Protein 5ZVV (pdb70)

B-factor: mean 33.7, std 10.12, range [13.63, 80.8]

Sequence (746 aa):
KLKQIKNECEKDNQLAARLAKLAGYEKVNGFYKFVNTPEKEENLGGLLKIVKNLFPDSEEQLLSEYFLELDPNKKCARQSVEYSDINQWDTLTDKIIINLCNSKNSTSQEWGKVYSLHRKLNKNEISLNDAIRESGKCKIKSAELFFSNALYAYLNIGEFGLKSTSKLLEFDDLPEGFIKESFKSRVSLEANISLNENSLLEARQHSNRAIENSNVNRICFFAYLTIGNTLIFEDYDEAKKAYIKGQKYAKNPVHQELDGALCFLSNIWKKENQWVNYNSDNIKYLQLRAFYYINQGNIEEATEILDELSSRDQDENELGFYYYYKGLISQDKTDYYKSIRYFKKSDDKYFIQLPLLQLERGADLELLNLISIKLKQIKNECEKDNQLAARLAKLAGYEKVNGFYKFVNTPEKEENLGGLLKIVKNLFPDSEEQLLSEYFLELDPNKKCARQSVEYSDINQWDTLTDKIIINLCNSKNSTSQEWGKVYSLHRKLNKNEISLNDAIRESGKCKIKSAELFFSNALYAYLNIGEFGLKSTSKLLEFDDLPEGFIKESFKSRVSLEANISLNENSLLEARQHSNRAIENSNVNRICFFAYLTIGNTLIFEDYDEAKKAYIKGQKYAKNPVHQELDGALCFLSNIWKKENQWVNYNSDNIKYLQLRAFYYINQGNIEEATEILDELSSRDQDENELGFYYYYKGLISQDKTDYYKSIRYFKKSDDKYFIQLPLLQLERGADLELLNLISI

Solvent-accessible surface area: 36292 Å² total

Organism: Bacillus phage phi3T (NCBI:txid10736)

Radius of gyration: 32.65 Å; Cα contacts (8 Å, |Δi|>4): 953; chains: 2; bounding box: 63×108×72 Å

Secondary structure (DSSP, 8-state):
-----HHHHHT-HHHHHHHHHHHT-SSHHHHHHHHTS-TT---SHHHHHHHHHH-TTSHHHHHHHHHTTS-TTSHHHHHHHHHHHHTT-HHHHHHHHHHHHT-SSHHHHHHHHHHHHHHHHHTT-S-HHHHHHHHHHTT--S----TTT---HHHHTT-----HHHHT--GGGSPSSHHHHHHHHHH--HHHHHHHTT-HHHHHHHHHHHHHH---HHHHHHHHHHHHHHTTTT-HHHHHHHHHHTGGG--SHHHH--HHHHHHHHHHHT--------S---HHHHHHHHHHHHHHT-HHHHHHHHHHHHTS---HHHHHHHHHHHHHHH--HHHHHHHHHHHHHTT-SSTTHHHHHHHH----HHHHHHHT-/-----HHHHHS-HHHHHHHHHHTT-SSHHHHHHHHT--TT----TTHHHHHHHH-TTTHHHHHHHHHTTS-TTSHHHHHHHHHHHHTT-HHHHHHHHHHHHT-SSHHHHHHHHHHHHHHHHHTT-S-HHHHHHHHHHS---S---HHHH---HHHHTT-----HHHHT--GGGSPSSHHHHHHHHHH--HHHHHHHTT-HHHHHHHHHHHHHT---HHHHHHHHHHHHHHTTTT-HHHHHHHHHHHHTT--SHHHH--HHHHHHHHHHTT--------S---HHHHHHHHHHHHHTT-HHHHHHHHHHHHTS---HHHHHHHHHHHHHHH--HHHHHHHHHHHHHTT-SSTTHHHHHHHH----HHHHHHHT-

Nearest PDB structures (foldseek):
  5zvv-assembly1_B  TM=1.002E+00  e=1.464E-44  Bacillus phage phi3T
  5zvw-assembly1_A  TM=7.385E-01  e=6.146E-32  Bacillus phage phi3T
  7q0n-assembly1_A  TM=9.292E-01  e=2.871E-23  Bacillaceae
  6hp3-assembly1_A  TM=8.526E-01  e=8.030E-21  Bacillus subtilis subsp. subtilis str. 168
  6jg9-assembly1_A  TM=7.803E-01  e=6.547E-21  Spbetavirus SPbeta

Structure (mmCIF, N/CA/C/O backbone):
data_5ZVV
#
_entry.id   5ZVV
#
_cell.length_a   61.469
_cell.length_b   116.917
_cell.length_c   68.244
_cell.angle_alpha   90.00
_cell.angle_beta   113.55
_cell.angle_gamma   90.00
#
_symmetry.space_group_name_H-M   'P 1 21 1'
#
loop_
_entity.id
_entity.type
_entity.pdbx_description
1 polymer 'AimR transcriptional regulator'
2 non-polymer GLYCEROL
3 water water
#
loop_
_atom_site.group_PDB
_atom_site.id
_atom_site.type_symbol
_atom_site.label_atom_id
_atom_site.label_alt_id
_atom_site.label_comp_id
_atom_site.label_asym_id
_atom_site.label_entity_id
_atom_site.label_seq_id
_atom_site.pdbx_PDB_ins_code
_atom_site.Cartn_x
_atom_site.Cartn_y
_atom_site.Cartn_z
_atom_site.occupancy
_atom_site.B_iso_or_equiv
_atom_site.auth_seq_id
_atom_site.auth_comp_id
_atom_site.auth_asym_id
_atom_site.auth_atom_id
_atom_site.pdbx_PDB_model_num
ATOM 1 N N . LYS A 1 1 ? 67.760 74.739 20.466 1.00 45.72 -3 LYS A N 1
ATOM 2 C CA . LYS A 1 1 ? 66.365 74.316 20.457 1.00 42.57 -3 LYS A CA 1
ATOM 3 C C . LYS A 1 1 ? 65.617 74.888 19.257 1.00 38.78 -3 LYS A C 1
ATOM 4 O O . LYS A 1 1 ? 65.733 76.077 18.951 1.00 30.87 -3 LYS A O 1
ATOM 10 N N . LEU A 1 2 ? 64.837 74.024 18.597 1.00 36.55 -2 LEU A N 1
ATOM 11 C CA . LEU A 1 2 ? 64.038 74.444 17.449 1.00 34.15 -2 LEU A CA 1
ATOM 12 C C . LEU A 1 2 ? 63.130 75.610 17.802 1.00 27.53 -2 LEU A C 1
ATOM 13 O O . LEU A 1 2 ? 62.833 76.456 16.950 1.00 22.23 -2 LEU A O 1
ATOM 18 N N . LYS A 1 3 ? 62.692 75.665 19.057 1.00 32.82 -1 LYS A N 1
ATOM 19 C CA . LYS A 1 3 ? 61.798 76.719 19.515 1.00 32.47 -1 LYS A CA 1
ATOM 20 C C . LYS A 1 3 ? 62.420 78.096 19.315 1.00 33.87 -1 LYS A C 1
ATOM 21 O O . LYS A 1 3 ? 61.816 78.985 18.700 1.00 23.70 -1 LYS A O 1
ATOM 27 N N . GLN A 1 4 ? 63.638 78.285 19.827 1.00 32.00 0 GLN A N 1
ATOM 28 C CA . GLN A 1 4 ? 64.299 79.581 19.737 1.00 30.45 0 GLN A CA 1
ATOM 29 C C . GLN A 1 4 ? 64.679 79.921 18.303 1.00 30.18 0 GLN A C 1
ATOM 30 O O . GLN A 1 4 ? 64.700 81.099 17.935 1.00 28.79 0 GLN A O 1
ATOM 44 N N . ILE A 1 6 ? 63.047 79.234 15.538 1.00 27.39 2 ILE A N 1
ATOM 45 C CA . ILE A 1 6 ? 61.881 79.768 14.842 1.00 24.56 2 ILE A CA 1
ATOM 46 C C . ILE A 1 6 ? 61.692 81.241 15.184 1.00 24.37 2 ILE A C 1
ATOM 47 O O . ILE A 1 6 ? 61.539 82.087 14.297 1.00 26.07 2 ILE A O 1
ATOM 52 N N . LYS A 1 7 ? 61.720 81.568 16.478 1.00 22.68 3 LYS A N 1
ATOM 53 C CA . LYS A 1 7 ? 61.544 82.954 16.897 1.00 28.01 3 LYS A CA 1
ATOM 54 C C . LYS A 1 7 ? 62.625 83.856 16.312 1.00 30.93 3 LYS A C 1
ATOM 55 O O . LYS A 1 7 ? 62.332 84.966 15.854 1.00 33.51 3 LYS A O 1
ATOM 61 N N . ASN A 1 8 ? 63.879 83.391 16.306 1.00 29.62 4 ASN A N 1
ATOM 62 C CA . ASN A 1 8 ? 64.977 84.216 15.804 1.00 34.84 4 ASN A CA 1
ATOM 63 C C . ASN A 1 8 ? 64.803 84.539 14.325 1.00 35.95 4 ASN A C 1
ATOM 64 O O . ASN A 1 8 ? 65.104 85.656 13.888 1.00 37.99 4 ASN A O 1
ATOM 69 N N . GLU A 1 9 ? 64.331 83.572 13.535 1.00 29.95 5 GLU A N 1
ATOM 70 C CA . GLU A 1 9 ? 64.067 83.846 12.126 1.00 32.33 5 GLU A CA 1
ATOM 71 C C . GLU A 1 9 ? 62.930 84.846 11.966 1.00 39.80 5 GLU A C 1
ATOM 72 O O . GLU A 1 9 ? 62.995 85.743 11.116 1.00 39.68 5 GLU A O 1
ATOM 78 N N . CYS A 1 10 ? 61.887 84.716 12.787 1.00 33.84 6 CYS A N 1
ATOM 79 C CA . CYS A 1 10 ? 60.728 85.593 12.681 1.00 38.03 6 CYS A CA 1
ATOM 80 C C . CYS A 1 10 ? 61.006 86.990 13.223 1.00 39.70 6 CYS A C 1
ATOM 81 O O . CYS A 1 10 ? 60.375 87.955 12.776 1.00 47.38 6 CYS A O 1
ATOM 84 N N . GLU A 1 11 ? 61.928 87.127 14.180 1.00 34.44 7 GLU A N 1
ATOM 85 C CA . GLU A 1 11 ? 62.236 88.452 14.708 1.00 40.98 7 GLU A CA 1
ATOM 86 C C . GLU A 1 11 ? 62.974 89.320 13.698 1.00 44.33 7 GLU A C 1
ATOM 87 O O . GLU A 1 11 ? 62.942 90.549 13.816 1.00 47.48 7 GLU A O 1
ATOM 93 N N . LYS A 1 12 ? 63.635 88.714 12.715 1.00 42.71 8 LYS A N 1
ATOM 94 C CA . LYS A 1 12 ? 64.346 89.468 11.692 1.00 44.60 8 LYS A CA 1
ATOM 95 C C . LYS A 1 12 ? 63.451 89.910 10.545 1.00 43.11 8 LYS A C 1
ATOM 96 O O . LYS A 1 12 ? 63.897 90.694 9.701 1.00 49.63 8 LYS A O 1
ATOM 102 N N . ASP A 1 13 ? 62.208 89.432 10.489 1.00 42.41 9 ASP A N 1
ATOM 103 C CA . ASP A 1 13 ? 61.319 89.732 9.368 1.00 45.96 9 ASP A CA 1
ATOM 104 C C . ASP A 1 13 ? 59.900 89.825 9.925 1.00 49.54 9 ASP A C 1
ATOM 105 O O . ASP A 1 13 ? 59.275 88.798 10.212 1.00 46.08 9 ASP A O 1
ATOM 110 N N . ASN A 1 14 ? 59.401 91.057 10.071 1.00 46.69 10 ASN A N 1
ATOM 111 C CA . ASN A 1 14 ? 58.078 91.257 10.658 1.00 47.18 10 ASN A CA 1
ATOM 112 C C . ASN A 1 14 ? 56.987 90.613 9.813 1.00 46.37 10 ASN A C 1
ATOM 113 O O . ASN A 1 14 ? 56.044 90.024 10.353 1.00 46.72 10 ASN A O 1
ATOM 118 N N . GLN A 1 15 ? 57.088 90.722 8.487 1.00 50.39 11 GLN A N 1
ATOM 119 C CA . GLN A 1 15 ? 56.084 90.105 7.626 1.00 48.58 11 GLN A CA 1
ATOM 120 C C . GLN A 1 15 ? 56.145 88.586 7.712 1.00 49.47 11 GLN A C 1
ATOM 121 O O . GLN A 1 15 ? 55.107 87.913 7.670 1.00 52.84 11 GLN A O 1
ATOM 127 N N . LEU A 1 16 ? 57.351 88.027 7.834 1.00 45.59 12 LEU A N 1
ATOM 128 C CA . LEU A 1 16 ? 57.481 86.586 8.018 1.00 46.03 12 LEU A CA 1
ATOM 129 C C . LEU A 1 16 ? 56.900 86.150 9.356 1.00 41.79 12 LEU A C 1
ATOM 130 O O . LEU A 1 16 ? 56.219 85.120 9.438 1.00 44.81 12 LEU A O 1
ATOM 135 N N . ALA A 1 17 ? 57.159 86.921 10.416 1.00 41.70 13 ALA A N 1
ATOM 136 C CA . ALA A 1 17 ? 56.583 86.606 11.718 1.00 41.03 13 ALA A CA 1
ATOM 137 C C . ALA A 1 17 ? 55.062 86.666 11.674 1.00 43.97 13 ALA A C 1
ATOM 138 O O . ALA A 1 17 ? 54.381 85.824 12.271 1.00 45.20 13 ALA A O 1
ATOM 140 N N . ALA A 1 18 ? 54.512 87.649 10.956 1.00 47.45 14 ALA A N 1
ATOM 141 C CA . ALA A 1 18 ? 53.063 87.783 10.865 1.00 43.98 14 ALA A CA 1
ATOM 142 C C . ALA A 1 18 ? 52.448 86.647 10.059 1.00 43.57 14 ALA A C 1
ATOM 143 O O . ALA A 1 18 ? 51.410 86.098 10.445 1.00 44.72 14 ALA A O 1
ATOM 145 N N . ARG A 1 19 ? 53.075 86.272 8.939 1.00 46.49 15 ARG A N 1
ATOM 146 C CA . ARG A 1 19 ? 52.492 85.234 8.095 1.00 44.44 15 ARG A CA 1
ATOM 147 C C . ARG A 1 19 ? 52.648 83.849 8.714 1.00 47.77 15 ARG A C 1
ATOM 148 O O . ARG A 1 19 ? 51.773 82.994 8.536 1.00 51.56 15 ARG A O 1
ATOM 156 N N . LEU A 1 20 ? 53.740 83.609 9.445 1.00 46.11 16 LEU A N 1
ATOM 157 C CA . LEU A 1 20 ? 53.911 82.328 10.125 1.00 45.64 16 LEU A CA 1
ATOM 158 C C . LEU A 1 20 ? 53.024 82.233 11.359 1.00 42.92 16 LEU A C 1
ATOM 159 O O . LEU A 1 20 ? 52.464 81.167 11.643 1.00 44.83 16 LEU A O 1
ATOM 164 N N . ALA A 1 21 ? 52.894 83.332 12.106 1.00 40.06 17 ALA A N 1
ATOM 165 C CA . ALA A 1 21 ? 51.947 83.360 13.215 1.00 45.42 17 ALA A CA 1
ATOM 166 C C . ALA A 1 21 ? 50.524 83.126 12.722 1.00 44.83 17 ALA A C 1
ATOM 167 O O . ALA A 1 21 ? 49.761 82.369 13.333 1.00 41.62 17 ALA A O 1
ATOM 169 N N . LYS A 1 22 ? 50.156 83.765 11.607 1.00 43.26 18 LYS A N 1
ATOM 170 C CA . LYS A 1 22 ? 48.840 83.555 11.012 1.00 50.86 18 LYS A CA 1
ATOM 171 C C . LYS A 1 22 ? 48.670 82.116 10.540 1.00 50.85 18 LYS A C 1
ATOM 172 O O . LYS A 1 22 ? 47.588 81.533 10.676 1.00 45.18 18 LYS A O 1
ATOM 178 N N . LEU A 1 23 ? 49.731 81.528 9.979 1.00 47.80 19 LEU A N 1
ATOM 179 C CA . LEU A 1 23 ? 49.667 80.132 9.563 1.00 45.98 19 LEU A CA 1
ATOM 180 C C . LEU A 1 23 ? 49.462 79.208 10.755 1.00 43.64 19 LEU A C 1
ATOM 181 O O . LEU A 1 23 ? 48.771 78.189 10.641 1.00 50.76 19 LEU A O 1
ATOM 186 N N . ALA A 1 24 ? 50.046 79.543 11.903 1.00 42.76 20 ALA A N 1
ATOM 187 C CA . ALA A 1 24 ? 49.844 78.758 13.114 1.00 44.41 20 ALA A CA 1
ATOM 188 C C . ALA A 1 24 ? 48.550 79.106 13.839 1.00 45.18 20 ALA A C 1
ATOM 189 O O . ALA A 1 24 ? 48.215 78.440 14.826 1.00 41.31 20 ALA A O 1
ATOM 191 N N . GLY A 1 25 ? 47.823 80.120 13.385 1.00 45.92 21 GLY A N 1
ATOM 192 C CA . GLY A 1 25 ? 46.563 80.492 13.989 1.00 46.68 21 GLY A CA 1
ATOM 193 C C . GLY A 1 25 ? 46.620 81.622 14.993 1.00 45.36 21 GLY A C 1
ATOM 194 O O . GLY A 1 25 ? 45.690 81.753 15.797 1.00 43.77 21 GLY A O 1
ATOM 195 N N . TYR A 1 26 ? 47.662 82.447 14.965 1.00 48.72 22 TYR A N 1
ATOM 196 C CA . TYR A 1 26 ? 47.854 83.503 15.948 1.00 43.91 22 TYR A CA 1
ATOM 197 C C . TYR A 1 26 ? 47.828 84.866 15.270 1.00 44.47 22 TYR A C 1
ATOM 198 O O . TYR A 1 26 ? 48.411 85.048 14.196 1.00 44.32 22 TYR A O 1
ATOM 207 N N . GLU A 1 27 ? 47.251 85.822 15.951 1.00 48.28 2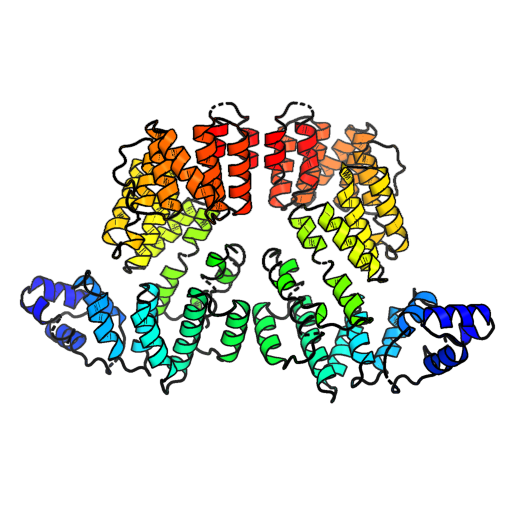3 GLU A N 1
ATOM 208 C CA . GLU A 1 27 ? 47.185 87.181 15.480 1.00 52.97 23 GLU A CA 1
ATOM 209 C C . GLU A 1 27 ? 48.319 87.992 16.003 1.00 49.48 23 GLU A C 1
ATOM 210 O O . GLU A 1 27 ? 48.736 88.909 15.377 1.00 49.25 23 GLU A O 1
ATOM 216 N N . LYS A 1 28 ? 48.790 87.646 17.173 1.00 42.48 24 LYS A N 1
ATOM 217 C CA . LYS A 1 28 ? 49.926 88.308 17.797 1.00 47.28 24 LYS A CA 1
ATOM 218 C C . LYS A 1 28 ? 51.131 87.378 17.784 1.00 45.24 24 LYS A C 1
ATOM 219 O O . LYS A 1 28 ? 51.016 86.191 18.110 1.00 41.99 24 LYS A O 1
ATOM 225 N N . VAL A 1 29 ? 52.289 87.925 17.408 1.00 45.28 25 VAL A N 1
ATOM 226 C CA . VAL A 1 29 ? 53.497 87.118 17.291 1.00 41.68 25 VAL A CA 1
ATOM 227 C C . VAL A 1 29 ? 53.942 86.569 18.639 1.00 41.39 25 VAL A C 1
ATOM 228 O O . VAL A 1 29 ? 54.663 85.567 18.690 1.00 36.65 25 VAL A O 1
ATOM 232 N N . ASN A 1 30 ? 53.526 87.195 19.742 1.00 39.08 26 ASN A N 1
ATOM 233 C CA . ASN A 1 30 ? 53.958 86.721 21.053 1.00 41.56 26 ASN A CA 1
ATOM 234 C C . ASN A 1 30 ? 53.331 85.374 21.390 1.00 40.29 26 ASN A C 1
ATOM 235 O O . ASN A 1 30 ? 54.015 84.476 21.896 1.00 42.38 26 ASN A O 1
ATOM 240 N N . GLY A 1 31 ? 52.035 85.210 21.122 1.00 40.03 27 GLY A N 1
ATOM 241 C CA . GLY A 1 31 ? 51.413 83.915 21.333 1.00 44.53 27 GLY A CA 1
ATOM 242 C C . GLY A 1 31 ? 51.983 82.847 20.423 1.00 40.11 27 GLY A C 1
ATOM 243 O O . GLY A 1 31 ? 52.066 81.675 20.803 1.00 37.23 27 GLY A O 1
ATOM 244 N N . PHE A 1 32 ? 52.385 83.236 19.212 1.00 37.55 28 PHE A N 1
ATOM 245 C CA . PHE A 1 32 ? 53.022 82.299 18.297 1.00 37.30 28 PHE A CA 1
ATOM 246 C C . PHE A 1 32 ? 54.374 81.848 18.833 1.00 35.29 28 PHE A C 1
ATOM 247 O O . PHE A 1 32 ? 54.679 80.648 18.840 1.00 34.78 28 PHE A O 1
ATOM 255 N N . TYR A 1 33 ? 55.188 82.797 19.307 1.00 37.13 29 TYR A N 1
ATOM 256 C CA . TYR A 1 33 ? 56.478 82.449 19.896 1.00 34.53 29 TYR A CA 1
ATOM 257 C C . TYR A 1 33 ? 56.300 81.574 21.130 1.00 36.65 29 TYR A C 1
ATOM 258 O O . TYR A 1 33 ? 57.072 80.633 21.345 1.00 32.83 29 TYR A O 1
ATOM 267 N N . LYS A 1 34 ? 55.292 81.870 21.955 1.00 37.69 30 LYS A N 1
ATOM 268 C CA . LYS A 1 34 ? 55.002 81.000 23.091 1.00 41.51 30 LYS A CA 1
ATOM 269 C C . LYS A 1 34 ? 54.653 79.596 22.618 1.00 39.04 30 LYS A C 1
ATOM 270 O O . LYS A 1 34 ? 55.109 78.606 23.201 1.00 37.32 30 LYS A O 1
ATOM 276 N N . PHE A 1 35 ? 53.850 79.492 21.555 1.00 35.49 31 PHE A N 1
ATOM 277 C CA . PHE A 1 35 ? 53.463 78.179 21.051 1.00 37.45 31 PHE A CA 1
ATOM 278 C C . PHE A 1 35 ? 54.676 77.387 20.582 1.00 35.62 31 PHE A C 1
ATOM 279 O O . PHE A 1 35 ? 54.875 76.238 20.992 1.00 32.77 31 PHE A O 1
ATOM 287 N N . VAL A 1 36 ? 55.500 77.982 19.714 1.00 29.32 32 VAL A N 1
ATOM 288 C CA . VAL A 1 36 ? 56.652 77.252 19.201 1.00 30.76 32 VAL A CA 1
ATOM 289 C C . VAL A 1 36 ? 57.688 77.002 20.289 1.00 34.33 32 VAL A C 1
ATOM 290 O O . VAL A 1 36 ? 58.481 76.059 20.175 1.00 29.74 32 VAL A O 1
ATOM 294 N N . ASN A 1 37 ? 57.698 77.803 21.353 1.00 32.97 33 ASN A N 1
ATOM 295 C CA . ASN A 1 37 ? 58.633 77.596 22.452 1.00 35.58 33 ASN A CA 1
ATOM 296 C C . ASN A 1 37 ? 58.076 76.699 23.548 1.00 35.98 33 ASN A C 1
ATOM 297 O O . ASN A 1 37 ? 58.659 76.637 24.636 1.00 36.81 33 ASN A O 1
ATOM 302 N N . THR A 1 38 ? 56.972 76.009 23.289 1.00 33.70 34 THR A N 1
ATOM 303 C CA . THR A 1 38 ? 56.459 75.041 24.245 1.00 30.54 34 THR A CA 1
ATOM 304 C C . THR A 1 38 ? 57.501 73.949 24.464 1.00 33.16 34 THR A C 1
ATOM 305 O O . THR A 1 38 ? 58.065 73.436 23.487 1.00 34.49 34 THR A O 1
ATOM 309 N N . PRO A 1 39 ? 57.810 73.594 25.711 1.00 37.18 35 PRO A N 1
ATOM 310 C CA . PRO A 1 39 ? 58.724 72.469 25.952 1.00 35.22 35 PRO A CA 1
ATOM 311 C C . PRO A 1 39 ? 58.250 71.216 25.228 1.00 33.54 35 PRO A C 1
ATOM 312 O O . PRO A 1 39 ? 57.048 70.981 25.078 1.00 34.85 35 PRO A O 1
ATOM 316 N N . GLU A 1 40 ? 59.214 70.417 24.761 1.00 29.64 36 GLU A N 1
ATOM 317 C CA . GLU A 1 40 ? 58.882 69.273 23.917 1.00 31.05 36 GLU A CA 1
ATOM 318 C C . GLU A 1 40 ? 57.950 68.303 24.631 1.00 32.65 36 GLU A C 1
ATOM 319 O O . GLU A 1 40 ? 57.002 67.784 24.028 1.00 35.44 36 GLU A O 1
ATOM 325 N N . LYS A 1 41 ? 58.191 68.059 25.920 1.00 33.93 37 LYS A N 1
ATOM 326 C CA . LYS A 1 41 ? 57.356 67.133 26.677 1.00 38.68 37 LYS A CA 1
ATOM 327 C C . LYS A 1 41 ? 55.929 67.637 26.855 1.00 38.28 37 LYS A C 1
ATOM 328 O O . LYS A 1 41 ? 55.039 66.836 27.159 1.00 39.06 37 LYS A O 1
ATOM 334 N N . GLU A 1 42 ? 55.688 68.934 26.674 1.00 35.50 38 GLU A N 1
ATOM 335 C CA . GLU A 1 42 ? 54.372 69.521 26.890 1.00 42.84 38 GLU A CA 1
ATOM 336 C C . GLU A 1 42 ? 53.623 69.805 25.598 1.00 38.28 38 GLU A C 1
ATOM 337 O O . GLU A 1 42 ? 52.509 70.337 25.648 1.00 42.12 38 GLU A O 1
ATOM 351 N N . GLU A 1 44 ? 51.205 69.256 22.601 1.00 37.85 40 GLU A N 1
ATOM 352 C CA . GLU A 1 44 ? 49.992 68.456 22.513 1.00 46.43 40 GLU A CA 1
ATOM 353 C C . GLU A 1 44 ? 49.763 67.902 21.112 1.00 45.73 40 GLU A C 1
ATOM 354 O O . GLU A 1 44 ? 49.323 66.756 20.967 1.00 44.67 40 GLU A O 1
ATOM 360 N N . ASN A 1 45 ? 50.078 68.683 20.081 1.00 42.70 41 ASN A N 1
ATOM 361 C CA . ASN A 1 45 ? 49.868 68.272 18.700 1.00 44.96 41 ASN A CA 1
ATOM 362 C C . ASN A 1 45 ? 51.002 68.828 17.851 1.00 38.73 41 ASN A C 1
ATOM 363 O O . ASN A 1 45 ? 51.420 69.972 18.041 1.00 37.95 41 ASN A O 1
ATOM 368 N N . LEU A 1 46 ? 51.482 68.019 16.904 1.00 38.91 42 LEU A N 1
ATOM 369 C CA . LEU A 1 46 ? 52.606 68.409 16.064 1.00 32.13 42 LEU A CA 1
ATOM 370 C C . LEU A 1 46 ? 52.195 69.138 14.791 1.00 31.44 42 LEU A C 1
ATOM 371 O O . LEU A 1 46 ? 53.033 69.827 14.200 1.00 31.60 42 LEU A O 1
ATOM 376 N N . GLY A 1 47 ? 50.941 69.003 14.360 1.00 32.13 43 GLY A N 1
ATOM 377 C CA . GLY A 1 47 ? 50.500 69.492 13.064 1.00 30.30 43 GLY A CA 1
ATOM 378 C C . GLY A 1 47 ? 50.915 70.907 12.710 1.00 31.80 43 GLY A C 1
ATOM 379 O O . GLY A 1 47 ? 51.604 71.129 11.704 1.00 35.93 43 GLY A O 1
ATOM 380 N N . GLY A 1 48 ? 50.501 71.874 13.531 1.00 31.02 44 GLY A N 1
ATOM 381 C CA . GLY A 1 48 ? 50.871 73.254 13.271 1.00 32.58 44 GLY A CA 1
ATOM 382 C C . GLY A 1 48 ? 52.370 73.470 13.305 1.00 32.55 44 GLY A C 1
ATOM 383 O O . GLY A 1 48 ? 52.932 74.129 12.424 1.00 30.64 44 GLY A O 1
ATOM 384 N N . LEU A 1 49 ? 53.040 72.907 14.315 1.00 30.43 45 LEU A N 1
ATOM 385 C CA . LEU A 1 49 ? 54.491 73.033 14.395 1.00 28.86 45 LEU A CA 1
ATOM 386 C C . LEU A 1 49 ? 55.162 72.442 13.164 1.00 28.97 45 LEU A C 1
ATOM 387 O O . LEU A 1 49 ? 56.107 73.029 12.627 1.00 28.36 45 LEU A O 1
ATOM 392 N N . LEU A 1 50 ? 54.688 71.282 12.700 1.00 28.34 46 LEU A N 1
ATOM 393 C CA . LEU A 1 50 ? 55.263 70.688 11.498 1.00 29.85 46 LEU A CA 1
ATOM 394 C C . LEU A 1 50 ? 55.056 71.591 10.291 1.00 29.16 46 LEU A C 1
ATOM 395 O O . LEU A 1 50 ? 55.939 71.699 9.430 1.00 27.88 46 LEU A O 1
ATOM 400 N N . LYS A 1 51 ? 53.898 72.259 10.213 1.00 30.70 47 LYS A N 1
ATOM 401 C CA . LYS A 1 51 ? 53.687 73.234 9.145 1.00 31.64 47 LYS A CA 1
ATOM 402 C C . LYS A 1 51 ? 54.699 74.374 9.229 1.00 32.29 47 LYS A C 1
ATOM 403 O O . LYS A 1 51 ? 55.258 74.797 8.208 1.00 32.37 47 LYS A O 1
ATOM 409 N N . ILE A 1 52 ? 54.951 74.878 10.441 1.00 28.26 48 ILE A N 1
ATOM 410 C CA . ILE A 1 52 ? 55.898 75.979 10.610 1.00 30.66 48 ILE A CA 1
ATOM 411 C C . ILE A 1 52 ? 57.304 75.542 10.212 1.00 31.82 48 ILE A C 1
ATOM 412 O O . ILE A 1 52 ? 58.021 76.261 9.507 1.00 30.49 48 ILE A O 1
ATOM 417 N N . VAL A 1 53 ? 57.717 74.354 10.660 1.00 27.55 49 VAL A N 1
ATOM 418 C CA . VAL A 1 53 ? 59.063 73.867 10.376 1.00 24.96 49 VAL A CA 1
ATOM 419 C C . VAL A 1 53 ? 59.241 73.623 8.885 1.00 28.22 49 VAL A C 1
ATOM 420 O O . VAL A 1 53 ? 60.283 73.958 8.309 1.00 31.34 49 VAL A O 1
ATOM 424 N N . LYS A 1 54 ? 58.233 73.039 8.235 1.00 32.04 50 LYS A N 1
ATOM 425 C CA . LYS A 1 54 ? 58.330 72.804 6.800 1.00 35.73 50 LYS A CA 1
ATOM 426 C C . LYS A 1 54 ? 58.367 74.119 6.032 1.00 37.69 50 LYS A C 1
ATOM 427 O O . LYS A 1 54 ? 59.058 74.229 5.013 1.00 36.13 50 LYS A O 1
ATOM 433 N N . ASN A 1 55 ? 57.640 75.134 6.510 1.00 36.32 51 ASN A N 1
ATOM 434 C CA . ASN A 1 55 ? 57.666 76.425 5.830 1.00 40.81 51 ASN A CA 1
ATOM 435 C C . ASN A 1 55 ? 59.004 77.131 6.020 1.00 42.89 51 ASN A C 1
ATOM 436 O O . ASN A 1 55 ? 59.492 77.805 5.105 1.00 46.24 51 ASN A O 1
ATOM 441 N N . LEU A 1 56 ? 59.616 76.985 7.194 1.00 39.39 52 LEU A N 1
ATOM 442 C CA . LEU A 1 56 ? 60.774 77.792 7.561 1.00 37.96 52 LEU A CA 1
ATOM 443 C C . LEU A 1 56 ? 62.096 77.128 7.184 1.00 38.51 52 LEU A C 1
ATOM 444 O O . LEU A 1 56 ? 62.986 77.782 6.631 1.00 37.36 52 LEU A O 1
ATOM 449 N N . PHE A 1 57 ? 62.242 75.834 7.472 1.00 35.18 53 PHE A N 1
ATOM 450 C CA . PHE A 1 57 ? 63.476 75.095 7.217 1.00 32.16 53 PHE A CA 1
ATOM 451 C C . PHE A 1 57 ? 63.170 73.888 6.332 1.00 36.75 53 PHE A C 1
ATOM 452 O O . PHE A 1 57 ? 63.207 72.741 6.794 1.00 36.35 53 PHE A O 1
ATOM 460 N N . PRO A 1 58 ? 62.877 74.115 5.047 1.00 40.16 54 PRO A N 1
ATOM 461 C CA . PRO A 1 58 ? 62.491 72.984 4.185 1.00 35.62 54 PRO A CA 1
ATOM 462 C C . PRO A 1 58 ? 63.622 72.012 3.902 1.00 32.50 54 PRO A C 1
ATOM 463 O O . PRO A 1 58 ? 63.361 70.812 3.749 1.00 33.56 54 PRO A O 1
ATOM 467 N N . ASP A 1 59 ? 64.868 72.483 3.824 1.00 40.59 55 ASP A N 1
ATOM 468 C CA . ASP A 1 59 ? 65.998 71.623 3.493 1.00 33.59 55 ASP A CA 1
ATOM 469 C C . ASP A 1 59 ? 66.637 70.965 4.707 1.00 32.95 55 ASP A C 1
ATOM 470 O O . ASP A 1 59 ? 67.475 70.073 4.535 1.00 34.66 55 ASP A O 1
ATOM 475 N N . SER A 1 60 ? 66.269 71.374 5.920 1.00 31.49 56 SER A N 1
ATOM 476 C CA . SER A 1 60 ? 66.869 70.833 7.134 1.00 27.81 56 SER A CA 1
ATOM 477 C C . SER A 1 60 ? 65.831 70.252 8.088 1.00 29.26 56 SER A C 1
ATOM 478 O O . SER A 1 60 ? 66.133 70.042 9.268 1.00 28.33 56 SER A O 1
ATOM 481 N N . GLU A 1 61 ? 64.614 69.979 7.606 1.00 27.63 57 GLU A N 1
ATOM 482 C CA . GLU A 1 61 ? 63.568 69.508 8.509 1.00 30.02 57 GLU A CA 1
ATOM 483 C C . GLU A 1 61 ? 63.882 68.125 9.068 1.00 26.75 57 GLU A C 1
ATOM 484 O O . GLU A 1 61 ? 63.503 67.822 10.206 1.00 24.99 57 GLU A O 1
ATOM 490 N N . GLU A 1 62 ? 64.578 67.279 8.302 1.00 23.92 58 GLU A N 1
ATOM 491 C CA . GLU A 1 62 ? 64.889 65.942 8.802 1.00 26.46 58 GLU A CA 1
ATOM 492 C C . GLU A 1 62 ? 65.839 66.001 9.992 1.00 26.48 58 GLU A C 1
ATOM 493 O O . GLU A 1 62 ? 65.695 65.229 10.948 1.00 26.74 58 GLU A O 1
ATOM 499 N N . GLN A 1 63 ? 66.813 66.910 9.958 1.00 24.60 59 GLN A N 1
ATOM 500 C CA . GLN A 1 63 ? 67.773 67.000 11.054 1.00 28.77 59 GLN A CA 1
ATOM 501 C C . GLN A 1 63 ? 67.147 67.660 12.278 1.00 24.41 59 GLN A C 1
ATOM 502 O O . GLN A 1 63 ? 67.186 67.108 13.389 1.00 29.75 59 GLN A O 1
ATOM 508 N N . LEU A 1 64 ? 66.549 68.840 12.086 1.00 23.42 60 LEU A N 1
ATOM 509 C CA . LEU A 1 64 ? 65.904 69.544 13.190 1.00 25.24 60 LEU A CA 1
ATOM 510 C C . LEU A 1 64 ? 64.844 68.674 13.850 1.00 23.69 60 LEU A C 1
ATOM 511 O O . LEU A 1 64 ? 64.824 68.524 15.077 1.00 27.95 60 LEU A O 1
ATOM 516 N N . LEU A 1 65 ? 63.957 68.083 13.048 1.00 22.20 61 LEU A N 1
ATOM 517 C CA . LEU A 1 65 ? 62.906 67.238 13.599 1.00 28.50 61 LEU A CA 1
ATOM 518 C C . LEU A 1 65 ? 63.451 65.918 14.117 1.00 31.70 61 LEU A C 1
ATOM 519 O O . LEU A 1 65 ? 62.817 65.292 14.974 1.00 27.51 61 LEU A O 1
ATOM 524 N N . SER A 1 66 ? 64.604 65.478 13.611 1.00 29.21 62 SER A N 1
ATOM 525 C CA . SER A 1 66 ? 65.258 64.312 14.189 1.00 28.58 62 SER A CA 1
ATOM 526 C C . SER A 1 66 ? 65.683 64.593 15.621 1.00 31.04 62 SER A C 1
ATOM 527 O O . SER A 1 66 ? 65.578 63.722 16.492 1.00 36.94 62 SER A O 1
ATOM 530 N N . GLU A 1 67 ? 66.153 65.812 15.887 1.00 31.43 63 GLU A N 1
ATOM 531 C CA . GLU A 1 67 ? 66.484 66.177 17.260 1.00 31.17 63 GLU A CA 1
ATOM 532 C C . GLU A 1 67 ? 65.229 66.436 18.089 1.00 31.97 63 GLU A C 1
ATOM 533 O O . GLU A 1 67 ? 65.179 66.084 19.273 1.00 33.79 63 GLU A O 1
ATOM 539 N N . TYR A 1 68 ? 64.204 67.032 17.478 1.00 27.13 64 TYR A N 1
ATOM 540 C CA . TYR A 1 68 ? 63.026 67.464 18.223 1.00 26.26 64 TYR A CA 1
ATOM 541 C C . TYR A 1 68 ? 62.154 66.281 18.629 1.00 29.56 64 TYR A C 1
ATOM 542 O O . TYR A 1 68 ? 61.685 66.207 19.771 1.00 24.98 64 TYR A O 1
ATOM 551 N N . PHE A 1 69 ? 61.929 65.343 17.705 1.00 25.39 65 PHE A N 1
ATOM 552 C CA . PHE A 1 69 ? 61.016 64.234 17.969 1.00 27.87 65 PHE A CA 1
ATOM 553 C C . PHE A 1 69 ? 61.502 63.369 19.124 1.00 29.75 65 PHE A C 1
ATOM 554 O O . PHE A 1 69 ? 60.694 62.849 19.903 1.00 22.04 65 PHE A O 1
ATOM 562 N N . LEU A 1 70 ? 62.820 63.196 19.249 1.00 28.59 66 LEU A N 1
ATOM 563 C CA . LEU A 1 70 ? 63.368 62.357 20.306 1.00 29.22 66 LEU A CA 1
ATOM 564 C C . LEU A 1 70 ? 63.202 62.967 21.691 1.00 27.94 66 LEU A C 1
ATOM 565 O O . LEU A 1 70 ? 63.468 62.282 22.683 1.00 26.31 66 LEU A O 1
ATOM 570 N N . GLU A 1 71 ? 62.764 64.223 21.783 1.00 29.14 67 GLU A N 1
ATOM 571 C CA . GLU A 1 71 ? 62.503 64.862 23.064 1.00 31.10 67 GLU A CA 1
ATOM 572 C C . GLU A 1 71 ? 61.037 64.812 23.473 1.00 31.80 67 GLU A C 1
ATOM 573 O O . GLU A 1 71 ? 60.719 65.185 24.606 1.00 37.16 67 GLU A O 1
ATOM 579 N N . LEU A 1 72 ? 60.146 64.363 22.592 1.00 28.63 68 LEU A N 1
ATOM 580 C CA . LEU A 1 72 ? 58.734 64.266 22.927 1.00 32.85 68 LEU A CA 1
ATOM 581 C C . LEU A 1 72 ? 58.504 63.207 24.003 1.00 29.86 68 LEU A C 1
ATOM 582 O O . LEU A 1 72 ? 59.299 62.280 24.186 1.00 31.04 68 LEU A O 1
ATOM 587 N N . ASP A 1 73 ? 57.400 63.360 24.722 1.00 31.16 69 ASP A N 1
ATOM 588 C CA . ASP A 1 73 ? 57.010 62.382 25.731 1.00 29.35 69 ASP A CA 1
ATOM 589 C C . ASP A 1 73 ? 56.538 61.110 25.040 1.00 29.21 69 ASP A C 1
ATOM 590 O O . ASP A 1 73 ? 55.510 61.139 24.350 1.00 27.75 69 ASP A O 1
ATOM 595 N N . PRO A 1 74 ? 57.232 59.981 25.200 1.00 26.23 70 PRO A N 1
ATOM 596 C CA . PRO A 1 74 ? 56.834 58.769 24.468 1.00 26.81 70 PRO A CA 1
ATOM 597 C C . PRO A 1 74 ? 55.443 58.276 24.818 1.00 28.40 70 PRO A C 1
ATOM 598 O O . PRO A 1 74 ? 54.876 57.488 24.053 1.00 28.68 70 PRO A O 1
ATOM 602 N N . ASN A 1 75 ? 54.876 58.717 25.938 1.00 27.67 71 ASN A N 1
ATOM 603 C CA . ASN A 1 75 ? 53.595 58.219 26.417 1.00 31.13 71 ASN A CA 1
ATOM 604 C C . ASN A 1 75 ? 52.397 58.958 25.833 1.00 26.87 71 ASN A C 1
ATOM 605 O O . ASN A 1 75 ? 51.261 58.593 26.148 1.00 32.75 71 ASN A O 1
ATOM 610 N N . LYS A 1 76 ? 52.607 59.970 24.998 1.00 25.97 72 LYS A N 1
ATOM 611 C CA . LYS A 1 76 ? 51.538 60.879 24.601 1.00 28.05 72 LYS A CA 1
ATOM 612 C C . LYS A 1 76 ? 51.380 60.914 23.081 1.00 27.79 72 LYS A C 1
ATOM 613 O O . LYS A 1 76 ? 52.127 60.278 22.333 1.00 26.70 72 LYS A O 1
ATOM 619 N N . LYS A 1 77 ? 50.383 61.687 22.636 1.00 26.29 73 LYS A N 1
ATOM 620 C CA . LYS A 1 77 ? 49.970 61.676 21.234 1.00 29.19 73 LYS A CA 1
ATOM 621 C C . LYS A 1 77 ? 51.056 62.226 20.313 1.00 27.50 73 LYS A C 1
ATOM 622 O O . LYS A 1 77 ? 51.225 61.743 19.184 1.00 26.81 73 LYS A O 1
ATOM 628 N N . CYS A 1 78 ? 51.803 63.232 20.776 1.00 27.96 74 CYS A N 1
ATOM 629 C CA . CYS A 1 78 ? 52.819 63.853 19.931 1.00 30.68 74 CYS A CA 1
ATOM 630 C C . CYS A 1 78 ? 53.850 62.843 19.443 1.00 21.22 74 CYS A C 1
ATOM 631 O O . CYS A 1 78 ? 54.327 62.938 18.308 1.00 22.77 74 CYS A O 1
ATOM 634 N N . ALA A 1 79 ? 54.205 61.869 20.282 1.00 25.48 75 ALA A N 1
ATOM 635 C CA . ALA A 1 79 ? 55.187 60.870 19.869 1.00 23.65 75 ALA A CA 1
ATOM 636 C C . ALA A 1 79 ? 54.626 59.955 18.786 1.00 22.57 75 ALA A C 1
ATOM 637 O O . ALA A 1 79 ? 55.344 59.576 17.852 1.00 21.34 75 ALA A O 1
ATOM 639 N N . ARG A 1 80 ? 53.346 59.591 18.892 1.00 25.66 76 ARG A N 1
ATOM 640 C CA . ARG A 1 80 ? 52.713 58.763 17.867 1.00 23.21 76 ARG A CA 1
ATOM 641 C C . ARG A 1 80 ? 52.636 59.505 16.537 1.00 21.09 76 ARG A C 1
ATOM 642 O O . ARG A 1 80 ? 53.012 58.968 15.479 1.00 26.52 76 ARG A O 1
ATOM 650 N N . GLN A 1 81 ? 52.153 60.751 16.573 1.00 19.71 77 GLN A N 1
ATOM 651 C CA . GLN A 1 81 ? 52.216 61.597 15.387 1.00 21.55 77 GLN A CA 1
ATOM 652 C C . GLN A 1 81 ? 53.630 61.639 14.827 1.00 22.67 77 GLN A C 1
ATOM 653 O O . GLN A 1 81 ? 53.828 61.568 13.607 1.00 25.70 77 GLN A O 1
ATOM 659 N N . SER A 1 82 ? 54.629 61.725 15.708 1.00 21.63 78 SER A N 1
ATOM 660 C CA . SER A 1 82 ? 56.011 61.812 15.251 1.00 22.55 78 SER A CA 1
ATOM 661 C C . SER A 1 82 ? 56.439 60.539 14.534 1.00 22.80 78 SER A C 1
ATOM 662 O O . SER A 1 82 ? 57.179 60.601 13.547 1.00 16.93 78 SER A O 1
ATOM 665 N N . VAL A 1 83 ? 55.983 59.372 15.003 1.00 19.09 79 VAL A N 1
ATOM 666 C CA . VAL A 1 83 ? 56.378 58.144 14.318 1.00 19.56 79 VAL A CA 1
ATOM 667 C C . VAL A 1 83 ? 55.730 58.075 12.941 1.00 23.74 79 VAL A C 1
ATOM 668 O O . VAL A 1 83 ? 56.356 57.618 11.972 1.00 21.43 79 VAL A O 1
ATOM 672 N N . GLU A 1 84 ? 54.489 58.564 12.814 1.00 19.20 80 GLU A N 1
ATOM 673 C CA . GLU A 1 84 ? 53.854 58.545 11.498 1.00 17.11 80 GLU A CA 1
ATOM 674 C C . GLU A 1 84 ? 54.532 59.517 10.537 1.00 20.61 80 GLU A C 1
ATOM 675 O O . GLU A 1 84 ? 54.799 59.175 9.376 1.00 20.13 80 GLU A O 1
ATOM 681 N N . TYR A 1 85 ? 54.814 60.738 10.997 1.00 19.10 81 TYR A N 1
ATOM 682 C CA . TYR A 1 85 ? 55.496 61.703 10.140 1.00 23.31 81 TYR A CA 1
ATOM 683 C C . TYR A 1 85 ? 56.887 61.211 9.755 1.00 21.91 81 TYR A C 1
ATOM 684 O O . TYR A 1 85 ? 57.316 61.369 8.606 1.00 20.23 81 TYR A O 1
ATOM 693 N N . SER A 1 86 ? 57.602 60.601 10.701 1.00 18.46 82 SER A N 1
ATOM 694 C CA . SER A 1 86 ? 58.933 60.088 10.397 1.00 20.96 82 SER A CA 1
ATOM 695 C C . SER A 1 86 ? 58.867 58.980 9.357 1.00 21.75 82 SER A C 1
ATOM 696 O O . SER A 1 86 ? 59.661 58.959 8.410 1.00 17.19 82 SER A O 1
ATOM 699 N N . ASP A 1 87 ? 57.908 58.060 9.499 1.00 23.99 83 ASP A N 1
ATOM 700 C CA . ASP A 1 87 ? 57.867 56.923 8.587 1.00 17.98 83 ASP A CA 1
ATOM 701 C C . ASP A 1 87 ? 57.374 57.325 7.201 1.00 22.41 83 ASP A C 1
ATOM 702 O O . ASP A 1 87 ? 57.844 56.781 6.195 1.00 19.52 83 ASP A O 1
ATOM 707 N N . ILE A 1 88 ? 56.426 58.264 7.120 1.00 22.32 84 ILE A N 1
ATOM 708 C CA . ILE A 1 88 ? 55.940 58.658 5.800 1.00 24.10 84 ILE A CA 1
ATOM 709 C C . ILE A 1 88 ? 57.025 59.404 5.029 1.00 23.32 84 ILE A C 1
ATOM 710 O O . ILE A 1 88 ? 57.055 59.365 3.793 1.00 24.58 84 ILE A O 1
ATOM 715 N N . ASN A 1 89 ? 57.933 60.081 5.732 1.00 19.00 85 ASN A N 1
ATOM 716 C CA . ASN A 1 89 ? 59.080 60.717 5.097 1.00 23.04 85 ASN A CA 1
ATOM 717 C C . ASN A 1 89 ? 60.215 59.742 4.810 1.00 23.83 85 ASN A C 1
ATOM 718 O O . ASN A 1 89 ? 61.196 60.140 4.174 1.00 23.30 85 ASN A O 1
ATOM 723 N N . GLN A 1 90 ? 60.099 58.490 5.264 1.00 19.21 86 GLN A N 1
ATOM 724 C CA . GLN A 1 90 ? 61.139 57.469 5.107 1.00 28.22 86 GLN A CA 1
ATOM 725 C C . GLN A 1 90 ? 62.422 57.863 5.838 1.00 26.57 86 GLN A C 1
ATOM 726 O O . GLN A 1 90 ? 63.532 57.613 5.363 1.00 27.42 86 GLN A O 1
ATOM 732 N N . TRP A 1 91 ? 62.265 58.482 7.009 1.00 23.80 87 TRP A N 1
ATOM 733 C CA . TRP A 1 91 ? 63.391 58.759 7.899 1.00 25.77 87 TRP A CA 1
ATOM 734 C C . TRP A 1 91 ? 63.604 57.532 8.789 1.00 23.55 87 TRP A C 1
ATOM 735 O O . TRP A 1 91 ? 63.304 57.519 9.985 1.00 19.93 87 TRP A O 1
ATOM 746 N N . ASP A 1 92 ? 64.161 56.486 8.168 1.00 22.73 88 ASP A N 1
ATOM 747 C CA . ASP A 1 92 ? 64.144 55.148 8.759 1.00 24.97 88 ASP A CA 1
ATOM 748 C C . ASP A 1 92 ? 64.879 55.094 10.094 1.00 28.84 88 ASP A C 1
ATOM 749 O O . ASP A 1 92 ? 64.413 54.441 11.035 1.00 26.17 88 ASP A O 1
ATOM 754 N N . THR A 1 93 ? 66.039 55.748 10.188 1.00 23.51 89 THR A N 1
ATOM 755 C CA . THR A 1 93 ? 66.802 55.739 11.435 1.00 30.16 89 THR A CA 1
ATOM 756 C C . THR A 1 93 ? 65.993 56.364 12.566 1.00 23.64 89 THR A C 1
ATOM 757 O O . THR A 1 93 ? 65.784 55.754 13.628 1.00 28.00 89 THR A O 1
ATOM 761 N N . LEU A 1 94 ? 65.523 57.593 12.340 1.00 25.33 90 LEU A N 1
ATOM 762 C CA . LEU A 1 94 ? 64.649 58.258 13.297 1.00 26.03 90 LEU A CA 1
ATOM 763 C C . LEU A 1 94 ? 63.410 57.421 13.583 1.00 21.12 90 LEU A C 1
ATOM 764 O O . LEU A 1 94 ? 63.009 57.274 14.743 1.00 23.98 90 LEU A O 1
ATOM 769 N N . THR A 1 95 ? 62.799 56.858 12.536 1.00 22.86 91 THR A N 1
ATOM 770 C CA . THR A 1 95 ? 61.585 56.067 12.716 1.00 24.03 91 THR A CA 1
ATOM 771 C C . THR A 1 95 ? 61.819 54.908 13.676 1.00 25.59 91 THR A C 1
ATOM 772 O O . THR A 1 95 ? 60.994 54.648 14.557 1.00 23.47 91 THR A O 1
ATOM 776 N N . ASP A 1 96 ? 62.949 54.210 13.532 1.00 21.98 92 ASP A N 1
ATOM 777 C CA . ASP A 1 96 ? 63.210 53.058 14.389 1.00 23.77 92 ASP A CA 1
ATOM 778 C C . ASP A 1 96 ? 63.523 53.488 15.816 1.00 21.22 92 ASP A C 1
ATOM 779 O O . ASP A 1 96 ? 63.105 52.823 16.776 1.00 25.40 92 ASP A O 1
ATOM 784 N N . LYS A 1 97 ? 64.245 54.601 15.982 1.00 24.07 93 LYS A N 1
ATOM 785 C CA . LYS A 1 97 ? 64.461 55.125 17.330 1.00 23.80 93 LYS A CA 1
ATOM 786 C C . LYS A 1 97 ? 63.135 55.454 18.013 1.00 23.68 93 LYS A C 1
ATOM 787 O O . LYS A 1 97 ? 62.902 55.076 19.171 1.00 26.82 93 LYS A O 1
ATOM 793 N N . ILE A 1 98 ? 62.242 56.145 17.298 1.00 23.41 94 ILE A N 1
ATOM 794 C CA . ILE A 1 98 ? 60.940 56.494 17.862 1.00 24.16 94 ILE A CA 1
ATOM 795 C C . ILE A 1 98 ? 60.129 55.239 18.161 1.00 25.88 94 ILE A C 1
ATOM 796 O O . ILE A 1 98 ? 59.406 55.179 19.162 1.00 22.44 94 ILE A O 1
ATOM 801 N N . ILE A 1 99 ? 60.232 54.220 17.305 1.00 24.14 95 ILE A N 1
ATOM 802 C CA . ILE A 1 99 ? 59.518 52.970 17.558 1.00 25.19 95 ILE A CA 1
ATOM 803 C C . ILE A 1 99 ? 60.000 52.336 18.856 1.00 28.07 95 ILE A C 1
ATOM 804 O O . ILE A 1 99 ? 59.200 51.816 19.646 1.00 29.66 95 ILE A O 1
ATOM 809 N N . ILE A 1 100 ? 61.312 52.378 19.102 1.00 25.56 96 ILE A N 1
ATOM 810 C CA . ILE A 1 100 ? 61.842 51.868 20.366 1.00 25.66 96 ILE A CA 1
ATOM 811 C C . ILE A 1 100 ? 61.275 52.660 21.541 1.00 26.44 96 ILE A C 1
ATOM 812 O O . ILE A 1 100 ? 60.835 52.084 22.545 1.00 28.02 96 ILE A O 1
ATOM 817 N N . ASN A 1 101 ? 61.268 53.994 21.432 1.00 24.89 97 ASN A N 1
ATOM 818 C CA . ASN A 1 101 ? 60.731 54.807 22.523 1.00 26.94 97 ASN A CA 1
ATOM 819 C C . ASN A 1 101 ? 59.254 54.509 22.772 1.00 29.36 97 ASN A C 1
ATOM 820 O O . ASN A 1 101 ? 58.806 54.474 23.925 1.00 28.81 97 ASN A O 1
ATOM 825 N N . LEU A 1 102 ? 58.482 54.291 21.705 1.00 27.60 98 LEU A N 1
ATOM 826 C CA . LEU A 1 102 ? 57.057 54.011 21.860 1.00 30.65 98 LEU A CA 1
ATOM 827 C C . LEU A 1 102 ? 56.826 52.635 22.466 1.00 29.35 98 LEU A C 1
ATOM 828 O O . LEU A 1 102 ? 55.888 52.447 23.249 1.00 27.92 98 LEU A O 1
ATOM 833 N N . CYS A 1 103 ? 57.664 51.658 22.112 1.00 32.64 99 CYS A N 1
ATOM 834 C CA . CYS A 1 103 ? 57.522 50.325 22.688 1.00 35.30 99 CYS A CA 1
ATOM 835 C C . CYS A 1 103 ? 57.894 50.318 24.166 1.00 33.16 99 CYS A C 1
ATOM 836 O O . CYS A 1 103 ? 57.222 49.670 24.976 1.00 34.82 99 CYS A O 1
ATOM 839 N N . ASN A 1 104 ? 58.955 51.037 24.539 1.00 35.40 100 ASN A N 1
ATOM 840 C CA . ASN A 1 104 ? 59.369 51.107 25.937 1.00 30.59 100 ASN A CA 1
ATOM 841 C C . ASN A 1 104 ? 58.476 52.007 26.781 1.00 31.87 100 ASN A C 1
ATOM 842 O O . ASN A 1 104 ? 58.708 52.123 27.990 1.00 36.05 100 ASN A O 1
ATOM 847 N N . SER A 1 105 ? 57.471 52.637 26.184 1.00 35.60 101 SER A N 1
ATOM 848 C CA . SER A 1 105 ? 56.580 53.526 26.911 1.00 32.39 101 SER A CA 1
ATOM 849 C C . SER A 1 105 ? 55.712 52.746 27.897 1.00 34.90 101 SER A C 1
ATOM 850 O O . SER A 1 105 ? 55.503 51.537 27.767 1.00 33.67 101 SER A O 1
ATOM 853 N N . LYS A 1 106 ? 55.206 53.463 28.903 1.00 33.82 102 LYS A N 1
ATOM 854 C CA . LYS A 1 106 ? 54.279 52.894 29.872 1.00 35.18 102 LYS A CA 1
ATOM 855 C C . LYS A 1 106 ? 52.836 52.907 29.391 1.00 32.87 102 LYS A C 1
ATOM 856 O O . LYS A 1 106 ? 52.005 52.181 29.949 1.00 31.72 102 LYS A O 1
ATOM 862 N N . ASN A 1 107 ? 52.524 53.710 28.377 1.00 28.86 103 ASN A N 1
ATOM 863 C CA . ASN A 1 107 ? 51.157 53.891 27.910 1.00 28.52 103 ASN A CA 1
ATOM 864 C C . ASN A 1 107 ? 50.809 52.826 26.876 1.00 28.06 103 ASN A C 1
ATOM 865 O O . ASN A 1 107 ? 51.597 52.555 25.964 1.00 27.79 103 ASN A O 1
ATOM 870 N N . SER A 1 108 ? 49.620 52.237 27.016 1.00 28.50 104 SER A N 1
ATOM 871 C CA . SER A 1 108 ? 49.242 51.115 26.162 1.00 30.46 104 SER A CA 1
ATOM 872 C C . SER A 1 108 ? 49.050 51.548 24.713 1.00 27.89 104 SER A C 1
ATOM 873 O O . SER A 1 108 ? 49.372 50.792 23.791 1.00 27.76 104 SER A O 1
ATOM 876 N N . THR A 1 109 ? 48.514 52.751 24.490 1.00 26.75 105 THR A N 1
ATOM 877 C CA . THR A 1 109 ? 48.358 53.239 23.122 1.00 26.60 105 THR A CA 1
ATOM 878 C C . THR A 1 109 ? 49.714 53.449 22.460 1.00 23.67 105 THR A C 1
ATOM 879 O O . THR A 1 109 ? 49.911 53.066 21.301 1.00 23.36 105 THR A O 1
ATOM 883 N N . SER A 1 110 ? 50.663 54.054 23.181 1.00 25.03 106 SER A N 1
ATOM 884 C CA . SER A 1 110 ? 52.000 54.236 22.627 1.00 24.20 106 SER A CA 1
ATOM 885 C C . SER A 1 110 ? 52.665 52.897 22.339 1.00 23.20 106 SER A C 1
ATOM 886 O O . SER A 1 110 ? 53.287 52.722 21.286 1.00 22.72 106 SER A O 1
ATOM 889 N N . GLN A 1 111 ? 52.544 51.937 23.261 1.00 20.40 107 GLN A N 1
ATOM 890 C CA . GLN A 1 111 ? 53.085 50.603 23.013 1.00 27.14 107 GLN A CA 1
ATOM 891 C C . GLN A 1 111 ? 52.452 49.975 21.780 1.00 28.13 107 GLN A C 1
ATOM 892 O O . GLN A 1 111 ? 53.135 49.319 20.985 1.00 24.61 107 GLN A O 1
ATOM 898 N N . GLU A 1 112 ? 51.144 50.166 21.608 1.00 26.13 108 GLU A N 1
ATOM 899 C CA . GLU A 1 112 ? 50.440 49.603 20.464 1.00 21.65 108 GLU A CA 1
ATOM 900 C C . GLU A 1 112 ? 50.946 50.205 19.159 1.00 23.79 108 GLU A C 1
ATOM 901 O O . GLU A 1 112 ? 51.233 49.482 18.195 1.00 27.38 108 GLU A O 1
ATOM 907 N N . TRP A 1 113 ? 51.065 51.536 19.112 1.00 18.78 109 TRP A N 1
ATOM 908 C CA . TRP A 1 113 ? 51.642 52.190 17.941 1.00 20.45 109 TRP A CA 1
ATOM 909 C C . TRP A 1 113 ? 53.049 51.679 17.667 1.00 25.29 109 TRP A C 1
ATOM 910 O O . TRP A 1 113 ? 53.411 51.413 16.515 1.00 29.51 109 TRP A O 1
ATOM 921 N N . GLY A 1 114 ? 53.856 51.536 18.719 1.00 18.39 110 GLY A N 1
ATOM 922 C CA . GLY A 1 114 ? 55.218 51.068 18.534 1.00 27.45 110 GLY A CA 1
ATOM 923 C C . GLY A 1 114 ? 55.277 49.661 17.978 1.00 24.90 110 GLY A C 1
ATOM 924 O O . GLY A 1 114 ? 56.129 49.348 17.145 1.00 27.31 110 GLY A O 1
ATOM 925 N N . LYS A 1 115 ? 54.366 48.794 18.424 1.00 26.59 111 LYS A N 1
ATOM 926 C CA . LYS A 1 115 ? 54.367 47.417 17.945 1.00 25.69 111 LYS A CA 1
ATOM 927 C C . LYS A 1 115 ? 53.876 47.333 16.507 1.00 24.59 111 LYS A C 1
ATOM 928 O O . LYS A 1 115 ? 54.428 46.574 15.701 1.00 27.44 111 LYS A O 1
ATOM 934 N N . VAL A 1 116 ? 52.850 48.115 16.160 1.00 26.12 112 VAL A N 1
ATOM 935 C CA . VAL A 1 116 ? 52.329 48.081 14.796 1.00 24.10 112 VAL A CA 1
ATOM 936 C C . VAL A 1 116 ? 53.353 48.647 13.820 1.00 24.87 112 VAL A C 1
ATOM 937 O O . VAL A 1 116 ? 53.612 48.063 12.762 1.00 22.94 112 VAL A O 1
ATOM 941 N N . TYR A 1 117 ? 53.957 49.790 14.159 1.00 18.92 113 TYR A N 1
ATOM 942 C CA . TYR A 1 117 ? 54.980 50.352 13.284 1.00 20.70 113 TYR A CA 1
ATOM 943 C C . TYR A 1 117 ? 56.230 49.484 13.258 1.00 28.03 113 TYR A C 1
ATOM 944 O O . TYR A 1 117 ? 56.938 49.448 12.244 1.00 24.34 113 TYR A O 1
ATOM 953 N N . SER A 1 118 ? 56.516 48.778 14.352 1.00 23.82 114 SER A N 1
ATOM 954 C CA . SER A 1 118 ? 57.610 47.815 14.337 1.00 27.43 114 SER A CA 1
ATOM 955 C C . SER A 1 118 ? 57.335 46.701 13.335 1.00 27.79 114 SER A C 1
ATOM 956 O O . SER A 1 118 ? 58.226 46.312 12.569 1.00 24.93 114 SER A O 1
ATOM 959 N N . LEU A 1 119 ? 56.101 46.180 13.321 1.00 24.63 115 LEU A N 1
ATOM 960 C CA . LEU A 1 119 ? 55.729 45.191 12.312 1.00 22.86 115 LEU A CA 1
ATOM 961 C C . LEU A 1 119 ? 55.842 45.769 10.908 1.00 25.64 115 LEU A C 1
ATOM 962 O O . LEU A 1 119 ? 56.346 45.105 9.994 1.00 23.25 115 LEU A O 1
ATOM 967 N N . HIS A 1 120 ? 55.367 47.003 10.723 1.00 23.77 116 HIS A N 1
ATOM 968 C CA . HIS A 1 120 ? 55.477 47.689 9.438 1.00 24.65 116 HIS A CA 1
ATOM 969 C C . HIS A 1 120 ? 56.924 47.725 8.956 1.00 24.18 116 HIS A C 1
ATOM 970 O O . HIS A 1 120 ? 57.221 47.414 7.794 1.00 21.09 116 HIS A O 1
ATOM 977 N N . ARG A 1 121 ? 57.840 48.085 9.856 1.00 25.34 117 ARG A N 1
ATOM 978 C CA . ARG A 1 121 ? 59.248 48.201 9.495 1.00 26.42 117 ARG A CA 1
ATOM 979 C C . ARG A 1 121 ? 59.870 46.837 9.230 1.00 29.31 117 ARG A C 1
ATOM 980 O O . ARG A 1 121 ? 60.706 46.696 8.328 1.00 30.58 117 ARG A O 1
ATOM 988 N N . LYS A 1 122 ? 59.484 45.822 10.006 1.00 26.12 118 LYS A N 1
ATOM 989 C CA . LYS A 1 122 ? 59.970 44.474 9.733 1.00 30.05 118 LYS A CA 1
ATOM 990 C C . LYS A 1 122 ? 59.486 43.974 8.379 1.00 29.99 118 LYS A C 1
ATOM 991 O O . LYS A 1 122 ? 60.192 43.212 7.708 1.00 30.92 118 LYS A O 1
ATOM 997 N N . LEU A 1 123 ? 58.291 44.396 7.958 1.00 27.87 119 LEU A N 1
ATOM 998 C CA . LEU A 1 123 ? 57.828 44.069 6.614 1.00 28.24 119 LEU A CA 1
ATOM 999 C C . LEU A 1 123 ? 58.627 44.824 5.561 1.00 29.11 119 LEU A C 1
ATOM 1000 O O . LEU A 1 123 ? 58.952 44.267 4.506 1.00 28.95 119 LEU A O 1
ATOM 1005 N N . ASN A 1 124 ? 58.950 46.095 5.828 1.00 28.73 120 ASN A N 1
ATOM 1006 C CA . ASN A 1 124 ? 59.770 46.860 4.892 1.00 29.36 120 ASN A CA 1
ATOM 1007 C C . ASN A 1 124 ? 61.113 46.182 4.647 1.00 29.18 120 ASN A C 1
ATOM 1008 O O . ASN A 1 124 ? 61.585 46.116 3.506 1.00 26.90 120 ASN A O 1
ATOM 1013 N N . LYS A 1 125 ? 61.739 45.672 5.704 1.00 30.70 121 LYS A N 1
ATOM 1014 C CA . LYS A 1 125 ? 63.038 45.019 5.611 1.00 30.97 121 LYS A CA 1
ATOM 1015 C C . LYS A 1 125 ? 62.940 43.535 5.277 1.00 35.22 121 LYS A C 1
ATOM 1016 O O . LYS A 1 125 ? 63.976 42.866 5.194 1.00 35.32 121 LYS A O 1
ATOM 1022 N N . ASN A 1 126 ? 61.726 43.010 5.088 1.00 37.45 122 ASN A N 1
ATOM 1023 C CA . ASN A 1 126 ? 61.503 41.580 4.860 1.00 38.24 122 ASN A CA 1
ATOM 1024 C C . ASN A 1 126 ? 62.112 40.741 5.985 1.00 40.99 122 ASN A C 1
ATOM 1025 O O . ASN A 1 126 ? 62.715 39.691 5.752 1.00 42.51 122 ASN A O 1
ATOM 1030 N N . GLU A 1 127 ? 61.962 41.218 7.220 1.00 37.73 123 GLU A N 1
ATOM 1031 C CA . GLU A 1 127 ? 62.428 40.499 8.397 1.00 37.63 123 GLU A CA 1
ATOM 1032 C C . GLU A 1 127 ? 61.319 39.704 9.067 1.00 38.92 123 GLU A C 1
ATOM 1033 O O . GLU A 1 127 ? 61.578 39.013 10.057 1.00 40.63 123 GLU A O 1
ATOM 1039 N N . ILE A 1 128 ? 60.094 39.789 8.553 1.00 41.56 124 ILE A N 1
ATOM 1040 C CA . ILE A 1 128 ? 58.964 39.028 9.065 1.00 34.78 124 ILE A CA 1
ATOM 1041 C C . ILE A 1 128 ? 58.107 38.610 7.879 1.00 38.30 124 ILE A C 1
ATOM 1042 O O . ILE A 1 128 ? 58.101 39.264 6.832 1.00 36.80 124 ILE A O 1
ATOM 1047 N N . SER A 1 129 ? 57.402 37.495 8.038 1.00 39.99 125 SER A N 1
ATOM 1048 C CA . SER A 1 129 ? 56.469 37.061 7.014 1.00 40.45 125 SER A CA 1
ATOM 1049 C C . SER A 1 129 ? 55.210 37.924 7.046 1.00 38.63 125 SER A C 1
ATOM 1050 O O . SER A 1 129 ? 54.872 38.545 8.057 1.00 40.16 125 SER A O 1
ATOM 1053 N N . LEU A 1 130 ? 54.514 37.961 5.910 1.00 35.72 126 LEU A N 1
ATOM 1054 C CA . LEU A 1 130 ? 53.263 38.708 5.835 1.00 40.18 126 LEU A CA 1
ATOM 1055 C C . LEU A 1 130 ? 52.205 38.087 6.740 1.00 42.32 126 LEU A C 1
ATOM 1056 O O . LEU A 1 130 ? 51.515 38.792 7.488 1.00 39.88 126 LEU A O 1
ATOM 1061 N N . ASN A 1 131 ? 52.068 36.761 6.689 1.00 45.52 127 ASN A N 1
ATOM 1062 C CA . ASN A 1 131 ? 51.152 36.083 7.597 1.00 44.89 127 ASN A CA 1
ATOM 1063 C C . ASN A 1 131 ? 51.629 36.184 9.040 1.00 47.06 127 ASN A C 1
ATOM 1064 O O . ASN A 1 131 ? 50.805 36.286 9.956 1.00 39.66 127 ASN A O 1
ATOM 1069 N N . ASP A 1 132 ? 52.948 36.155 9.259 1.00 43.37 128 ASP A N 1
ATOM 1070 C CA . ASP A 1 132 ? 53.481 36.395 10.597 1.00 38.59 128 ASP A CA 1
ATOM 1071 C C . ASP A 1 132 ? 53.150 37.802 11.072 1.00 38.46 128 ASP A C 1
ATOM 1072 O O . ASP A 1 132 ? 52.926 38.026 12.267 1.00 36.66 128 ASP A O 1
ATOM 1077 N N . ALA A 1 133 ? 53.128 38.768 10.150 1.00 35.61 129 ALA A N 1
ATOM 1078 C CA . ALA A 1 133 ? 52.720 40.121 10.510 1.00 37.34 129 ALA A CA 1
ATOM 1079 C C . ALA A 1 133 ? 51.233 40.186 10.825 1.00 36.47 129 ALA A C 1
ATOM 1080 O O . ALA A 1 133 ? 50.817 40.965 11.689 1.00 30.99 129 ALA A O 1
ATOM 1082 N N . ILE A 1 134 ? 50.421 39.377 10.142 1.00 34.20 130 ILE A N 1
ATOM 1083 C CA . ILE A 1 134 ? 48.995 39.333 10.448 1.00 36.87 130 ILE A CA 1
ATOM 1084 C C . ILE A 1 134 ? 48.762 38.722 11.828 1.00 35.94 130 ILE A C 1
ATOM 1085 O O . ILE A 1 134 ? 47.966 39.237 12.624 1.00 33.40 130 ILE A O 1
ATOM 1090 N N . ARG A 1 135 ? 49.461 37.626 12.139 1.00 39.36 131 ARG A N 1
ATOM 1091 C CA . ARG A 1 135 ? 49.309 36.992 13.447 1.00 39.11 131 ARG A CA 1
ATOM 1092 C C . ARG A 1 135 ? 49.813 37.900 14.561 1.00 38.92 131 ARG A C 1
ATOM 1093 O O . ARG A 1 135 ? 49.116 38.120 15.559 1.00 42.28 131 ARG A O 1
ATOM 1101 N N . GLU A 1 136 ? 51.032 38.427 14.411 1.00 44.20 132 GLU A N 1
ATOM 1102 C CA . GLU A 1 136 ? 51.576 39.344 15.409 1.00 43.32 132 GLU A CA 1
ATOM 1103 C C . GLU A 1 136 ? 50.680 40.561 15.586 1.00 41.95 132 GLU A C 1
ATOM 1104 O O . GLU A 1 136 ? 50.492 41.046 16.708 1.00 44.39 132 GLU A O 1
ATOM 1110 N N . SER A 1 137 ? 50.116 41.067 14.487 1.00 34.41 133 SER A N 1
ATOM 1111 C CA . SER A 1 137 ? 49.126 42.131 14.592 1.00 40.75 133 SER A CA 1
ATOM 1112 C C . SER A 1 137 ? 47.929 41.677 15.416 1.00 39.88 133 SER A C 1
ATOM 1113 O O . SER A 1 137 ? 47.343 42.469 16.165 1.00 41.56 133 SER A O 1
ATOM 1116 N N . GLY A 1 138 ? 47.557 40.400 15.298 1.00 41.69 134 GLY A N 1
ATOM 1117 C CA . GLY A 1 138 ? 46.475 39.879 16.115 1.00 44.31 134 GLY A CA 1
ATOM 1118 C C . GLY A 1 138 ? 46.824 39.783 17.587 1.00 44.06 134 GLY A C 1
ATOM 1119 O O . GLY A 1 138 ? 45.954 39.953 18.446 1.00 46.31 134 GLY A O 1
ATOM 1120 N N . LYS A 1 139 ? 48.092 39.513 17.901 1.00 41.41 135 LYS A N 1
ATOM 1121 C CA . LYS A 1 139 ? 48.498 39.396 19.296 1.00 46.42 135 LYS A CA 1
ATOM 1122 C C . LYS A 1 139 ? 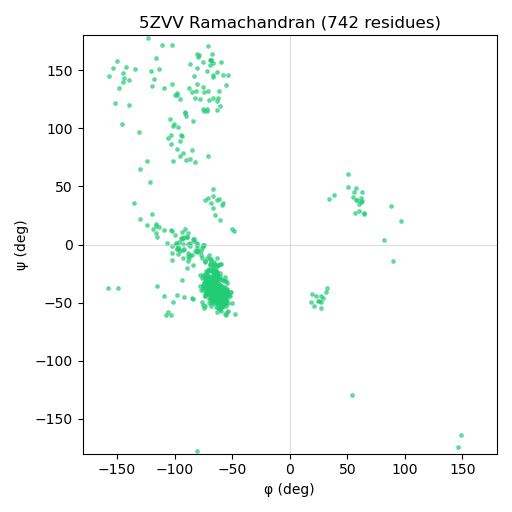48.549 40.742 20.006 1.00 49.14 135 LYS A C 1
ATOM 1123 O O . LYS A 1 139 ? 48.444 40.781 21.236 1.00 50.26 135 LYS A O 1
ATOM 1129 N N . CYS A 1 140 ? 48.695 41.842 19.265 1.00 49.39 136 CYS A N 1
ATOM 1130 C CA . CYS A 1 140 ? 48.831 43.159 19.874 1.00 48.68 136 CYS A CA 1
ATOM 1131 C C . CYS A 1 140 ? 47.560 43.640 20.564 1.00 47.62 136 CYS A C 1
ATOM 1132 O O . CYS A 1 140 ? 47.636 44.593 21.346 1.00 52.74 136 CYS A O 1
ATOM 1135 N N . LYS A 1 141 ? 46.413 43.011 20.303 1.00 44.69 137 LYS A N 1
ATOM 1136 C CA . LYS A 1 141 ? 45.116 43.460 20.814 1.00 48.34 137 LYS A CA 1
ATOM 1137 C C . LYS A 1 141 ? 44.914 44.946 20.518 1.00 43.84 137 LYS A C 1
ATOM 1138 O O . LYS A 1 141 ? 44.765 45.781 21.412 1.00 43.75 137 LYS A O 1
ATOM 1144 N N . ILE A 1 142 ? 44.925 45.258 19.222 1.00 38.70 138 ILE A N 1
ATOM 1145 C CA . ILE A 1 142 ? 44.884 46.642 18.764 1.00 38.15 138 ILE A CA 1
ATOM 1146 C C . ILE A 1 142 ? 43.536 47.257 19.111 1.00 33.63 138 ILE A C 1
ATOM 1147 O O . ILE A 1 142 ? 42.479 46.724 18.750 1.00 33.32 138 ILE A O 1
ATOM 1152 N N . LYS A 1 143 ? 43.570 48.389 19.810 1.00 33.21 139 LYS A N 1
ATOM 1153 C CA . LYS A 1 143 ? 42.368 49.066 20.287 1.00 35.01 139 LYS A CA 1
ATOM 1154 C C . LYS A 1 143 ? 42.078 50.371 19.566 1.00 32.96 139 LYS A C 1
ATOM 1155 O O . LYS A 1 143 ? 40.926 50.631 19.213 1.00 37.22 139 LYS A O 1
ATOM 1161 N N . SER A 1 144 ? 43.092 51.206 19.353 1.00 32.02 140 SER A N 1
ATOM 1162 C CA . SER A 1 144 ? 42.875 52.511 18.745 1.00 27.35 140 SER A CA 1
ATOM 1163 C C . SER A 1 144 ? 42.434 52.362 17.297 1.00 26.12 140 SER A C 1
ATOM 1164 O O . SER A 1 144 ? 42.885 51.463 16.582 1.00 25.35 140 SER A O 1
ATOM 1167 N N . ALA A 1 145 ? 41.544 53.258 16.866 1.00 28.22 141 ALA A N 1
ATOM 1168 C CA . ALA A 1 145 ? 41.098 53.253 15.477 1.00 28.93 141 ALA A CA 1
ATOM 1169 C C . ALA A 1 145 ? 42.278 53.408 14.524 1.00 25.93 141 ALA A C 1
ATOM 1170 O O . ALA A 1 145 ? 42.437 52.622 13.581 1.00 27.26 141 ALA A O 1
ATOM 1172 N N . GLU A 1 146 ? 43.131 54.406 14.778 1.00 25.92 142 GLU A N 1
ATOM 1173 C CA . GLU A 1 146 ? 44.273 54.684 13.910 1.00 23.13 142 GLU A CA 1
ATOM 1174 C C . GLU A 1 146 ? 45.062 53.418 13.601 1.00 22.59 142 GLU A C 1
ATOM 1175 O O . GLU A 1 146 ? 45.267 53.063 12.435 1.00 25.59 142 GLU A O 1
ATOM 1189 N N . LEU A 1 148 ? 44.184 50.304 14.197 1.00 29.45 144 LEU A N 1
ATOM 1190 C CA . LEU A 1 148 ? 43.277 49.392 13.506 1.00 30.37 144 LEU A CA 1
ATOM 1191 C C . LEU A 1 148 ? 43.278 49.678 12.013 1.00 29.53 144 LEU A C 1
ATOM 1192 O O . LEU A 1 148 ? 43.236 48.756 11.190 1.00 27.12 144 LEU A O 1
ATOM 1197 N N . PHE A 1 149 ? 43.358 50.959 11.649 1.00 27.42 145 PHE A N 1
ATOM 1198 C CA . PHE A 1 149 ? 43.515 51.326 10.250 1.00 25.11 145 PHE A CA 1
ATOM 1199 C C . PHE A 1 149 ? 44.888 50.911 9.735 1.00 24.60 145 PHE A C 1
ATOM 1200 O O . PHE A 1 149 ? 44.997 50.191 8.733 1.00 26.57 145 PHE A O 1
ATOM 1208 N N . PHE A 1 150 ? 45.950 51.320 10.438 1.00 26.28 146 PHE A N 1
ATOM 1209 C CA . PHE A 1 150 ? 47.288 51.206 9.866 1.00 22.26 146 PHE A CA 1
ATOM 1210 C C . PHE A 1 150 ? 47.762 49.762 9.817 1.00 22.29 146 PHE A C 1
ATOM 1211 O O . PHE A 1 150 ? 48.490 49.384 8.892 1.00 26.43 146 PHE A O 1
ATOM 1219 N N . SER A 1 151 ? 47.360 48.939 10.787 1.00 20.73 147 SER A N 1
ATOM 1220 C CA . SER A 1 151 ? 47.703 47.524 10.731 1.00 24.77 147 SER A CA 1
ATOM 1221 C C . SER A 1 151 ? 47.134 46.852 9.490 1.00 28.80 147 SER A C 1
ATOM 1222 O O . SER A 1 151 ? 47.588 45.762 9.126 1.00 28.65 147 SER A O 1
ATOM 1225 N N . ASN A 1 152 ? 46.155 47.474 8.830 1.00 23.58 148 ASN A N 1
ATOM 1226 C CA . ASN A 1 152 ? 45.675 46.981 7.547 1.00 25.86 148 ASN A CA 1
ATOM 1227 C C . ASN A 1 152 ? 46.295 47.718 6.368 1.00 28.56 148 ASN A C 1
ATOM 1228 O O . ASN A 1 152 ? 46.713 47.081 5.395 1.00 22.93 148 ASN A O 1
ATOM 1233 N N . ALA A 1 153 ? 46.387 49.049 6.448 1.00 26.00 149 ALA A N 1
ATOM 1234 C CA . ALA A 1 153 ? 46.966 49.824 5.355 1.00 27.55 149 ALA A CA 1
ATOM 1235 C C . ALA A 1 153 ? 48.419 49.443 5.097 1.00 26.92 149 ALA A C 1
ATOM 1236 O O . ALA A 1 153 ? 48.873 49.470 3.947 1.00 26.77 149 ALA A O 1
ATOM 1246 N N . LEU A 1 155 ? 49.677 46.607 5.161 1.00 24.58 151 LEU A N 1
ATOM 1247 C CA . LEU A 1 155 ? 49.733 45.376 4.384 1.00 22.88 151 LEU A CA 1
ATOM 1248 C C . LEU A 1 155 ? 49.808 45.669 2.894 1.00 23.35 151 LEU A C 1
ATOM 1249 O O . LEU A 1 155 ? 50.324 44.851 2.127 1.00 26.84 151 LEU A O 1
ATOM 1262 N N . TYR A 1 157 ? 51.604 47.926 1.355 1.00 24.89 153 TYR A N 1
ATOM 1263 C CA . TYR A 1 157 ? 52.988 48.096 0.927 1.00 24.41 153 TYR A CA 1
ATOM 1264 C C . TYR A 1 157 ? 53.648 46.749 0.665 1.00 25.19 153 TYR A C 1
ATOM 1265 O O . TYR A 1 157 ? 54.349 46.580 -0.340 1.00 28.72 153 TYR A O 1
ATOM 1274 N N . ALA A 1 158 ? 53.437 45.778 1.556 1.00 24.39 154 ALA A N 1
ATOM 1275 C CA . ALA A 1 158 ? 54.006 44.449 1.355 1.00 28.58 154 ALA A CA 1
ATOM 1276 C C . ALA A 1 158 ? 53.415 43.780 0.118 1.00 27.36 154 ALA A C 1
ATOM 1277 O O . ALA A 1 158 ? 54.148 43.212 -0.704 1.00 32.45 154 ALA A O 1
ATOM 1279 N N . TYR A 1 159 ? 52.085 43.841 -0.030 1.00 26.16 155 TYR A N 1
ATOM 1280 C CA . TYR A 1 159 ? 51.440 43.299 -1.223 1.00 25.86 155 TYR A CA 1
ATOM 1281 C C . TYR A 1 159 ? 51.969 43.966 -2.485 1.00 28.51 155 TYR A C 1
ATOM 1282 O O . TYR A 1 159 ? 52.160 43.305 -3.513 1.00 29.30 155 TYR A O 1
ATOM 1291 N N . LEU A 1 160 ? 52.200 45.281 -2.429 1.00 25.01 156 LEU A N 1
ATOM 1292 C CA . LEU A 1 160 ? 52.862 45.962 -3.535 1.00 31.15 156 LEU A CA 1
ATOM 1293 C C . LEU A 1 160 ? 54.270 45.425 -3.742 1.00 31.44 156 LEU A C 1
ATOM 1294 O O . LEU A 1 160 ? 54.715 45.247 -4.882 1.00 37.27 156 LEU A O 1
ATOM 1299 N N . ASN A 1 161 ? 54.985 45.152 -2.648 1.00 28.18 157 ASN A N 1
ATOM 1300 C CA . ASN A 1 161 ? 56.354 44.667 -2.769 1.00 37.35 157 ASN A CA 1
ATOM 1301 C C . ASN A 1 161 ? 56.408 43.301 -3.440 1.00 33.64 157 ASN A C 1
ATOM 1302 O O . ASN A 1 161 ? 57.400 42.977 -4.101 1.00 41.93 157 ASN A O 1
ATOM 1307 N N . ILE A 1 162 ? 55.360 42.490 -3.293 1.00 35.74 158 ILE A N 1
ATOM 1308 C CA . ILE A 1 162 ? 55.298 41.194 -3.963 1.00 34.59 158 ILE A CA 1
ATOM 1309 C C . ILE A 1 162 ? 54.369 41.218 -5.174 1.00 34.21 158 ILE A C 1
ATOM 1310 O O . ILE A 1 162 ? 54.028 40.159 -5.711 1.00 33.33 158 ILE A O 1
ATOM 1315 N N . GLY A 1 163 ? 53.953 42.402 -5.618 1.00 33.57 159 GLY A N 1
ATOM 1316 C CA . GLY A 1 163 ? 53.161 42.520 -6.832 1.00 35.22 159 GLY A CA 1
ATOM 1317 C C . GLY A 1 163 ? 51.794 41.876 -6.766 1.00 34.40 159 GLY A C 1
ATOM 1318 O O . GLY A 1 163 ? 51.255 41.476 -7.803 1.00 29.05 159 GLY A O 1
ATOM 1319 N N . GLU A 1 164 ? 51.214 41.762 -5.571 1.00 31.91 160 GLU A N 1
ATOM 1320 C CA . GLU A 1 164 ? 49.890 41.165 -5.402 1.00 30.35 160 GLU A CA 1
ATOM 1321 C C . GLU A 1 164 ? 48.858 42.289 -5.386 1.00 29.84 160 GLU A C 1
ATOM 1322 O O . GLU A 1 164 ? 48.316 42.667 -4.347 1.00 28.02 160 GLU A O 1
ATOM 1328 N N . PHE A 1 165 ? 48.581 42.821 -6.579 1.00 29.69 161 PHE A N 1
ATOM 1329 C CA . PHE A 1 165 ? 47.736 44.007 -6.690 1.00 32.14 161 PHE A CA 1
ATOM 1330 C C . PHE A 1 165 ? 46.311 43.725 -6.234 1.00 29.91 161 PHE A C 1
ATOM 1331 O O . PHE A 1 165 ? 45.691 44.567 -5.573 1.00 32.84 161 PHE A O 1
ATOM 1339 N N . GLY A 1 166 ? 45.775 42.550 -6.572 1.00 35.09 162 GLY A N 1
ATOM 1340 C CA . GLY A 1 166 ? 44.438 42.201 -6.113 1.00 32.18 162 GLY A CA 1
ATOM 1341 C C . GLY A 1 166 ? 44.298 42.317 -4.610 1.00 31.92 162 GLY A C 1
ATOM 1342 O O . GLY A 1 166 ? 43.387 42.978 -4.103 1.00 29.22 162 GLY A O 1
ATOM 1343 N N . LEU A 1 167 ? 45.228 41.704 -3.873 1.00 27.75 163 LEU A N 1
ATOM 1344 C CA . LEU A 1 167 ? 45.190 41.789 -2.419 1.00 30.17 163 LEU A CA 1
ATOM 1345 C C . LEU A 1 167 ? 45.460 43.196 -1.912 1.00 28.10 163 LEU A C 1
ATOM 1346 O O . LEU A 1 167 ? 45.110 43.502 -0.768 1.00 27.72 163 LEU A O 1
ATOM 1359 N N . LYS A 1 169 ? 44.055 45.807 -3.533 1.00 30.59 165 LYS A N 1
ATOM 1360 C CA . LYS A 1 169 ? 42.741 46.406 -3.743 1.00 28.41 165 LYS A CA 1
ATOM 1361 C C . LYS A 1 169 ? 41.766 45.975 -2.656 1.00 30.57 165 LYS A C 1
ATOM 1362 O O . LYS A 1 169 ? 41.171 46.817 -1.971 1.00 28.54 165 LYS A O 1
ATOM 1368 N N . SER A 1 170 ? 41.633 44.661 -2.450 1.00 28.95 166 SER A N 1
ATOM 1369 C CA . SER A 1 170 ? 40.747 44.162 -1.404 1.00 24.63 166 SER A CA 1
ATOM 1370 C C . SER A 1 170 ? 41.095 44.770 -0.052 1.00 29.25 166 SER A C 1
ATOM 1371 O O . SER A 1 170 ? 40.199 45.183 0.696 1.00 29.81 166 SER A O 1
ATOM 1374 N N . THR A 1 171 ? 42.392 44.872 0.264 1.00 28.10 167 THR A N 1
ATOM 1375 C CA . THR A 1 171 ? 42.779 45.473 1.536 1.00 29.49 167 THR A CA 1
ATOM 1376 C C . THR A 1 171 ? 42.245 46.895 1.647 1.00 25.88 167 THR A C 1
ATOM 1377 O O . THR A 1 171 ? 41.667 47.272 2.673 1.00 26.60 167 THR A O 1
ATOM 1381 N N . SER A 1 172 ? 42.392 47.688 0.581 1.00 30.28 168 SER A N 1
ATOM 1382 C CA . SER A 1 172 ? 41.927 49.066 0.637 1.00 32.34 168 SER A CA 1
ATOM 1383 C C . SER A 1 172 ? 40.416 49.146 0.768 1.00 33.90 168 SER A C 1
ATOM 1384 O O . SER A 1 172 ? 39.903 50.161 1.249 1.00 29.50 168 SER A O 1
ATOM 1387 N N . LYS A 1 173 ? 39.693 48.093 0.376 1.00 33.73 169 LYS A N 1
ATOM 1388 C CA . LYS A 1 173 ? 38.247 48.106 0.538 1.00 33.00 169 LYS A CA 1
ATOM 1389 C C . LYS A 1 173 ? 37.826 47.919 1.989 1.00 33.36 169 LYS A C 1
ATOM 1390 O O . LYS A 1 173 ? 36.666 48.184 2.318 1.00 34.35 169 LYS A O 1
ATOM 1396 N N . LEU A 1 174 ? 38.734 47.491 2.861 1.00 32.03 170 LEU A N 1
ATOM 1397 C CA . LEU A 1 174 ? 38.427 47.351 4.278 1.00 30.67 170 LEU A CA 1
ATOM 1398 C C . LEU A 1 174 ? 38.774 48.598 5.080 1.00 34.27 170 LEU A C 1
ATOM 1399 O O . LEU A 1 174 ? 38.485 48.649 6.280 1.00 34.69 170 LEU A O 1
ATOM 1404 N N . LEU A 1 175 ? 39.381 49.601 4.449 1.00 36.30 171 LEU A N 1
ATOM 1405 C CA . LEU A 1 175 ? 39.791 50.822 5.136 1.00 32.63 171 LEU A CA 1
ATOM 1406 C C . LEU A 1 175 ? 38.604 51.773 5.219 1.00 33.88 171 LEU A C 1
ATOM 1407 O O . LEU A 1 175 ? 38.215 52.383 4.218 1.00 35.20 171 LEU A O 1
ATOM 1412 N N . GLU A 1 176 ? 38.032 51.904 6.414 1.00 37.50 172 GLU A N 1
ATOM 1413 C CA . GLU A 1 176 ? 36.920 52.818 6.664 1.00 36.66 172 GLU A CA 1
ATOM 1414 C C . GLU A 1 176 ? 37.498 54.104 7.243 1.00 30.17 172 GLU A C 1
ATOM 1415 O O . GLU A 1 176 ? 37.825 54.172 8.430 1.00 31.99 172 GLU A O 1
ATOM 1421 N N . PHE A 1 177 ? 37.632 55.128 6.397 1.00 28.75 173 PHE A N 1
ATOM 1422 C CA . PHE A 1 177 ? 38.157 56.407 6.863 1.00 29.88 173 PHE A CA 1
ATOM 1423 C C . PHE A 1 177 ? 37.221 57.091 7.850 1.00 31.51 173 PHE A C 1
ATOM 1424 O O . PHE A 1 177 ? 37.676 57.927 8.639 1.00 26.81 173 PHE A O 1
ATOM 1432 N N . ASP A 1 178 ? 35.928 56.755 7.826 1.00 28.67 174 ASP A N 1
ATOM 1433 C CA . ASP A 1 178 ? 34.992 57.329 8.788 1.00 30.44 174 ASP A CA 1
ATOM 1434 C C . ASP A 1 178 ? 35.297 56.880 10.211 1.00 29.02 174 ASP A C 1
ATOM 1435 O O . ASP A 1 178 ? 34.959 57.587 11.167 1.00 29.83 174 ASP A O 1
ATOM 1440 N N . ASP A 1 179 ? 35.933 55.717 10.374 1.00 33.49 175 ASP A N 1
ATOM 1441 C CA . ASP A 1 179 ? 36.347 55.272 11.699 1.00 31.78 175 ASP A CA 1
ATOM 1442 C C . ASP A 1 179 ? 37.470 56.117 12.278 1.00 27.81 175 ASP A C 1
ATOM 1443 O O . ASP A 1 179 ? 37.754 55.999 13.475 1.00 29.78 175 ASP A O 1
ATOM 1448 N N . LEU A 1 180 ? 38.116 56.961 11.463 1.00 30.37 176 LEU A N 1
ATOM 1449 C CA . LEU A 1 180 ? 39.237 57.789 11.896 1.00 29.13 176 LEU A CA 1
ATOM 1450 C C . LEU A 1 180 ? 38.758 59.189 12.223 1.00 27.22 176 LEU A C 1
ATOM 1451 O O . LEU A 1 180 ? 38.037 59.793 11.415 1.00 30.72 176 LEU A O 1
ATOM 1456 N N . PRO A 1 181 ? 39.123 59.739 13.376 1.00 30.13 177 PRO A N 1
ATOM 1457 C CA . PRO A 1 181 ? 38.824 61.147 13.642 1.00 29.54 177 PRO A CA 1
ATOM 1458 C C . PRO A 1 181 ? 39.655 62.052 12.747 1.00 28.41 177 PRO A C 1
ATOM 1459 O O . PRO A 1 181 ? 40.727 61.683 12.264 1.00 25.23 177 PRO A O 1
ATOM 1463 N N . GLU A 1 182 ? 39.129 63.249 12.514 1.00 27.38 178 GLU A N 1
ATOM 1464 C CA . GLU A 1 182 ? 39.819 64.225 11.684 1.00 26.95 178 GLU A CA 1
ATOM 1465 C C . GLU A 1 182 ? 41.104 64.689 12.361 1.00 28.59 178 GLU A C 1
ATOM 1466 O O . GLU A 1 182 ? 41.180 64.795 13.586 1.00 27.78 178 GLU A O 1
ATOM 1472 N N . GLY A 1 183 ? 42.116 64.967 11.557 1.00 23.67 179 GLY A N 1
ATOM 1473 C CA . GLY A 1 183 ? 43.338 65.542 12.075 1.00 22.40 179 GLY A CA 1
ATOM 1474 C C . GLY A 1 183 ? 44.550 65.111 11.272 1.00 20.73 179 GLY A C 1
ATOM 1475 O O . GLY A 1 183 ? 44.445 64.601 10.160 1.00 22.07 179 GLY A O 1
ATOM 1476 N N . PHE A 1 184 ? 45.715 65.332 11.886 1.00 23.53 180 PHE A N 1
ATOM 1477 C CA . PHE A 1 184 ? 46.997 65.117 11.219 1.00 21.29 180 PHE A CA 1
ATOM 1478 C C . PHE A 1 184 ? 47.159 63.671 10.757 1.00 17.52 180 PHE A C 1
ATOM 1479 O O . PHE A 1 184 ? 47.527 63.411 9.603 1.00 17.47 180 PHE A O 1
ATOM 1487 N N . ILE A 1 185 ? 46.894 62.716 11.652 1.00 18.11 181 ILE A N 1
ATOM 1488 C CA . ILE A 1 185 ? 47.083 61.304 11.326 1.00 19.02 181 ILE A CA 1
ATOM 1489 C C . ILE A 1 185 ? 46.185 60.893 10.165 1.00 23.27 181 ILE A C 1
ATOM 1490 O O . ILE A 1 185 ? 46.626 60.207 9.233 1.00 20.10 181 ILE A O 1
ATOM 1495 N N . LYS A 1 186 ? 44.916 61.317 10.195 1.00 22.68 182 LYS A N 1
ATOM 1496 C CA . LYS A 1 186 ? 43.974 60.910 9.156 1.00 18.84 182 LYS A CA 1
ATOM 1497 C C . LYS A 1 186 ? 44.360 61.479 7.796 1.00 16.91 182 LYS A C 1
ATOM 1498 O O . LYS A 1 186 ? 44.215 60.802 6.772 1.00 22.36 182 LYS A O 1
ATOM 1504 N N . GLU A 1 187 ? 44.858 62.717 7.761 1.00 19.97 183 GLU A N 1
ATOM 1505 C CA . GLU A 1 187 ? 45.323 63.285 6.498 1.00 21.97 183 GLU A CA 1
ATOM 1506 C C . GLU A 1 187 ? 46.570 62.565 5.993 1.00 19.37 183 GLU A C 1
ATOM 1507 O O . GLU A 1 187 ? 46.718 62.334 4.784 1.00 20.74 183 GLU A O 1
ATOM 1513 N N . SER A 1 188 ? 47.478 62.204 6.905 1.00 18.30 184 SER A N 1
ATOM 1514 C CA . SER A 1 188 ? 48.662 61.443 6.511 1.00 21.07 184 SER A CA 1
ATOM 1515 C C . SER A 1 188 ? 48.269 60.106 5.890 1.00 19.84 184 SER A C 1
ATOM 1516 O O . SER A 1 188 ? 48.744 59.739 4.804 1.00 18.42 184 SER A O 1
ATOM 1519 N N . PHE A 1 189 ? 47.382 59.369 6.565 1.00 22.60 185 PHE A N 1
ATOM 1520 C CA . PHE A 1 189 ? 46.912 58.095 6.031 1.00 20.64 185 PHE A CA 1
ATOM 1521 C C . PHE A 1 189 ? 46.212 58.288 4.693 1.00 23.07 185 PHE A C 1
ATOM 1522 O O . PHE A 1 189 ? 46.361 57.464 3.780 1.00 21.05 185 PHE A O 1
ATOM 1530 N N . LYS A 1 190 ? 45.448 59.376 4.558 1.00 23.03 186 LYS A N 1
ATOM 1531 C CA . LYS A 1 190 ? 44.796 59.674 3.288 1.00 23.84 186 LYS A CA 1
ATOM 1532 C C . LYS A 1 190 ? 45.819 59.811 2.170 1.00 20.89 186 LYS A C 1
ATOM 1533 O O . LYS A 1 190 ? 45.648 59.245 1.085 1.00 19.26 186 LYS A O 1
ATOM 1539 N N . SER A 1 191 ? 46.895 60.559 2.415 1.00 21.89 187 SER A N 1
ATOM 1540 C CA . SER A 1 191 ? 47.924 60.700 1.389 1.00 24.08 187 SER A CA 1
ATOM 1541 C C . SER A 1 191 ? 48.553 59.352 1.047 1.00 20.68 187 SER A C 1
ATOM 1542 O O . SER A 1 191 ? 48.760 59.037 -0.135 1.00 21.64 187 SER A O 1
ATOM 1545 N N . ARG A 1 192 ? 48.846 58.536 2.067 1.00 19.79 188 ARG A N 1
ATOM 1546 C CA . ARG A 1 192 ? 49.388 57.198 1.825 1.00 21.41 188 ARG A CA 1
ATOM 1547 C C . ARG A 1 192 ? 48.494 56.396 0.884 1.00 19.66 188 ARG A C 1
ATOM 1548 O O . ARG A 1 192 ? 48.931 55.939 -0.184 1.00 20.01 188 ARG A O 1
ATOM 1556 N N . VAL A 1 193 ? 47.229 56.211 1.274 1.00 26.86 189 VAL A N 1
ATOM 1557 C CA . VAL A 1 193 ? 46.306 55.417 0.469 1.00 23.14 189 VAL A CA 1
ATOM 1558 C C . VAL A 1 193 ? 46.135 56.026 -0.916 1.00 23.47 189 VAL A C 1
ATOM 1559 O O . VAL A 1 193 ? 45.994 55.301 -1.909 1.00 24.86 189 VAL A O 1
ATOM 1563 N N . SER A 1 194 ? 46.165 57.357 -1.013 1.00 23.70 190 SER A N 1
ATOM 1564 C CA . SER A 1 194 ? 46.059 58.009 -2.314 1.00 24.31 190 SER A CA 1
ATOM 1565 C C . SER A 1 194 ? 47.199 57.588 -3.228 1.00 23.98 190 SER A C 1
ATOM 1566 O O . SER A 1 194 ? 46.982 57.273 -4.403 1.00 20.50 190 SER A O 1
ATOM 1577 N N . LEU A 1 196 ? 49.119 54.850 -2.970 1.00 20.29 192 LEU A N 1
ATOM 1578 C CA . LEU A 1 196 ? 49.006 53.422 -3.255 1.00 29.71 192 LEU A CA 1
ATOM 1579 C C . LEU A 1 196 ? 47.979 53.158 -4.353 1.00 30.07 192 LEU A C 1
ATOM 1580 O O . LEU A 1 196 ? 48.255 52.438 -5.323 1.00 27.74 192 LEU A O 1
ATOM 1585 N N . GLU A 1 197 ? 46.789 53.752 -4.227 1.00 28.72 193 GLU A N 1
ATOM 1586 C CA . GLU A 1 197 ? 45.766 53.567 -5.249 1.00 20.61 193 GLU A CA 1
ATOM 1587 C C . GLU A 1 197 ? 46.157 54.219 -6.567 1.00 25.62 193 GLU A C 1
ATOM 1588 O O . GLU A 1 197 ? 45.741 53.750 -7.631 1.00 24.49 193 GLU A O 1
ATOM 1594 N N . ALA A 1 198 ? 46.949 55.294 -6.523 1.00 23.17 194 ALA A N 1
ATOM 1595 C CA . ALA A 1 198 ? 47.431 55.898 -7.760 1.00 22.66 194 ALA A CA 1
ATOM 1596 C C . ALA A 1 198 ? 48.302 54.922 -8.540 1.00 26.11 194 ALA A C 1
ATOM 1597 O O . ALA A 1 198 ? 48.146 54.773 -9.760 1.00 26.50 194 ALA A O 1
ATOM 1599 N N . ASN A 1 199 ? 49.223 54.243 -7.853 1.00 27.39 195 ASN A N 1
ATOM 1600 C CA . ASN A 1 199 ? 50.061 53.268 -8.546 1.00 32.49 195 ASN A CA 1
ATOM 1601 C C . ASN A 1 199 ? 49.250 52.053 -8.987 1.00 33.63 195 ASN A C 1
ATOM 1602 O O . ASN A 1 199 ? 49.503 51.490 -10.062 1.00 32.45 195 ASN A O 1
ATOM 1607 N N . ILE A 1 200 ? 48.267 51.639 -8.180 1.00 28.33 196 ILE A N 1
ATOM 1608 C CA . ILE A 1 200 ? 47.357 50.579 -8.612 1.00 29.43 196 ILE A CA 1
ATOM 1609 C C . ILE A 1 200 ? 46.688 50.960 -9.927 1.00 31.91 196 ILE A C 1
ATOM 1610 O O . ILE A 1 200 ? 46.641 50.168 -10.877 1.00 29.14 196 ILE A O 1
ATOM 1615 N N . SER A 1 201 ? 46.171 52.188 -10.003 1.00 27.68 197 SER A N 1
ATOM 1616 C CA . SER A 1 201 ? 45.447 52.620 -11.192 1.00 26.83 197 SER A CA 1
ATOM 1617 C C . SER A 1 201 ? 46.369 52.715 -12.397 1.00 28.63 197 SER A C 1
ATOM 1618 O O . SER A 1 201 ? 45.990 52.316 -13.504 1.00 30.59 197 SER A O 1
ATOM 1621 N N . LEU A 1 202 ? 47.581 53.242 -12.205 1.00 27.41 198 LEU A N 1
ATOM 1622 C CA . LEU A 1 202 ? 48.527 53.311 -13.314 1.00 30.89 198 LEU A CA 1
ATOM 1623 C C . LEU A 1 202 ? 48.874 51.920 -13.826 1.00 33.02 198 LEU A C 1
ATOM 1624 O O . LEU A 1 202 ? 48.999 51.710 -15.039 1.00 32.40 198 LEU A O 1
ATOM 1629 N N . ASN A 1 203 ? 49.037 50.956 -12.917 1.00 32.17 199 ASN A N 1
ATOM 1630 C CA . ASN A 1 203 ? 49.405 49.610 -13.341 1.00 34.08 199 ASN A CA 1
ATOM 1631 C C . ASN A 1 203 ? 48.318 48.973 -14.197 1.00 37.87 199 ASN A C 1
ATOM 1632 O O . ASN A 1 203 ? 48.621 48.158 -15.078 1.00 35.82 199 ASN A O 1
ATOM 1637 N N . GLU A 1 204 ? 4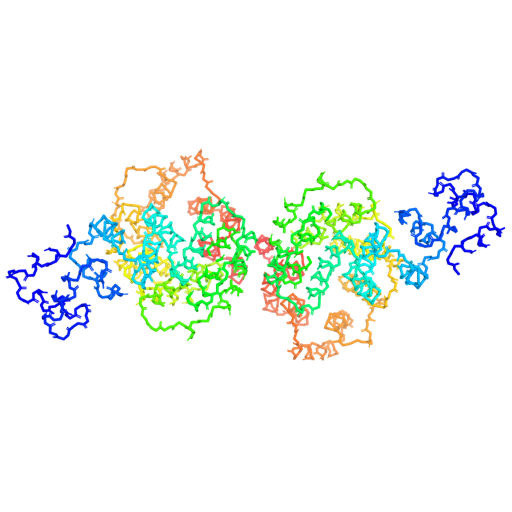7.058 49.332 -13.962 1.00 32.85 200 GLU A N 1
ATOM 1638 C CA . GLU A 1 204 ? 45.934 48.813 -14.731 1.00 31.78 200 GLU A CA 1
ATOM 1639 C C . GLU A 1 204 ? 45.634 49.644 -15.969 1.00 28.21 200 GLU A C 1
ATOM 1640 O O . GLU A 1 204 ? 44.602 49.422 -16.610 1.00 29.31 200 GLU A O 1
ATOM 1646 N N . ASN A 1 205 ? 46.508 50.590 -16.315 1.00 30.89 201 ASN A N 1
ATOM 1647 C CA . ASN A 1 205 ? 46.312 51.481 -17.459 1.00 30.40 201 ASN A CA 1
ATOM 1648 C C . ASN A 1 205 ? 45.031 52.303 -17.315 1.00 30.09 201 ASN A C 1
ATOM 1649 O O . ASN A 1 205 ? 44.347 52.592 -18.300 1.00 27.01 201 ASN A O 1
ATOM 1654 N N . SER A 1 206 ? 44.694 52.679 -16.083 1.00 25.53 202 SER A N 1
ATOM 1655 C CA . SER A 1 206 ? 43.584 53.591 -15.806 1.00 28.50 202 SER A CA 1
ATOM 1656 C C . SER A 1 206 ? 44.205 54.949 -15.496 1.00 26.48 202 SER A C 1
ATOM 1657 O O . SER A 1 206 ? 44.452 55.296 -14.340 1.00 25.59 202 SER A O 1
ATOM 1660 N N . LEU A 1 207 ? 44.454 55.727 -16.550 1.00 25.11 203 LEU A N 1
ATOM 1661 C CA . LEU A 1 207 ? 45.285 56.918 -16.411 1.00 22.87 203 LEU A CA 1
ATOM 1662 C C . LEU A 1 207 ? 44.558 58.028 -15.663 1.00 27.30 203 LEU A C 1
ATOM 1663 O O . LEU A 1 207 ? 45.153 58.694 -14.807 1.00 29.66 203 LEU A O 1
ATOM 1668 N N . LEU A 1 208 ? 43.276 58.247 -15.971 1.00 21.97 204 LEU A N 1
ATOM 1669 C CA . LEU A 1 208 ? 42.532 59.311 -15.304 1.00 23.51 204 LEU A CA 1
ATOM 1670 C C . LEU A 1 208 ? 42.414 59.044 -13.810 1.00 23.63 204 LEU A C 1
ATOM 1671 O O . LEU A 1 208 ? 42.540 59.963 -12.994 1.00 27.82 204 LEU A O 1
ATOM 1676 N N . GLU A 1 209 ? 42.169 57.788 -13.436 1.00 22.68 205 GLU A N 1
ATOM 1677 C CA . GLU A 1 209 ? 42.098 57.423 -12.025 1.00 26.41 205 GLU A CA 1
ATOM 1678 C C . GLU A 1 209 ? 43.433 57.663 -11.325 1.00 26.42 205 GLU A C 1
ATOM 1679 O O . GLU A 1 209 ? 43.475 58.208 -10.212 1.00 26.94 205 GLU A O 1
ATOM 1685 N N . ALA A 1 210 ? 44.536 57.272 -11.969 1.00 20.00 206 ALA A N 1
ATOM 1686 C CA . ALA A 1 210 ? 45.856 57.480 -11.383 1.00 25.54 206 ALA A CA 1
ATOM 1687 C C . ALA A 1 210 ? 46.147 58.963 -11.193 1.00 23.28 206 ALA A C 1
ATOM 1688 O O . ALA A 1 210 ? 46.663 59.374 -10.146 1.00 24.79 206 ALA A O 1
ATOM 1690 N N . ARG A 1 211 ? 45.819 59.783 -12.195 1.00 21.89 207 ARG A N 1
ATOM 1691 C CA . ARG A 1 211 ? 46.000 61.224 -12.058 1.00 25.37 207 ARG A CA 1
ATOM 1692 C C . ARG A 1 211 ? 45.125 61.785 -10.944 1.00 22.62 207 ARG A C 1
ATOM 1693 O O . ARG A 1 211 ? 45.549 62.681 -10.206 1.00 26.15 207 ARG A O 1
ATOM 1701 N N . GLN A 1 212 ? 43.898 61.274 -10.811 1.00 25.54 208 GLN A N 1
ATOM 1702 C CA . GLN A 1 212 ? 43.014 61.721 -9.737 1.00 25.26 208 GLN A CA 1
ATOM 1703 C C . GLN A 1 212 ? 43.640 61.466 -8.374 1.00 22.65 208 GLN A C 1
ATOM 1704 O O . GLN A 1 212 ? 43.715 62.369 -7.530 1.00 20.21 208 GLN A O 1
ATOM 1710 N N . HIS A 1 213 ? 44.096 60.231 -8.142 1.00 25.48 209 HIS A N 1
ATOM 1711 C CA . HIS A 1 213 ? 44.689 59.900 -6.850 1.00 21.54 209 HIS A CA 1
ATOM 1712 C C . HIS A 1 213 ? 45.968 60.694 -6.607 1.00 20.96 209 HIS A C 1
ATOM 1713 O O . HIS A 1 213 ? 46.214 61.155 -5.485 1.00 18.44 209 HIS A O 1
ATOM 1720 N N . SER A 1 214 ? 46.794 60.866 -7.644 1.00 19.78 210 SER A N 1
ATOM 1721 C CA . SER A 1 214 ? 48.042 61.610 -7.481 1.00 22.01 210 SER A CA 1
ATOM 1722 C C . SER A 1 214 ? 47.765 63.064 -7.118 1.00 23.91 210 SER A C 1
ATOM 1723 O O . SER A 1 214 ? 48.355 63.610 -6.176 1.00 21.77 210 SER A O 1
ATOM 1726 N N . ASN A 1 215 ? 46.857 63.704 -7.858 1.00 18.86 211 ASN A N 1
ATOM 1727 C CA . ASN A 1 215 ? 46.514 65.092 -7.580 1.00 19.80 211 ASN A CA 1
ATOM 1728 C C . ASN A 1 215 ? 45.912 65.242 -6.192 1.00 21.97 211 ASN A C 1
ATOM 1729 O O . ASN A 1 215 ? 46.190 66.220 -5.492 1.00 24.60 211 ASN A O 1
ATOM 1734 N N . ARG A 1 216 ? 45.090 64.280 -5.771 1.00 23.03 212 ARG A N 1
ATOM 1735 C CA . ARG A 1 216 ? 44.522 64.363 -4.430 1.00 26.09 212 ARG A CA 1
ATOM 1736 C C . ARG A 1 216 ? 45.608 64.235 -3.366 1.00 29.52 212 ARG A C 1
ATOM 1737 O O . ARG A 1 216 ? 45.581 64.946 -2.350 1.00 29.65 212 ARG A O 1
ATOM 1745 N N . ALA A 1 217 ? 46.580 63.345 -3.589 1.00 24.22 213 ALA A N 1
ATOM 1746 C CA . ALA A 1 217 ? 47.709 63.240 -2.672 1.00 25.00 213 ALA A CA 1
ATOM 1747 C C . ALA A 1 217 ? 48.466 64.558 -2.584 1.00 23.00 213 ALA A C 1
ATOM 1748 O O . ALA A 1 217 ? 48.821 65.003 -1.487 1.00 24.52 213 ALA A O 1
ATOM 1750 N N . ILE A 1 218 ? 48.713 65.202 -3.729 1.00 22.13 214 ILE A N 1
ATOM 1751 C CA . ILE A 1 218 ? 49.394 66.496 -3.727 1.00 26.28 214 ILE A CA 1
ATOM 1752 C C . ILE A 1 218 ? 48.571 67.535 -2.975 1.00 32.59 214 ILE A C 1
ATOM 1753 O O . ILE A 1 218 ? 49.117 68.391 -2.268 1.00 29.66 214 ILE A O 1
ATOM 1758 N N . GLU A 1 219 ? 47.243 67.474 -3.109 1.00 27.16 215 GLU A N 1
ATOM 1759 C CA . GLU A 1 219 ? 46.389 68.476 -2.483 1.00 30.91 215 GLU A CA 1
ATOM 1760 C C . GLU A 1 219 ? 46.309 68.291 -0.974 1.00 28.83 215 GLU A C 1
ATOM 1761 O O . GLU A 1 219 ? 46.119 69.269 -0.243 1.00 30.82 215 GLU A O 1
ATOM 1767 N N . ASN A 1 220 ? 46.455 67.060 -0.487 1.00 29.03 216 ASN A N 1
ATOM 1768 C CA . ASN A 1 220 ? 46.334 66.777 0.937 1.00 29.03 216 ASN A CA 1
ATOM 1769 C C . ASN A 1 220 ? 47.668 66.696 1.667 1.00 30.92 216 ASN A C 1
ATOM 1770 O O . ASN A 1 220 ? 47.672 66.526 2.890 1.00 32.57 216 ASN A O 1
ATOM 1775 N N . SER A 1 221 ? 48.795 66.798 0.966 1.00 27.25 217 SER A N 1
ATOM 1776 C CA . SER A 1 221 ? 50.081 66.533 1.596 1.00 22.79 217 SER A CA 1
ATOM 1777 C C . SER A 1 221 ? 51.136 67.522 1.131 1.00 23.81 217 SER A C 1
ATOM 1778 O O . SER A 1 221 ? 51.170 67.910 -0.040 1.00 23.32 217 SER A O 1
ATOM 1781 N N . ASN A 1 222 ? 51.995 67.925 2.067 1.00 25.09 218 ASN A N 1
ATOM 1782 C CA . ASN A 1 222 ? 53.227 68.641 1.764 1.00 26.54 218 ASN A CA 1
ATOM 1783 C C . ASN A 1 222 ? 54.462 67.812 2.097 1.00 25.61 218 ASN A C 1
ATOM 1784 O O . ASN A 1 222 ? 55.567 68.359 2.178 1.00 25.53 218 ASN A O 1
ATOM 1789 N N . VAL A 1 223 ? 54.295 66.506 2.309 1.00 20.75 219 VAL A N 1
ATOM 1790 C CA . VAL A 1 223 ? 55.436 65.623 2.513 1.00 23.92 219 VAL A CA 1
ATOM 1791 C C . VAL A 1 223 ? 56.174 65.461 1.193 1.00 25.32 219 VAL A C 1
ATOM 1792 O O . VAL A 1 223 ? 55.558 65.207 0.149 1.00 18.89 219 VAL A O 1
ATOM 1796 N N . ASN A 1 224 ? 57.502 65.615 1.234 1.00 22.83 220 ASN A N 1
ATOM 1797 C CA . ASN A 1 224 ? 58.290 65.607 0.004 1.00 23.45 220 ASN A CA 1
ATOM 1798 C C . ASN A 1 224 ? 58.184 64.272 -0.723 1.00 19.29 220 ASN A C 1
ATOM 1799 O O . ASN A 1 224 ? 58.068 64.239 -1.953 1.00 20.87 220 ASN A O 1
ATOM 1804 N N . ARG A 1 225 ? 58.219 63.161 0.017 1.00 20.66 221 ARG A N 1
ATOM 1805 C CA . ARG A 1 225 ? 58.138 61.847 -0.617 1.00 22.14 221 ARG A CA 1
ATOM 1806 C C . ARG A 1 225 ? 56.812 61.674 -1.352 1.00 21.09 221 ARG A C 1
ATOM 1807 O O . ARG A 1 225 ? 56.780 61.245 -2.516 1.00 22.83 221 ARG A O 1
ATOM 1815 N N . ILE A 1 226 ? 55.705 62.007 -0.681 1.00 21.33 222 ILE A N 1
ATOM 1816 C CA . ILE A 1 226 ? 54.381 61.850 -1.277 1.00 16.59 222 ILE A CA 1
ATOM 1817 C C . ILE A 1 226 ? 54.280 62.648 -2.570 1.00 17.19 222 ILE A C 1
ATOM 1818 O O . ILE A 1 226 ? 53.887 62.120 -3.616 1.00 17.83 222 ILE A O 1
ATOM 1823 N N . CYS A 1 227 ? 54.641 63.931 -2.520 1.00 19.82 223 CYS A N 1
ATOM 1824 C CA . CYS A 1 227 ? 54.495 64.777 -3.700 1.00 21.24 223 CYS A CA 1
ATOM 1825 C C . CYS A 1 227 ? 55.443 64.347 -4.811 1.00 20.61 223 CYS A C 1
ATOM 1826 O O . CYS A 1 227 ? 55.079 64.384 -5.994 1.00 22.40 223 CYS A O 1
ATOM 1829 N N . PHE A 1 228 ? 56.661 63.933 -4.449 1.00 24.27 224 PHE A N 1
ATOM 1830 C CA . PHE A 1 228 ? 57.610 63.447 -5.445 1.00 21.34 224 PHE A CA 1
ATOM 1831 C C . PHE A 1 228 ? 57.040 62.257 -6.206 1.00 20.08 224 PHE A C 1
ATOM 1832 O O . PHE A 1 228 ? 56.996 62.259 -7.442 1.00 19.12 224 PHE A O 1
ATOM 1840 N N . PHE A 1 229 ? 56.588 61.228 -5.484 1.00 17.15 225 PHE A N 1
ATOM 1841 C CA . PHE A 1 229 ? 56.024 60.075 -6.176 1.00 17.85 225 PHE A CA 1
ATOM 1842 C C . PHE A 1 229 ? 54.701 60.398 -6.861 1.00 20.82 225 PHE A C 1
ATOM 1843 O O . PHE A 1 229 ? 54.327 59.708 -7.815 1.00 21.94 225 PHE A O 1
ATOM 1851 N N . ALA A 1 230 ? 54.000 61.442 -6.418 1.00 17.13 226 AL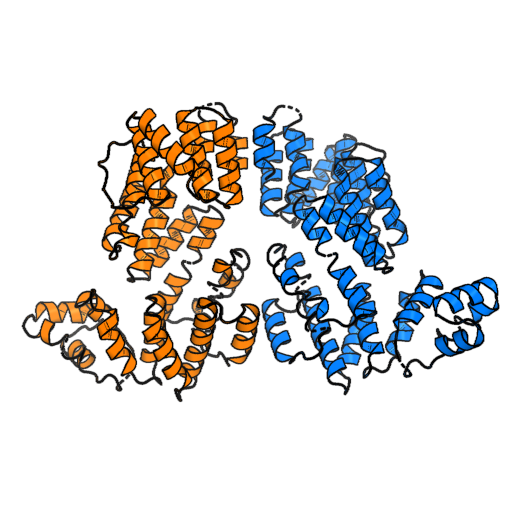A A N 1
ATOM 1852 C CA . ALA A 1 230 ? 52.768 61.837 -7.088 1.00 19.48 226 ALA A CA 1
ATOM 1853 C C . ALA A 1 230 ? 53.057 62.431 -8.463 1.00 18.18 226 ALA A C 1
ATOM 1854 O O . ALA A 1 230 ? 52.455 62.022 -9.465 1.00 19.13 226 ALA A O 1
ATOM 1856 N N . TYR A 1 231 ? 53.978 63.400 -8.532 1.00 17.58 227 TYR A N 1
ATOM 1857 C CA . TYR A 1 231 ? 54.343 63.965 -9.831 1.00 19.66 227 TYR A CA 1
ATOM 1858 C C . TYR A 1 231 ? 55.051 62.940 -10.707 1.00 18.01 227 TYR A C 1
ATOM 1859 O O . TYR A 1 231 ? 54.890 62.955 -11.934 1.00 21.47 227 TYR A O 1
ATOM 1868 N N . LEU A 1 232 ? 55.833 62.049 -10.095 1.00 20.04 228 LEU A N 1
ATOM 1869 C CA . LEU A 1 232 ? 56.402 60.928 -10.832 1.00 18.77 228 LEU A CA 1
ATOM 1870 C C . LEU A 1 232 ? 55.305 60.085 -11.471 1.00 20.06 228 LEU A C 1
ATOM 1871 O O . LEU A 1 232 ? 55.411 59.694 -12.641 1.00 23.10 228 LEU A O 1
ATOM 1876 N N . THR A 1 233 ? 54.229 59.816 -10.724 1.00 19.40 229 THR A N 1
ATOM 1877 C CA . THR A 1 233 ? 53.138 59.007 -11.261 1.00 20.48 229 THR A CA 1
ATOM 1878 C C . THR A 1 233 ? 52.402 59.734 -12.381 1.00 18.14 229 THR A C 1
ATOM 1879 O O . THR A 1 233 ? 52.071 59.126 -13.404 1.00 17.33 229 THR A O 1
ATOM 1883 N N . ILE A 1 234 ? 52.132 61.031 -12.206 1.00 17.17 230 ILE A N 1
ATOM 1884 C CA . ILE A 1 234 ? 51.451 61.797 -13.251 1.00 20.98 230 ILE A CA 1
ATOM 1885 C C . ILE A 1 234 ? 52.269 61.778 -14.539 1.00 22.85 230 ILE A C 1
ATOM 1886 O O . ILE A 1 234 ? 51.768 61.433 -15.624 1.00 23.42 230 ILE A O 1
ATOM 1891 N N . GLY A 1 235 ? 53.553 62.135 -14.429 1.00 21.95 231 GLY A N 1
ATOM 1892 C CA . GLY A 1 235 ? 54.427 62.066 -15.586 1.00 20.88 231 GLY A CA 1
ATOM 1893 C C . GLY A 1 235 ? 54.429 60.694 -16.228 1.00 16.66 231 GLY A C 1
ATOM 1894 O O . GLY A 1 235 ? 54.444 60.573 -17.454 1.00 20.64 231 GLY A O 1
ATOM 1895 N N . ASN A 1 236 ? 54.399 59.640 -15.408 1.00 19.74 232 ASN A N 1
ATOM 1896 C CA . ASN A 1 236 ? 54.333 58.290 -15.958 1.00 21.25 232 ASN A CA 1
ATOM 1897 C C . ASN A 1 236 ? 53.037 58.069 -16.729 1.00 22.18 232 ASN A C 1
ATOM 1898 O O . ASN A 1 236 ? 53.033 57.399 -17.769 1.00 23.34 232 ASN A O 1
ATOM 1903 N N . THR A 1 237 ? 51.926 58.627 -16.244 1.00 19.67 233 THR A N 1
ATOM 1904 C CA . THR A 1 237 ? 50.675 58.495 -16.983 1.00 27.50 233 THR A CA 1
ATOM 1905 C C . THR A 1 237 ? 50.690 59.279 -18.285 1.00 26.25 233 THR A C 1
ATOM 1906 O O . THR A 1 237 ? 49.847 59.023 -19.151 1.00 24.93 233 THR A O 1
ATOM 1910 N N . LEU A 1 238 ? 51.613 60.229 -18.443 1.00 23.20 234 LEU A N 1
ATOM 1911 C CA . LEU A 1 238 ? 51.675 61.024 -19.666 1.00 24.54 234 LEU A CA 1
ATOM 1912 C C . LEU A 1 238 ? 52.747 60.563 -20.654 1.00 28.45 234 LEU A C 1
ATOM 1913 O O . LEU A 1 238 ? 52.970 61.244 -21.660 1.00 27.19 234 LEU A O 1
ATOM 1918 N N . ILE A 1 239 ? 53.394 59.419 -20.411 1.00 27.36 235 ILE A N 1
ATOM 1919 C CA . ILE A 1 239 ? 54.588 59.048 -21.177 1.00 26.37 235 ILE A CA 1
ATOM 1920 C C . ILE A 1 239 ? 54.271 58.908 -22.663 1.00 31.78 235 ILE A C 1
ATOM 1921 O O . ILE A 1 239 ? 55.016 59.400 -23.520 1.00 25.98 235 ILE A O 1
ATOM 1926 N N . PHE A 1 240 ? 53.170 58.239 -22.996 1.00 28.76 236 PHE A N 1
ATOM 1927 C CA . PHE A 1 240 ? 52.847 57.948 -24.386 1.00 26.60 236 PHE A CA 1
ATOM 1928 C C . PHE A 1 240 ? 51.883 58.951 -25.008 1.00 24.36 236 PHE A C 1
ATOM 1929 O O . PHE A 1 240 ? 51.520 58.791 -26.176 1.00 29.45 236 PHE A O 1
ATOM 1937 N N . GLU A 1 241 ? 51.471 59.983 -24.272 1.00 26.50 237 GLU A N 1
ATOM 1938 C CA . GLU A 1 241 ? 50.521 60.966 -24.786 1.00 33.56 237 GLU A CA 1
ATOM 1939 C C . GLU A 1 241 ? 51.184 62.264 -25.231 1.00 29.42 237 GLU A C 1
ATOM 1940 O O . GLU A 1 241 ? 50.925 62.742 -26.338 1.00 30.83 237 GLU A O 1
ATOM 1946 N N . ASP A 1 242 ? 52.034 62.847 -24.389 1.00 27.17 238 ASP A N 1
ATOM 1947 C CA . ASP A 1 242 ? 52.579 64.178 -24.640 1.00 29.24 238 ASP A CA 1
ATOM 1948 C C . ASP A 1 242 ? 53.941 64.271 -23.971 1.00 25.72 238 ASP A C 1
ATOM 1949 O O . ASP A 1 242 ? 54.046 64.094 -22.754 1.00 25.82 238 ASP A O 1
ATOM 1954 N N . TYR A 1 243 ? 54.978 64.559 -24.761 1.00 26.81 239 TYR A N 1
ATOM 1955 C CA . TYR A 1 243 ? 56.320 64.664 -24.197 1.00 23.59 239 TYR A CA 1
ATOM 1956 C C . TYR A 1 243 ? 56.428 65.857 -23.257 1.00 24.45 239 TYR A C 1
ATOM 1957 O O . TYR A 1 243 ? 56.915 65.728 -22.129 1.00 20.40 239 TYR A O 1
ATOM 1966 N N . ASP A 1 244 ? 55.965 67.026 -23.705 1.00 26.39 240 ASP A N 1
ATOM 1967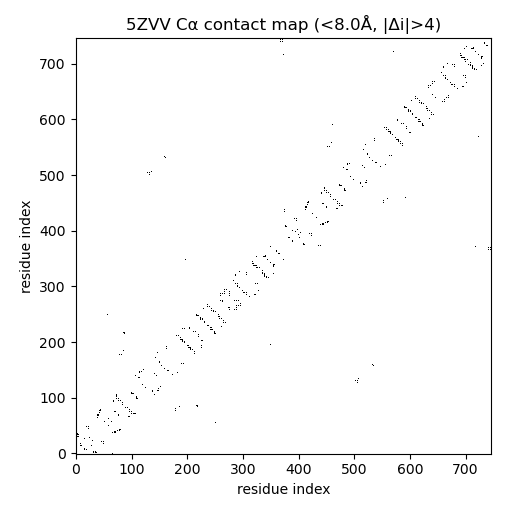 C CA . ASP A 1 244 ? 56.177 68.256 -22.949 1.00 27.33 240 ASP A CA 1
ATOM 1968 C C . ASP A 1 244 ? 55.420 68.246 -21.625 1.00 23.75 240 ASP A C 1
ATOM 1969 O O . ASP A 1 244 ? 55.926 68.744 -20.613 1.00 23.49 240 ASP A O 1
ATOM 1974 N N . GLU A 1 245 ? 54.212 67.678 -21.605 1.00 24.82 241 GLU A N 1
ATOM 1975 C CA . GLU A 1 245 ? 53.439 67.651 -20.366 1.00 26.01 241 GLU A CA 1
ATOM 1976 C C . GLU A 1 245 ? 54.006 66.637 -19.379 1.00 22.34 241 GLU A C 1
ATOM 1977 O O . GLU A 1 245 ? 54.104 66.920 -18.177 1.00 28.49 241 GLU A O 1
ATOM 1983 N N . ALA A 1 246 ? 54.380 65.451 -19.866 1.00 22.65 242 ALA A N 1
ATOM 1984 C CA . ALA A 1 246 ? 55.048 64.474 -19.009 1.00 24.64 242 ALA A CA 1
ATOM 1985 C C . ALA A 1 246 ? 56.318 65.060 -18.408 1.00 21.07 242 ALA A C 1
ATOM 1986 O O . ALA A 1 246 ? 56.541 64.983 -17.192 1.00 18.86 242 ALA A O 1
ATOM 1988 N N . LYS A 1 247 ? 57.155 65.667 -19.252 1.00 18.15 243 LYS A N 1
ATOM 1989 C CA . LYS A 1 247 ? 58.377 66.298 -18.768 1.00 20.52 243 LYS A CA 1
ATOM 1990 C C . LYS A 1 247 ? 58.067 67.396 -17.759 1.00 23.06 243 LYS A C 1
ATOM 1991 O O . LYS A 1 247 ? 58.810 67.585 -16.790 1.00 20.57 243 LYS A O 1
ATOM 1997 N N . LYS A 1 248 ? 56.963 68.121 -17.961 1.00 29.69 244 LYS A N 1
ATOM 1998 C CA . LYS A 1 248 ? 56.614 69.197 -17.039 1.00 23.42 244 LYS A CA 1
ATOM 1999 C C . LYS A 1 248 ? 56.226 68.648 -15.670 1.00 23.02 244 LYS A C 1
ATOM 2000 O O . LYS A 1 248 ? 56.589 69.226 -14.637 1.00 24.73 244 LYS A O 1
ATOM 2006 N N . ALA A 1 249 ? 55.500 67.528 -15.638 1.00 19.88 245 ALA A N 1
ATOM 2007 C CA . ALA A 1 249 ? 55.160 66.911 -14.356 1.00 24.82 245 ALA A CA 1
ATOM 2008 C C . ALA A 1 249 ? 56.403 66.359 -13.664 1.00 20.35 245 ALA A C 1
ATOM 2009 O O . ALA A 1 249 ? 56.623 66.597 -12.465 1.00 23.83 245 ALA A O 1
ATOM 2011 N N . TYR A 1 250 ? 57.226 65.611 -14.408 1.00 17.82 246 TYR A N 1
ATOM 2012 C CA . TYR A 1 250 ? 58.495 65.127 -13.872 1.00 20.96 246 TYR A CA 1
ATOM 2013 C C . TYR A 1 250 ? 59.294 66.261 -13.244 1.00 20.33 246 TYR A C 1
ATOM 2014 O O . TYR A 1 250 ? 59.754 66.157 -12.102 1.00 21.04 246 TYR A O 1
ATOM 2023 N N . ILE A 1 251 ? 59.460 67.362 -13.981 1.00 22.39 247 ILE A N 1
ATOM 2024 C CA . ILE A 1 251 ? 60.225 68.494 -13.466 1.00 22.03 247 ILE A CA 1
ATOM 2025 C C . ILE A 1 251 ? 59.551 69.084 -12.235 1.00 24.77 247 ILE A C 1
ATOM 2026 O O . ILE A 1 251 ? 60.230 69.535 -11.304 1.00 18.95 247 ILE A O 1
ATOM 2031 N N . LYS A 1 252 ? 58.213 69.077 -12.194 1.00 22.14 248 LYS A N 1
ATOM 2032 C CA . LYS A 1 252 ? 57.523 69.494 -10.976 1.00 18.59 248 LYS A CA 1
ATOM 2033 C C . LYS A 1 252 ? 57.888 68.605 -9.795 1.00 16.16 248 LYS A C 1
ATOM 2034 O O . LYS A 1 252 ? 57.832 69.049 -8.644 1.00 18.85 248 LYS A O 1
ATOM 2040 N N . GLY A 1 253 ? 58.262 67.353 -10.053 1.00 18.04 249 GLY A N 1
ATOM 2041 C CA . GLY A 1 253 ? 58.729 66.507 -8.961 1.00 17.34 249 GLY A CA 1
ATOM 2042 C C . GLY A 1 253 ? 60.101 66.866 -8.405 1.00 21.80 249 GLY A C 1
ATOM 2043 O O . GLY A 1 253 ? 60.464 66.354 -7.339 1.00 20.68 249 GLY A O 1
ATOM 2044 N N . GLN A 1 254 ? 60.856 67.738 -9.081 1.00 19.75 250 GLN A N 1
ATOM 2045 C CA . GLN A 1 254 ? 62.253 67.975 -8.708 1.00 21.66 250 GLN A CA 1
ATOM 2046 C C . GLN A 1 254 ? 62.372 68.566 -7.307 1.00 21.63 250 GLN A C 1
ATOM 2047 O O . GLN A 1 254 ? 63.180 68.103 -6.493 1.00 20.47 250 GLN A O 1
ATOM 2053 N N . LYS A 1 255 ? 61.575 69.594 -7.006 1.00 20.91 251 LYS A N 1
ATOM 2054 C CA . LYS A 1 255 ? 61.675 70.275 -5.719 1.00 21.82 251 LYS A CA 1
ATOM 2055 C C . LYS A 1 255 ? 61.349 69.369 -4.538 1.00 20.52 251 LYS A C 1
ATOM 2056 O O . LYS A 1 255 ? 61.602 69.761 -3.394 1.00 19.96 251 LYS A O 1
ATOM 2062 N N . TYR A 1 256 ? 60.802 68.179 -4.782 1.00 17.50 252 TYR A N 1
ATOM 2063 C CA . TYR A 1 256 ? 60.438 67.246 -3.727 1.00 20.18 252 TYR A CA 1
ATOM 2064 C C . TYR A 1 256 ? 61.437 66.104 -3.569 1.00 20.99 252 TYR A C 1
ATOM 2065 O O . TYR A 1 256 ? 61.249 65.252 -2.695 1.00 20.21 252 TYR A O 1
ATOM 2074 N N . ALA A 1 257 ? 62.484 66.060 -4.390 1.00 18.71 253 ALA A N 1
ATOM 2075 C CA . ALA A 1 257 ? 63.511 65.026 -4.299 1.00 20.23 253 ALA A CA 1
ATOM 2076 C C . ALA A 1 257 ? 64.613 65.522 -3.369 1.00 23.84 253 ALA A C 1
ATOM 2077 O O . ALA A 1 257 ? 65.313 66.489 -3.684 1.00 20.22 253 ALA A O 1
ATOM 2079 N N . LYS A 1 258 ? 64.768 64.861 -2.222 1.00 21.36 254 LYS A N 1
ATOM 2080 C CA . LYS A 1 258 ? 65.675 65.322 -1.176 1.00 23.89 254 LYS A CA 1
ATOM 2081 C C . LYS A 1 258 ? 66.820 64.356 -0.905 1.00 24.03 254 LYS A C 1
ATOM 2082 O O . LYS A 1 258 ? 67.545 64.536 0.081 1.00 21.86 254 LYS A O 1
ATOM 2088 N N . ASN A 1 259 ? 66.996 63.339 -1.740 1.00 24.93 255 ASN A N 1
ATOM 2089 C CA . ASN A 1 259 ? 68.081 62.383 -1.593 1.00 23.10 255 ASN A CA 1
ATOM 2090 C C . ASN A 1 259 ? 68.456 61.880 -2.983 1.00 25.86 255 ASN A C 1
ATOM 2091 O O . ASN A 1 259 ? 67.652 61.976 -3.912 1.00 24.36 255 ASN A O 1
ATOM 2096 N N . PRO A 1 260 ? 69.676 61.367 -3.152 1.00 22.97 256 PRO A N 1
ATOM 2097 C CA . PRO A 1 260 ? 70.101 60.955 -4.504 1.00 22.23 256 PRO A CA 1
ATOM 2098 C C . PRO A 1 260 ? 69.297 59.805 -5.084 1.00 23.14 256 PRO A C 1
ATOM 2099 O O . PRO A 1 260 ? 69.261 59.660 -6.311 1.00 20.46 256 PRO A O 1
ATOM 2103 N N . VAL A 1 261 ? 68.639 58.993 -4.256 1.00 23.77 257 VAL A N 1
ATOM 2104 C CA . VAL A 1 261 ? 67.860 57.874 -4.784 1.00 19.71 257 VAL A CA 1
ATOM 2105 C C . VAL A 1 261 ? 66.653 58.385 -5.565 1.00 24.83 257 VAL A C 1
ATOM 2106 O O . VAL A 1 261 ? 66.408 57.977 -6.709 1.00 26.54 257 VAL A O 1
ATOM 2110 N N . HIS A 1 262 ? 65.880 59.288 -4.958 1.00 24.46 258 HIS A N 1
ATOM 2111 C CA . HIS A 1 262 ? 64.771 59.907 -5.676 1.00 23.11 258 HIS A CA 1
ATOM 2112 C C . HIS A 1 262 ? 65.268 60.721 -6.861 1.00 19.93 258 HIS A C 1
ATOM 2113 O O . HIS A 1 262 ? 64.601 60.772 -7.901 1.00 19.21 258 HIS A O 1
ATOM 2120 N N . GLN A 1 263 ? 66.442 61.346 -6.732 1.00 22.35 259 GLN A N 1
ATOM 2121 C CA . GLN A 1 263 ? 66.994 62.110 -7.845 1.00 19.78 259 GLN A CA 1
ATOM 2122 C C . GLN A 1 263 ? 67.283 61.210 -9.038 1.00 20.17 259 GLN A C 1
ATOM 2123 O O . GLN A 1 263 ? 66.987 61.572 -10.181 1.00 20.60 259 GLN A O 1
ATOM 2129 N N . GLU A 1 264 ? 67.861 60.031 -8.794 1.00 22.33 260 GLU A N 1
ATOM 2130 C CA . GLU A 1 264 ? 68.149 59.115 -9.891 1.00 23.89 260 GLU A CA 1
ATOM 2131 C C . GLU A 1 264 ? 66.884 58.463 -10.427 1.00 16.49 260 GLU A C 1
ATOM 2132 O O . GLU A 1 264 ? 66.842 58.073 -11.600 1.00 17.67 260 GLU A O 1
ATOM 2146 N N . LEU A 1 266 ? 64.031 60.176 -10.678 1.00 20.23 262 LEU A N 1
ATOM 2147 C CA . LEU A 1 266 ? 63.495 61.240 -11.523 1.00 20.63 262 LEU A CA 1
ATOM 2148 C C . LEU A 1 266 ? 64.289 61.364 -12.819 1.00 20.88 262 LEU A C 1
ATOM 2149 O O . LEU A 1 266 ? 63.713 61.405 -13.916 1.00 18.03 262 LEU A O 1
ATOM 2154 N N . ASP A 1 267 ? 65.619 61.435 -12.704 1.00 17.59 263 ASP A N 1
ATOM 2155 C CA . ASP A 1 267 ? 66.478 61.449 -13.881 1.00 19.15 263 ASP A CA 1
ATOM 2156 C C . ASP A 1 267 ? 66.197 60.253 -14.776 1.00 17.45 263 ASP A C 1
ATOM 2157 O O . ASP A 1 267 ? 66.195 60.376 -16.003 1.00 19.60 263 ASP A O 1
ATOM 2162 N N . GLY A 1 268 ? 65.965 59.083 -14.178 1.00 19.73 264 GLY A N 1
ATOM 2163 C CA . GLY A 1 268 ? 65.633 57.913 -14.975 1.00 17.33 264 GLY A CA 1
ATOM 2164 C C . GLY A 1 268 ? 64.300 58.048 -15.686 1.00 18.90 264 GLY A C 1
ATOM 2165 O O . GLY A 1 268 ? 64.146 57.598 -16.826 1.00 18.13 264 GLY A O 1
ATOM 2166 N N . ALA A 1 269 ? 63.319 58.668 -15.028 1.00 16.75 265 ALA A N 1
ATOM 2167 C CA . ALA A 1 269 ? 62.034 58.903 -15.679 1.00 18.85 265 ALA A CA 1
ATOM 2168 C C . ALA A 1 269 ? 62.194 59.820 -16.884 1.00 21.16 265 ALA A C 1
ATOM 2169 O O . ALA A 1 269 ? 61.626 59.561 -17.954 1.00 19.61 265 ALA A O 1
ATOM 2171 N N . LEU A 1 270 ? 62.972 60.896 -16.731 1.00 20.06 266 LEU A N 1
ATOM 2172 C CA . LEU A 1 270 ? 63.188 61.806 -17.851 1.00 17.53 266 LEU A CA 1
ATOM 2173 C C . LEU A 1 270 ? 64.028 61.159 -18.943 1.00 19.25 266 LEU A C 1
ATOM 2174 O O . LEU A 1 270 ? 63.847 61.462 -20.127 1.00 21.30 266 LEU A O 1
ATOM 2179 N N . CYS A 1 271 ? 64.945 60.270 -18.561 1.00 20.97 267 CYS A N 1
ATOM 2180 C CA . CYS A 1 271 ? 65.776 59.572 -19.533 1.00 20.21 267 CYS A CA 1
ATOM 2181 C C . CYS A 1 271 ? 64.943 58.609 -20.366 1.00 20.43 267 CYS A C 1
ATOM 2182 O O . CYS A 1 271 ? 65.071 58.560 -21.597 1.00 21.31 267 CYS A O 1
ATOM 2185 N N . PHE A 1 272 ? 64.077 57.837 -19.707 1.00 19.34 268 PHE A N 1
ATOM 2186 C CA . PHE A 1 272 ? 63.156 56.977 -20.438 1.00 22.32 268 PHE A CA 1
ATOM 2187 C C . PHE A 1 272 ? 62.243 57.798 -21.338 1.00 19.20 268 PHE A C 1
ATOM 2188 O O . PHE A 1 272 ? 62.009 57.439 -22.496 1.00 15.95 268 PHE A O 1
ATOM 2196 N N . LEU A 1 273 ? 61.713 58.907 -20.816 1.00 20.54 269 LEU A N 1
ATOM 2197 C CA . LEU A 1 273 ? 60.827 59.750 -21.613 1.00 18.12 269 LEU A CA 1
ATOM 2198 C C . LEU A 1 273 ? 61.521 60.247 -22.878 1.00 21.19 269 LEU A C 1
ATOM 2199 O O . LEU A 1 273 ? 61.005 60.081 -23.993 1.00 22.38 269 LEU A O 1
ATOM 2204 N N . SER A 1 274 ? 62.698 60.864 -22.723 1.00 18.10 270 SER A N 1
ATOM 2205 C CA . SER A 1 274 ? 63.376 61.451 -23.874 1.00 18.67 270 SER A CA 1
ATOM 2206 C C . SER A 1 274 ? 63.876 60.382 -24.836 1.00 20.85 270 SER A C 1
ATOM 2207 O O . SER A 1 274 ? 63.937 60.625 -26.046 1.00 19.72 270 SER A O 1
ATOM 2210 N N . ASN A 1 275 ? 64.239 59.203 -24.324 1.00 19.17 271 ASN A N 1
ATOM 2211 C CA . ASN A 1 275 ? 64.542 58.082 -25.210 1.00 21.75 271 ASN A CA 1
ATOM 2212 C C . ASN A 1 275 ? 63.315 57.668 -26.010 1.00 23.36 271 ASN A C 1
ATOM 2213 O O . ASN A 1 275 ? 63.411 57.388 -27.211 1.00 23.57 271 ASN A O 1
ATOM 2218 N N . ILE A 1 276 ? 62.151 57.625 -25.356 1.00 23.09 272 ILE A N 1
ATOM 2219 C CA . ILE A 1 276 ? 60.912 57.243 -26.030 1.00 19.53 272 ILE A CA 1
ATOM 2220 C C . ILE A 1 276 ? 60.600 58.216 -27.158 1.00 21.92 272 ILE A C 1
ATOM 2221 O O . ILE A 1 276 ? 60.279 57.812 -28.282 1.00 20.41 272 ILE A O 1
ATOM 2226 N N . TRP A 1 277 ? 60.693 59.512 -26.878 1.00 24.24 273 TRP A N 1
ATOM 2227 C CA . TRP A 1 277 ? 60.333 60.520 -27.865 1.00 23.57 273 TRP A CA 1
ATOM 2228 C C . TRP A 1 277 ? 61.520 60.999 -28.689 1.00 26.59 273 TRP A C 1
ATOM 2229 O O . TRP A 1 277 ? 61.356 61.909 -29.510 1.00 21.65 273 TRP A O 1
ATOM 2240 N N . LYS A 1 278 ? 62.694 60.396 -28.502 1.00 25.19 274 LYS A N 1
ATOM 2241 C CA . LYS A 1 278 ? 63.919 60.785 -29.198 1.00 27.11 274 LYS A CA 1
ATOM 2242 C C . LYS A 1 278 ? 64.149 62.291 -29.092 1.00 27.61 274 LYS A C 1
ATOM 2243 O O . LYS A 1 278 ? 64.398 62.986 -30.079 1.00 30.97 27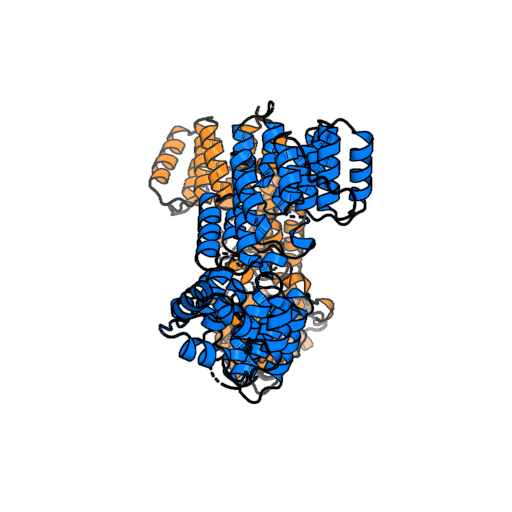4 LYS A O 1
ATOM 2249 N N . LYS A 1 279 ? 64.052 62.791 -27.864 1.00 23.21 275 LYS A N 1
ATOM 2250 C CA . LYS A 1 279 ? 64.349 64.174 -27.535 1.00 20.46 275 LYS A CA 1
ATOM 2251 C C . LYS A 1 279 ? 65.720 64.271 -26.872 1.00 27.81 275 LYS A C 1
ATOM 2252 O O . LYS A 1 279 ? 66.351 63.265 -26.537 1.00 27.91 275 LYS A O 1
ATOM 2258 N N . GLU A 1 280 ? 66.175 65.508 -26.681 1.00 27.61 276 GLU A N 1
ATOM 2259 C CA . GLU A 1 280 ? 67.480 65.747 -26.077 1.00 30.14 276 GLU A CA 1
ATOM 2260 C C . GLU A 1 280 ? 67.530 65.151 -24.674 1.00 29.21 276 GLU A C 1
ATOM 2261 O O . GLU A 1 280 ? 66.753 65.534 -23.795 1.00 29.49 276 GLU A O 1
ATOM 2267 N N . ASN A 1 281 ? 68.443 64.205 -24.471 1.00 30.79 277 ASN A N 1
ATOM 2268 C CA . ASN A 1 281 ? 68.536 63.432 -23.237 1.00 28.69 277 ASN A CA 1
ATOM 2269 C C . ASN A 1 281 ? 69.717 63.945 -22.422 1.00 31.03 277 ASN A C 1
ATOM 2270 O O . ASN A 1 281 ? 70.876 63.705 -22.777 1.00 24.61 277 ASN A O 1
ATOM 2275 N N . GLN A 1 282 ? 69.421 64.639 -21.327 1.00 29.15 278 GLN A N 1
ATOM 2276 C CA . GLN A 1 282 ? 70.438 65.106 -20.398 1.00 29.40 278 GLN A CA 1
ATOM 2277 C C . GLN A 1 282 ? 70.586 64.206 -19.182 1.00 26.89 278 GLN A C 1
ATOM 2278 O O . GLN A 1 282 ? 71.407 64.502 -18.310 1.00 29.32 278 GLN A O 1
ATOM 2284 N N . TRP A 1 283 ? 69.821 63.116 -19.102 1.00 21.29 279 TRP A N 1
ATOM 2285 C CA . TRP A 1 283 ? 69.674 62.365 -17.861 1.00 24.41 279 TRP A CA 1
ATOM 2286 C C . TRP A 1 283 ? 70.213 60.944 -17.958 1.00 22.59 279 TRP A C 1
ATOM 2287 O O . TRP A 1 283 ? 69.870 60.099 -17.126 1.00 22.01 279 TRP A O 1
ATOM 2298 N N . VAL A 1 284 ? 71.049 60.661 -18.956 1.00 23.06 280 VAL A N 1
ATOM 2299 C CA . VAL A 1 284 ? 71.699 59.359 -19.036 1.00 25.48 280 VAL A CA 1
ATOM 2300 C C . VAL A 1 284 ? 72.585 59.175 -17.812 1.00 22.46 280 VAL A C 1
ATOM 2301 O O . VAL A 1 284 ? 73.430 60.023 -17.504 1.00 23.95 280 VAL A O 1
ATOM 2305 N N . ASN A 1 285 ? 72.386 58.071 -17.100 1.00 24.54 281 ASN A N 1
ATOM 2306 C CA . ASN A 1 285 ? 73.173 57.769 -15.909 1.00 23.00 281 ASN A CA 1
ATOM 2307 C C . ASN A 1 285 ? 74.395 56.962 -16.329 1.00 25.78 281 ASN A C 1
ATOM 2308 O O . ASN A 1 285 ? 74.273 55.801 -16.733 1.00 22.74 281 ASN A O 1
ATOM 2313 N N . TYR A 1 286 ? 75.573 57.580 -16.240 1.00 27.03 282 TYR A N 1
ATOM 2314 C CA . TYR A 1 286 ? 76.833 56.934 -16.582 1.00 25.66 282 TYR A CA 1
ATOM 2315 C C . TYR A 1 286 ? 77.555 56.362 -15.369 1.00 26.90 282 TYR A C 1
ATOM 2316 O O . TYR A 1 286 ? 78.595 55.718 -15.531 1.00 27.90 282 TYR A O 1
ATOM 2325 N N . ASN A 1 287 ? 77.030 56.575 -14.163 1.00 27.58 283 ASN A N 1
ATOM 2326 C CA . ASN A 1 287 ? 77.715 56.169 -12.942 1.00 27.92 283 ASN A CA 1
ATOM 2327 C C . ASN A 1 287 ? 76.860 55.211 -12.131 1.00 24.83 283 ASN A C 1
ATOM 2328 O O . ASN A 1 287 ? 76.620 55.436 -10.942 1.00 29.68 283 ASN A O 1
ATOM 2333 N N . SER A 1 288 ? 76.405 54.135 -12.762 1.00 27.49 284 SER A N 1
ATOM 2334 C CA . SER A 1 288 ? 75.487 53.220 -12.106 1.00 26.79 284 SER A CA 1
ATOM 2335 C C . SER A 1 288 ? 75.589 51.858 -12.772 1.00 28.70 284 SER A C 1
ATOM 2336 O O . SER A 1 288 ? 75.806 51.760 -13.983 1.00 25.43 284 SER A O 1
ATOM 2339 N N . ASP A 1 289 ? 75.450 50.808 -11.962 1.00 23.34 285 ASP A N 1
ATOM 2340 C CA . ASP A 1 289 ? 75.203 49.469 -12.481 1.00 29.10 285 ASP A CA 1
ATOM 2341 C C . ASP A 1 289 ? 73.837 48.957 -12.041 1.00 25.02 285 ASP A C 1
ATOM 2342 O O . ASP A 1 289 ? 73.573 47.753 -12.113 1.00 27.64 285 ASP A O 1
ATOM 2347 N N . ASN A 1 290 ? 72.974 49.857 -11.571 1.00 28.25 286 ASN A N 1
ATOM 2348 C CA . ASN A 1 290 ? 71.570 49.533 -11.368 1.00 26.08 286 ASN A CA 1
ATOM 2349 C C . ASN A 1 290 ? 70.975 49.002 -12.666 1.00 23.06 286 ASN A C 1
ATOM 2350 O O . ASN A 1 290 ? 71.245 49.528 -13.748 1.00 17.18 286 ASN A O 1
ATOM 2355 N N . ILE A 1 291 ? 70.165 47.947 -12.553 1.00 25.11 287 ILE A N 1
ATOM 2356 C CA . ILE A 1 291 ? 69.609 47.306 -13.744 1.00 24.64 287 ILE A CA 1
ATOM 2357 C C . ILE A 1 291 ? 68.813 48.307 -14.573 1.00 23.81 287 ILE A C 1
ATOM 2358 O O . ILE A 1 291 ? 68.964 48.383 -15.799 1.00 22.77 287 ILE A O 1
ATOM 2363 N N . LYS A 1 292 ? 67.960 49.098 -13.920 1.00 22.41 288 LYS A N 1
ATOM 2364 C CA . LYS A 1 292 ? 67.087 49.986 -14.682 1.00 27.53 288 LYS A CA 1
ATOM 2365 C C . LYS A 1 292 ? 67.879 51.084 -15.381 1.00 24.07 288 LYS A C 1
ATOM 2366 O O . LYS A 1 292 ? 67.631 51.382 -16.555 1.00 26.01 288 LYS A O 1
ATOM 2372 N N . TYR A 1 293 ? 68.836 51.697 -14.682 1.00 20.50 289 TYR A N 1
ATOM 2373 C CA . TYR A 1 293 ? 69.582 52.796 -15.285 1.00 20.69 289 TYR A CA 1
ATOM 2374 C C . TYR A 1 293 ? 70.538 52.293 -16.357 1.00 19.49 289 TYR A C 1
ATOM 2375 O O . TYR A 1 293 ? 70.791 52.998 -17.342 1.00 21.20 289 TYR A O 1
ATOM 2384 N N . LEU A 1 294 ? 71.068 51.078 -16.188 1.00 18.25 290 LEU A N 1
ATOM 2385 C CA . LEU A 1 294 ? 71.810 50.435 -17.267 1.00 18.25 290 LEU A CA 1
ATOM 2386 C C . LEU A 1 294 ? 70.920 50.210 -18.482 1.00 20.14 290 LEU A C 1
ATOM 2387 O O . LEU A 1 294 ? 71.343 50.444 -19.621 1.00 18.50 290 LEU A O 1
ATOM 2392 N N . GLN A 1 295 ? 69.682 49.753 -18.256 1.00 22.91 291 GLN A N 1
ATOM 2393 C CA . GLN A 1 295 ? 68.736 49.576 -19.354 1.00 22.25 291 GLN A CA 1
ATOM 2394 C C . GLN A 1 295 ? 68.473 50.890 -20.074 1.00 21.99 291 GLN A C 1
ATOM 2395 O O . GLN A 1 295 ? 68.431 50.932 -21.308 1.00 18.35 291 GLN A O 1
ATOM 2401 N N . LEU A 1 296 ? 68.283 51.972 -19.314 1.00 21.12 292 LEU A N 1
ATOM 2402 C CA . LEU A 1 296 ? 68.029 53.274 -19.921 1.00 21.08 292 LEU A CA 1
ATOM 2403 C C . LEU A 1 296 ? 69.236 53.760 -20.711 1.00 21.41 292 LEU A C 1
ATOM 2404 O O . LEU A 1 296 ? 69.087 54.351 -21.788 1.00 20.62 292 LEU A O 1
ATOM 2409 N N . ARG A 1 297 ? 70.443 53.513 -20.193 1.00 19.46 293 ARG A N 1
ATOM 2410 C CA . ARG A 1 297 ? 71.653 53.895 -20.915 1.00 20.74 293 ARG A CA 1
ATOM 2411 C C . ARG A 1 297 ? 71.787 53.111 -22.217 1.00 22.13 293 ARG A C 1
ATOM 2412 O O . ARG A 1 297 ? 72.173 53.672 -23.251 1.00 20.61 293 ARG A O 1
ATOM 2420 N N . ALA A 1 298 ? 71.469 51.815 -22.187 1.00 21.97 294 ALA A N 1
ATOM 2421 C CA . ALA A 1 298 ? 71.493 51.026 -23.415 1.00 23.28 294 ALA A CA 1
ATOM 2422 C C . ALA A 1 298 ? 70.434 51.512 -24.397 1.00 24.38 294 ALA A C 1
ATOM 2423 O O . ALA A 1 298 ? 70.665 51.533 -25.610 1.00 23.23 294 ALA A O 1
ATOM 2425 N N . PHE A 1 299 ? 69.264 51.901 -23.889 1.00 20.97 295 PHE A N 1
ATOM 2426 C CA . PHE A 1 299 ? 68.237 52.518 -24.724 1.00 21.02 295 PHE A CA 1
ATOM 2427 C C . PHE A 1 299 ? 68.788 53.748 -25.440 1.00 23.84 295 PHE A C 1
ATOM 2428 O O . PHE A 1 299 ? 68.663 53.883 -26.665 1.00 22.74 295 PHE A O 1
ATOM 2436 N N . TYR A 1 300 ? 69.417 54.652 -24.681 1.00 21.84 296 TYR A N 1
ATOM 2437 C CA . TYR A 1 300 ? 70.014 55.851 -25.263 1.00 22.31 296 TYR A CA 1
ATOM 2438 C C . TYR A 1 300 ? 71.051 55.500 -26.325 1.00 23.10 296 TYR A C 1
ATOM 2439 O O . TYR A 1 300 ? 71.071 56.100 -27.409 1.00 20.32 296 TYR A O 1
ATOM 2448 N N . TYR A 1 301 ? 71.916 54.523 -26.035 1.00 19.66 297 TYR A N 1
ATOM 2449 C CA . TYR A 1 301 ? 72.891 54.080 -27.026 1.00 25.66 297 TYR A CA 1
ATOM 2450 C C . TYR A 1 301 ? 72.206 53.572 -28.291 1.00 26.49 297 TYR A C 1
ATOM 2451 O O . TYR A 1 301 ? 72.634 53.890 -29.407 1.00 27.13 297 TYR A O 1
ATOM 2460 N N . ILE A 1 302 ? 71.139 52.782 -28.132 1.00 20.87 298 ILE A N 1
ATOM 2461 C CA . ILE A 1 302 ? 70.399 52.266 -29.283 1.00 22.53 298 ILE A CA 1
ATOM 2462 C C . ILE A 1 302 ? 69.878 53.414 -30.133 1.00 25.03 298 ILE A C 1
ATOM 2463 O O . ILE A 1 302 ? 69.974 53.394 -31.367 1.00 23.21 298 ILE A O 1
ATOM 2468 N N . ASN A 1 303 ? 69.309 54.433 -29.486 1.00 19.91 299 ASN A N 1
ATOM 2469 C CA . ASN A 1 303 ? 68.808 55.578 -30.237 1.00 20.73 299 ASN A CA 1
ATOM 2470 C C . ASN A 1 303 ? 69.933 56.300 -30.969 1.00 29.66 299 ASN A C 1
ATOM 2471 O O . ASN A 1 303 ? 69.756 56.736 -32.113 1.00 27.15 299 ASN A O 1
ATOM 2476 N N . GLN A 1 304 ? 71.099 56.428 -30.336 1.00 28.42 300 GLN A N 1
ATOM 2477 C CA . GLN A 1 304 ? 72.214 57.114 -30.979 1.00 27.28 300 GLN A CA 1
ATOM 2478 C C . GLN A 1 304 ? 73.011 56.221 -31.925 1.00 29.24 300 GLN A C 1
ATOM 2479 O O . GLN A 1 304 ? 74.011 56.682 -32.487 1.00 28.09 300 GLN A O 1
ATOM 2485 N N . GLY A 1 305 ? 72.601 54.970 -32.122 1.00 27.87 301 GLY A N 1
ATOM 2486 C CA . GLY A 1 305 ? 73.278 54.084 -33.044 1.00 27.04 301 GLY A CA 1
ATOM 2487 C C . GLY A 1 305 ? 74.512 53.399 -32.500 1.00 29.82 301 GLY A C 1
ATOM 2488 O O . GLY A 1 305 ? 75.181 52.678 -33.253 1.00 28.00 301 GLY A O 1
ATOM 2489 N N . ASN A 1 306 ? 74.838 53.596 -31.222 1.00 24.91 302 ASN A N 1
ATOM 2490 C CA . ASN A 1 306 ? 75.986 52.940 -30.596 1.00 26.21 302 ASN A CA 1
ATOM 2491 C C . ASN A 1 306 ? 75.581 51.532 -30.160 1.00 25.04 302 ASN A C 1
ATOM 2492 O O . ASN A 1 306 ? 75.452 51.213 -28.976 1.00 24.82 302 ASN A O 1
ATOM 2497 N N . ILE A 1 307 ? 75.395 50.672 -31.164 1.00 27.16 303 ILE A N 1
ATOM 2498 C CA . ILE A 1 307 ? 74.809 49.357 -30.926 1.00 27.64 303 ILE A CA 1
ATOM 2499 C C . ILE A 1 307 ? 75.765 48.451 -30.163 1.00 28.51 303 ILE A C 1
ATOM 2500 O O . ILE A 1 307 ? 75.329 47.627 -29.352 1.00 31.53 303 ILE A O 1
ATOM 2505 N N . GLU A 1 308 ? 77.074 48.576 -30.396 1.00 30.79 304 GLU A N 1
ATOM 2506 C CA . GLU A 1 308 ? 78.021 47.703 -29.706 1.00 31.74 304 GLU A CA 1
ATOM 2507 C C . GLU A 1 308 ? 78.005 47.946 -28.201 1.00 31.34 304 GLU A C 1
ATOM 2508 O O . GLU A 1 308 ? 78.010 46.994 -27.411 1.00 31.95 304 GLU A O 1
ATOM 2514 N N . GLU A 1 309 ? 77.976 49.214 -27.786 1.00 29.24 305 GLU A N 1
ATOM 2515 C CA . GLU A 1 309 ? 77.953 49.526 -26.359 1.00 31.06 305 GLU A CA 1
ATOM 2516 C C . GLU A 1 309 ? 76.635 49.099 -25.718 1.00 27.43 305 GLU A C 1
ATOM 2517 O O . GLU A 1 309 ? 76.624 48.551 -24.605 1.00 30.69 305 GLU A O 1
ATOM 2523 N N . ALA A 1 310 ? 75.516 49.333 -26.409 1.00 28.09 306 ALA A N 1
ATOM 2524 C CA . ALA A 1 310 ? 74.219 48.889 -25.908 1.00 28.60 306 ALA A CA 1
ATOM 2525 C C . ALA A 1 310 ? 74.184 47.375 -25.738 1.00 28.95 306 ALA A C 1
ATOM 2526 O O . ALA A 1 310 ? 73.755 46.863 -24.698 1.00 29.97 306 ALA A O 1
ATOM 2528 N N . THR A 1 311 ? 74.638 46.643 -26.758 1.00 27.46 307 THR A N 1
ATOM 2529 C CA . THR A 1 311 ? 74.676 45.187 -26.684 1.00 31.51 307 THR A CA 1
ATOM 2530 C C . THR A 1 311 ? 75.618 44.711 -25.588 1.00 32.64 307 THR A C 1
ATOM 2531 O O . THR A 1 311 ? 75.381 43.663 -24.978 1.00 35.79 307 THR A O 1
ATOM 2535 N N . GLU A 1 312 ? 76.682 45.465 -25.314 1.00 28.56 308 GLU A N 1
ATOM 2536 C CA . GLU A 1 312 ? 77.547 45.134 -24.186 1.00 33.72 308 GLU A CA 1
ATOM 2537 C C . GLU A 1 312 ? 76.787 45.251 -22.869 1.00 34.89 308 GLU A C 1
ATOM 2538 O O . GLU A 1 312 ? 76.836 44.347 -22.022 1.00 29.44 308 GLU A O 1
ATOM 2544 N N . ILE A 1 313 ? 76.061 46.358 -22.688 1.00 27.08 309 ILE A N 1
ATOM 2545 C CA . ILE A 1 313 ? 75.280 46.539 -21.466 1.00 30.09 309 ILE A CA 1
ATOM 2546 C C . ILE A 1 313 ? 74.232 45.438 -21.327 1.00 27.93 309 ILE A C 1
ATOM 2547 O O . ILE A 1 313 ? 74.024 44.895 -20.235 1.00 26.70 309 ILE A O 1
ATOM 2552 N N . LEU A 1 314 ? 73.565 45.081 -22.428 1.00 26.11 310 LEU A N 1
ATOM 2553 C CA . LEU A 1 314 ? 72.535 44.047 -22.361 1.00 30.29 310 LEU A CA 1
ATOM 2554 C C . LEU A 1 314 ? 73.141 42.675 -22.080 1.00 30.04 310 LEU A C 1
ATOM 2555 O O . LEU A 1 314 ? 72.543 41.859 -21.365 1.00 28.55 310 LEU A O 1
ATOM 2560 N N . ASP A 1 315 ? 74.327 42.403 -22.632 1.00 35.92 311 ASP A N 1
ATOM 2561 C CA . ASP A 1 315 ? 75.035 41.166 -22.313 1.00 35.86 311 ASP A CA 1
ATOM 2562 C C . ASP A 1 315 ? 75.372 41.097 -20.832 1.00 31.05 311 ASP A C 1
ATOM 2563 O O . ASP A 1 315 ? 75.253 40.035 -20.210 1.00 33.77 311 ASP A O 1
ATOM 2568 N N . GLU A 1 316 ? 75.806 42.220 -20.250 1.00 28.40 312 GLU A N 1
ATOM 2569 C CA . GLU A 1 316 ? 76.021 42.253 -18.807 1.00 31.54 312 GLU A CA 1
ATOM 2570 C C . GLU A 1 316 ? 74.716 42.044 -18.050 1.00 30.33 312 GLU A C 1
ATOM 2571 O O . GLU A 1 316 ? 74.709 41.422 -16.982 1.00 35.11 312 GLU A O 1
ATOM 2577 N N . LEU A 1 317 ? 73.602 42.545 -18.591 1.00 27.45 313 LEU A N 1
ATOM 2578 C CA . LEU A 1 317 ? 72.321 42.420 -17.903 1.00 30.97 313 LEU A CA 1
ATOM 2579 C C . LEU A 1 317 ? 71.791 40.992 -17.930 1.00 28.16 313 LEU A C 1
ATOM 2580 O O . LEU A 1 317 ? 71.071 40.587 -17.011 1.00 31.75 313 LEU A O 1
ATOM 2585 N N . SER A 1 318 ? 72.127 40.220 -18.969 1.00 29.37 314 SER A N 1
ATOM 2586 C CA . SER A 1 318 ? 71.619 38.854 -19.066 1.00 30.68 314 SER A CA 1
ATOM 2587 C C . SER A 1 318 ? 72.088 37.989 -17.902 1.00 36.31 314 SER A C 1
ATOM 2588 O O . SER A 1 318 ? 71.404 37.029 -17.530 1.00 33.78 314 SER A O 1
ATOM 2591 N N . SER A 1 319 ? 73.246 38.303 -17.321 1.00 32.87 315 SER A N 1
ATOM 2592 C CA . SER A 1 319 ? 73.736 37.585 -16.152 1.00 34.61 315 SER A CA 1
ATOM 2593 C C . SER A 1 319 ? 73.219 38.163 -14.842 1.00 38.56 315 SER A C 1
ATOM 2594 O O . SER A 1 319 ? 73.384 37.527 -13.796 1.00 40.03 315 SER A O 1
ATOM 2597 N N . ARG A 1 320 ? 72.605 39.344 -14.871 1.00 39.60 316 ARG A N 1
ATOM 2598 C CA . ARG A 1 320 ? 72.022 39.933 -13.677 1.00 36.99 316 ARG A CA 1
ATOM 2599 C C . ARG A 1 320 ? 70.653 39.321 -13.398 1.00 32.56 316 ARG A C 1
ATOM 2600 O O . ARG A 1 320 ? 70.033 38.690 -14.261 1.00 35.86 316 ARG A O 1
ATOM 2608 N N . ASP A 1 321 ? 70.182 39.523 -12.169 1.00 32.42 317 ASP A N 1
ATOM 2609 C CA . ASP A 1 321 ? 68.897 38.979 -11.732 1.00 35.30 317 ASP A CA 1
ATOM 2610 C C . ASP A 1 321 ? 67.790 39.994 -12.028 1.00 30.87 317 ASP A C 1
ATOM 2611 O O . ASP A 1 321 ? 67.231 40.643 -11.142 1.00 36.78 317 ASP A O 1
ATOM 2616 N N . GLN A 1 322 ? 67.475 40.117 -13.316 1.00 27.94 318 GLN A N 1
ATOM 2617 C CA . GLN A 1 322 ? 66.369 40.961 -13.752 1.00 31.48 318 GLN A CA 1
ATOM 2618 C C . GLN A 1 322 ? 65.039 40.281 -13.452 1.00 29.70 318 GLN A C 1
ATOM 2619 O O . GLN A 1 322 ? 64.872 39.086 -13.707 1.00 34.61 318 GLN A O 1
ATOM 2625 N N . ASP A 1 323 ? 64.087 41.043 -12.913 1.00 32.36 319 ASP A N 1
ATOM 2626 C CA . ASP A 1 323 ? 62.757 40.490 -12.704 1.00 31.62 319 ASP A CA 1
ATOM 2627 C C . ASP A 1 323 ? 61.975 40.521 -14.018 1.00 28.81 319 ASP A C 1
ATOM 2628 O O . ASP A 1 323 ? 62.481 40.940 -15.062 1.00 29.16 319 ASP A O 1
ATOM 2633 N N . GLU A 1 324 ? 60.717 40.083 -13.967 1.00 28.12 320 GLU A N 1
ATOM 2634 C CA . GLU A 1 324 ? 59.976 39.852 -15.204 1.00 29.02 320 GLU A CA 1
ATOM 2635 C C . GLU A 1 324 ? 59.635 41.159 -15.916 1.00 28.57 320 GLU A C 1
ATOM 2636 O O . GLU A 1 324 ? 59.683 41.224 -17.149 1.00 31.41 320 GLU A O 1
ATOM 2642 N N . ASN A 1 325 ? 59.294 42.208 -15.164 1.00 25.30 321 ASN A N 1
ATOM 2643 C CA . ASN A 1 325 ? 59.031 43.512 -15.773 1.00 26.88 321 ASN A CA 1
ATOM 2644 C C . ASN A 1 325 ? 60.291 44.061 -16.441 1.00 25.35 321 ASN A C 1
ATOM 2645 O O . ASN A 1 325 ? 60.276 44.462 -17.620 1.00 27.52 321 ASN A O 1
ATOM 2650 N N . GLU A 1 326 ? 61.402 44.068 -15.696 1.00 29.99 322 GLU A N 1
ATOM 2651 C CA . GLU A 1 326 ? 62.694 44.422 -16.268 1.00 24.84 322 GLU A CA 1
ATOM 2652 C C . GLU A 1 326 ? 63.015 43.573 -17.486 1.00 24.92 322 GLU A C 1
ATOM 2653 O O . GLU A 1 326 ? 63.669 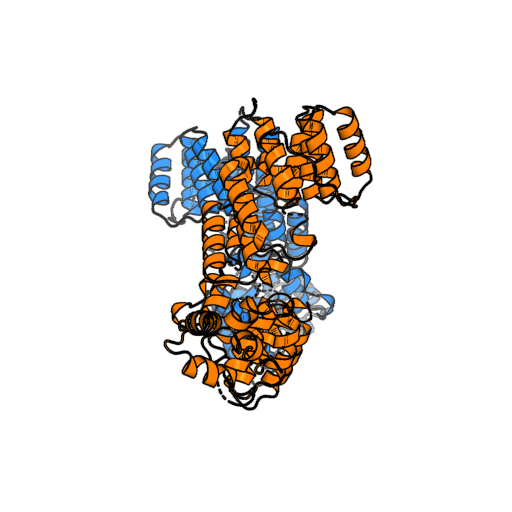44.050 -18.417 1.00 23.66 322 GLU A O 1
ATOM 2659 N N . LEU A 1 327 ? 62.567 42.315 -17.504 1.00 27.57 323 LEU A N 1
ATOM 2660 C CA . LEU A 1 327 ? 62.795 41.480 -18.677 1.00 25.97 323 LEU A CA 1
ATOM 2661 C C . LEU A 1 327 ? 61.914 41.901 -19.844 1.00 20.70 323 LEU A C 1
ATOM 2662 O O . LEU A 1 327 ? 62.314 41.748 -21.004 1.00 23.68 323 LEU A O 1
ATOM 2667 N N . GLY A 1 328 ? 60.722 42.429 -19.564 1.00 26.94 324 GLY A N 1
ATOM 2668 C CA . GLY A 1 328 ? 59.913 42.997 -20.630 1.00 25.92 324 GLY A CA 1
ATOM 2669 C C . GLY A 1 328 ? 60.612 44.154 -21.313 1.00 21.27 324 GLY A C 1
ATOM 2670 O O . GLY A 1 328 ? 60.718 44.200 -22.547 1.00 21.16 324 GLY A O 1
ATOM 2671 N N . PHE A 1 329 ? 61.126 45.098 -20.517 1.00 23.16 325 PHE A N 1
ATOM 2672 C CA . PHE A 1 329 ? 61.933 46.167 -21.107 1.00 27.70 325 PHE A CA 1
ATOM 2673 C C . PHE A 1 329 ? 63.160 45.607 -21.822 1.00 21.91 325 PHE A C 1
ATOM 2674 O O . PHE A 1 329 ? 63.485 46.028 -22.941 1.00 24.56 325 PHE A O 1
ATOM 2682 N N . TYR A 1 330 ? 63.836 44.641 -21.195 1.00 20.62 326 TYR A N 1
ATOM 2683 C CA . TYR A 1 330 ? 65.077 44.089 -21.734 1.00 22.76 326 TYR A CA 1
ATOM 2684 C C . TYR A 1 330 ? 64.869 43.520 -23.131 1.00 25.86 326 TYR A C 1
ATOM 2685 O O . TYR A 1 330 ? 65.599 43.861 -24.071 1.00 25.27 326 TYR A O 1
ATOM 2694 N N . TYR A 1 331 ? 63.869 42.651 -23.290 1.00 26.66 327 TYR A N 1
ATOM 2695 C CA . TYR A 1 331 ? 63.596 42.101 -24.609 1.00 30.31 327 TYR A CA 1
ATOM 2696 C C . TYR A 1 331 ? 63.009 43.138 -25.558 1.00 28.24 327 TYR A C 1
ATOM 2697 O O . TYR A 1 331 ? 63.125 42.971 -26.778 1.00 28.48 327 TYR A O 1
ATOM 2706 N N . TYR A 1 332 ? 62.399 44.210 -25.040 1.00 28.66 328 TYR A N 1
ATOM 2707 C CA . TYR A 1 332 ? 62.015 45.306 -25.926 1.00 28.93 328 TYR A CA 1
ATOM 2708 C C . TYR A 1 332 ? 63.244 45.952 -26.560 1.00 26.95 328 TYR A C 1
ATOM 2709 O O . TYR A 1 332 ? 63.269 46.215 -27.768 1.00 28.83 328 TYR A O 1
ATOM 2718 N N . TYR A 1 333 ? 64.284 46.205 -25.760 1.00 26.92 329 TYR A N 1
ATOM 2719 C CA . TYR A 1 333 ? 65.505 46.801 -26.304 1.00 27.11 329 TYR A CA 1
ATOM 2720 C C . TYR A 1 333 ? 66.236 45.830 -27.225 1.00 28.79 329 TYR A C 1
ATOM 2721 O O . TYR A 1 333 ? 66.737 46.227 -28.289 1.00 24.39 329 TYR A O 1
ATOM 2730 N N . LYS A 1 334 ? 66.314 44.556 -26.829 1.00 27.85 330 LYS A N 1
ATOM 2731 C CA . LYS A 1 334 ? 66.884 43.544 -27.713 1.00 31.20 330 LYS A CA 1
ATOM 2732 C C . LYS A 1 334 ? 66.149 43.511 -29.046 1.00 32.34 330 LYS A C 1
ATOM 2733 O O . LYS A 1 334 ? 66.767 43.310 -30.096 1.00 32.23 330 LYS A O 1
ATOM 2739 N N . GLY A 1 335 ? 64.830 43.709 -29.022 1.00 31.80 331 GLY A N 1
ATOM 2740 C CA . GLY A 1 335 ? 64.082 43.776 -30.265 1.00 30.49 331 GLY A CA 1
ATOM 2741 C C . GLY A 1 335 ? 64.391 45.028 -31.060 1.00 31.57 331 GLY A C 1
ATOM 2742 O O . GLY A 1 335 ? 64.472 44.987 -32.291 1.00 29.84 331 GLY A O 1
ATOM 2743 N N . LEU A 1 336 ? 64.561 46.160 -30.372 1.00 28.80 332 LEU A N 1
ATOM 2744 C CA . LEU A 1 336 ? 64.969 47.380 -31.060 1.00 32.16 332 LEU A CA 1
ATOM 2745 C C . LEU A 1 336 ? 66.278 47.174 -31.809 1.00 32.19 332 LEU A C 1
ATOM 2746 O O . LEU A 1 336 ? 66.449 47.678 -32.924 1.00 32.90 332 LEU A O 1
ATOM 2751 N N . ILE A 1 337 ? 67.210 46.423 -31.219 1.00 28.96 333 ILE A N 1
ATOM 2752 C CA . ILE A 1 337 ? 68.474 46.161 -31.902 1.00 31.35 333 ILE A CA 1
ATOM 2753 C C . ILE A 1 337 ? 68.276 45.156 -33.032 1.00 37.13 333 ILE A C 1
ATOM 2754 O O . ILE A 1 337 ? 68.643 45.411 -34.185 1.00 32.55 333 ILE A O 1
ATOM 2759 N N . SER A 1 338 ? 67.679 44.004 -32.723 1.00 37.96 334 SER A N 1
ATOM 2760 C CA . SER A 1 338 ? 67.640 42.895 -33.670 1.00 36.85 334 SER A CA 1
ATOM 2761 C C . SER A 1 338 ? 66.596 43.089 -34.761 1.00 40.25 334 SER A C 1
ATOM 2762 O O . SER A 1 338 ? 66.747 42.534 -35.855 1.00 41.14 334 SER A O 1
ATOM 2765 N N . GLN A 1 339 ? 65.538 43.854 -34.483 1.00 37.61 335 GLN A N 1
ATOM 2766 C CA . GLN A 1 339 ? 64.366 43.947 -35.357 1.00 38.55 335 GLN A CA 1
ATOM 2767 C C . GLN A 1 339 ? 63.748 42.575 -35.615 1.00 41.00 335 GLN A C 1
ATOM 2768 O O . GLN A 1 339 ? 63.113 42.351 -36.648 1.00 41.55 335 GLN A O 1
ATOM 2774 N N . ASP A 1 340 ? 63.933 41.651 -34.678 1.00 41.82 336 ASP A N 1
ATOM 2775 C CA . ASP A 1 340 ? 63.348 40.321 -34.747 1.00 39.73 336 ASP A CA 1
ATOM 2776 C C . ASP A 1 340 ? 62.078 40.300 -33.906 1.00 39.77 336 ASP A C 1
ATOM 2777 O O . ASP A 1 340 ? 62.097 40.696 -32.735 1.00 36.48 336 ASP A O 1
ATOM 2782 N N . LYS A 1 341 ? 60.978 39.836 -34.505 1.00 41.76 337 LYS A N 1
ATOM 2783 C CA . LYS A 1 341 ? 59.681 39.914 -33.837 1.00 35.45 337 LYS A CA 1
ATOM 2784 C C . LYS A 1 341 ? 59.619 39.034 -32.594 1.00 35.26 337 LYS A C 1
ATOM 2785 O O . LYS A 1 341 ? 58.827 39.311 -31.685 1.00 35.51 337 LYS A O 1
ATOM 2791 N N . THR A 1 342 ? 60.438 37.980 -32.529 1.00 35.47 338 THR A N 1
ATOM 2792 C CA . THR A 1 342 ? 60.396 37.095 -31.368 1.00 39.05 338 THR A CA 1
ATOM 2793 C C . THR A 1 342 ? 60.821 37.816 -30.095 1.00 32.31 338 THR A C 1
ATOM 2794 O O . THR A 1 342 ? 60.339 37.486 -29.005 1.00 31.54 338 THR A O 1
ATOM 2798 N N . ASP A 1 343 ? 61.714 38.801 -30.210 1.00 34.40 339 ASP A N 1
ATOM 2799 C CA . ASP A 1 343 ? 62.110 39.572 -29.038 1.00 31.07 339 ASP A CA 1
ATOM 2800 C C . ASP A 1 343 ? 60.952 40.414 -28.521 1.00 27.56 339 ASP A C 1
ATOM 2801 O O . ASP A 1 343 ? 60.760 40.539 -27.305 1.00 29.34 339 ASP A O 1
ATOM 2806 N N . TYR A 1 344 ? 60.168 40.997 -29.430 1.00 25.91 340 TYR A N 1
ATOM 2807 C CA . TYR A 1 344 ? 58.970 41.719 -29.015 1.00 29.91 340 TYR A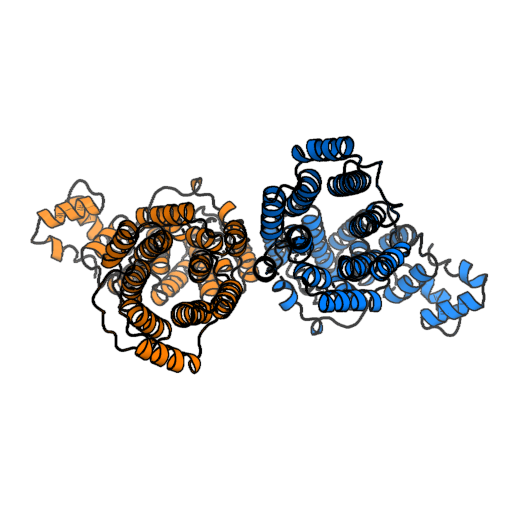 CA 1
ATOM 2808 C C . TYR A 1 344 ? 57.919 40.774 -28.444 1.00 25.45 340 TYR A C 1
ATOM 2809 O O . TYR A 1 344 ? 57.187 41.150 -27.520 1.00 27.90 340 TYR A O 1
ATOM 2818 N N . TYR A 1 345 ? 57.840 39.546 -28.965 1.00 31.00 341 TYR A N 1
ATOM 2819 C CA . TYR A 1 345 ? 56.939 38.551 -28.390 1.00 29.49 341 TYR A CA 1
ATOM 2820 C C . TYR A 1 345 ? 57.334 38.225 -26.955 1.00 28.21 341 TYR A C 1
ATOM 2821 O O . TYR A 1 345 ? 56.483 38.172 -26.058 1.00 30.35 341 TYR A O 1
ATOM 2830 N N . LYS A 1 346 ? 58.631 38.008 -26.717 1.00 28.37 342 LYS A N 1
ATOM 2831 C CA . LYS A 1 346 ? 59.094 37.707 -25.366 1.00 25.37 342 LYS A CA 1
ATOM 2832 C C . LYS A 1 346 ? 58.887 38.895 -24.435 1.00 29.12 342 LYS A C 1
ATOM 2833 O O . LYS A 1 346 ? 58.492 38.721 -23.275 1.00 29.32 342 LYS A O 1
ATOM 2839 N N . SER A 1 347 ? 59.149 40.109 -24.927 1.00 27.82 343 SER A N 1
ATOM 2840 C CA . SER A 1 347 ? 58.846 41.309 -24.154 1.00 27.61 343 SER A CA 1
ATOM 2841 C C . SER A 1 347 ? 57.381 41.331 -23.736 1.00 26.97 343 SER A C 1
ATOM 2842 O O . SER A 1 347 ? 57.056 41.612 -22.574 1.00 27.55 343 SER A O 1
ATOM 2845 N N . ILE A 1 348 ? 56.481 41.022 -24.674 1.00 28.03 344 ILE A N 1
ATOM 2846 C CA . ILE A 1 348 ? 55.057 40.971 -24.357 1.00 25.92 344 ILE A CA 1
ATOM 2847 C C . ILE A 1 348 ? 54.786 39.929 -23.282 1.00 28.01 344 ILE A C 1
ATOM 2848 O O . ILE A 1 348 ? 54.035 40.179 -22.331 1.00 23.04 344 ILE A O 1
ATOM 2853 N N . ARG A 1 349 ? 55.400 38.749 -23.406 1.00 29.80 345 ARG A N 1
ATOM 2854 C CA . ARG A 1 349 ? 55.145 37.687 -22.436 1.00 29.87 345 ARG A CA 1
ATOM 2855 C C . ARG A 1 349 ? 55.610 38.085 -21.041 1.00 29.01 345 ARG A C 1
ATOM 2856 O O . ARG A 1 349 ? 54.971 37.734 -20.041 1.00 30.67 345 ARG A O 1
ATOM 2864 N N . TYR A 1 350 ? 56.709 38.833 -20.949 1.00 31.89 346 TYR A N 1
ATOM 2865 C CA . TYR A 1 350 ? 57.187 39.231 -19.629 1.00 29.64 346 TYR A CA 1
ATOM 2866 C C . TYR A 1 350 ? 56.369 40.380 -19.050 1.00 27.62 346 TYR A C 1
ATOM 2867 O O . TYR A 1 350 ? 56.133 40.421 -17.837 1.00 32.12 346 TYR A O 1
ATOM 2876 N N . PHE A 1 351 ? 55.921 41.316 -19.889 1.00 24.26 347 PHE A N 1
ATOM 2877 C CA . PHE A 1 351 ? 54.989 42.332 -19.409 1.00 27.14 347 PHE A CA 1
ATOM 2878 C C . PHE A 1 351 ? 53.678 41.710 -18.946 1.00 30.14 347 PHE A C 1
ATOM 2879 O O . PHE A 1 351 ? 53.047 42.213 -18.008 1.00 27.14 347 PHE A O 1
ATOM 2887 N N . LYS A 1 352 ? 53.252 40.620 -19.588 1.00 28.67 348 LYS A N 1
ATOM 2888 C CA . LYS A 1 352 ? 52.063 39.906 -19.134 1.00 33.19 348 LYS A CA 1
ATOM 2889 C C . LYS A 1 352 ? 52.314 39.216 -17.801 1.00 32.88 348 LYS A C 1
ATOM 2890 O O . LYS A 1 352 ? 51.485 39.291 -16.886 1.00 31.32 348 LYS A O 1
ATOM 2896 N N . LYS A 1 353 ? 53.457 38.533 -17.674 1.00 30.15 349 LYS A N 1
ATOM 2897 C CA . LYS A 1 353 ? 53.757 37.821 -16.435 1.00 31.22 349 LYS A CA 1
ATOM 2898 C C . LYS A 1 353 ? 53.886 38.770 -15.252 1.00 31.02 349 LYS A C 1
ATOM 2899 O O . LYS A 1 353 ? 53.602 38.380 -14.113 1.00 27.34 349 LYS A O 1
ATOM 2905 N N . SER A 1 354 ? 54.310 40.008 -15.493 1.00 32.49 350 SER A N 1
ATOM 2906 C CA . SER A 1 354 ? 54.424 41.004 -14.437 1.00 33.43 350 SER A CA 1
ATOM 2907 C C . SER A 1 354 ? 53.160 41.838 -14.283 1.00 28.58 350 SER A C 1
ATOM 2908 O O . SER A 1 354 ? 53.160 42.800 -13.508 1.00 32.11 350 SER A O 1
ATOM 2911 N N . ASP A 1 355 ? 52.089 41.491 -15.001 1.00 35.35 351 ASP A N 1
ATOM 2912 C CA . ASP A 1 355 ? 50.788 42.146 -14.852 1.00 31.96 351 ASP A CA 1
ATOM 2913 C C . ASP A 1 355 ? 50.891 43.645 -15.130 1.00 35.71 351 ASP A C 1
ATOM 2914 O O . ASP A 1 355 ? 50.263 44.468 -14.459 1.00 34.67 351 ASP A O 1
ATOM 2919 N N . ASP A 1 356 ? 51.700 44.002 -16.124 1.00 33.10 352 ASP A N 1
ATOM 2920 C CA . ASP A 1 356 ? 51.922 45.394 -16.510 1.00 33.41 352 ASP A CA 1
ATOM 2921 C C . ASP A 1 356 ? 51.066 45.674 -17.740 1.00 32.97 352 ASP A C 1
ATOM 2922 O O . ASP A 1 356 ? 51.406 45.264 -18.852 1.00 34.52 352 ASP A O 1
ATOM 2927 N N . LYS A 1 357 ? 49.954 46.374 -17.536 1.00 30.62 353 LYS A N 1
ATOM 2928 C CA . LYS A 1 357 ? 49.038 46.715 -18.615 1.00 33.97 353 LYS A CA 1
ATOM 2929 C C . LYS A 1 357 ? 49.338 48.072 -19.237 1.00 33.02 353 LYS A C 1
ATOM 2930 O O . LYS A 1 357 ? 48.572 48.531 -20.091 1.00 34.75 353 LYS A O 1
ATOM 2936 N N . TYR A 1 358 ? 50.431 48.721 -18.834 1.00 34.86 354 TYR A N 1
ATOM 2937 C CA . TYR A 1 358 ? 50.782 50.043 -19.344 1.00 27.78 354 TYR A CA 1
ATOM 2938 C C . TYR A 1 358 ? 51.946 49.988 -20.329 1.00 27.39 354 TYR A C 1
ATOM 2939 O O . TYR A 1 358 ? 51.807 50.416 -21.477 1.00 25.27 354 TYR A O 1
ATOM 2948 N N . PHE A 1 359 ? 53.097 49.464 -19.904 1.00 27.04 355 PHE A N 1
ATOM 2949 C CA . PHE A 1 359 ? 54.273 49.474 -20.765 1.00 27.76 355 PHE A CA 1
ATOM 2950 C C . PHE A 1 359 ? 54.269 48.361 -21.804 1.00 29.73 355 PHE A C 1
ATOM 2951 O O . PHE A 1 359 ? 55.157 48.339 -22.665 1.00 28.21 355 PHE A O 1
ATOM 2959 N N . ILE A 1 360 ? 53.288 47.454 -21.763 1.00 24.51 356 ILE A N 1
ATOM 2960 C CA . ILE A 1 360 ? 53.185 46.427 -22.792 1.00 24.71 356 ILE A CA 1
ATOM 2961 C C . ILE A 1 360 ? 52.947 47.044 -24.163 1.00 26.49 356 ILE A C 1
ATOM 2962 O O . ILE A 1 360 ? 53.163 46.389 -25.189 1.00 28.89 356 ILE A O 1
ATOM 2967 N N . GLN A 1 361 ? 52.517 48.304 -24.212 1.00 26.45 357 GLN A N 1
ATOM 2968 C CA . GLN A 1 361 ? 52.348 48.960 -25.499 1.00 30.08 357 GLN A CA 1
ATOM 2969 C C . GLN A 1 361 ? 53.679 49.237 -26.181 1.00 33.38 357 GLN A C 1
ATOM 2970 O O . GLN A 1 361 ? 53.696 49.472 -27.393 1.00 37.25 357 GLN A O 1
ATOM 2976 N N . LEU A 1 362 ? 54.792 49.209 -25.437 1.00 31.25 358 LEU A N 1
ATOM 2977 C CA . LEU A 1 362 ? 56.097 49.426 -26.064 1.00 32.64 358 LEU A CA 1
ATOM 2978 C C . LEU A 1 362 ? 56.346 48.444 -27.200 1.00 32.24 358 LEU A C 1
ATOM 2979 O O . LEU A 1 362 ? 56.533 48.889 -28.347 1.00 33.23 358 LEU A O 1
ATOM 2984 N N . PRO A 1 363 ? 56.349 47.122 -26.978 1.00 28.91 359 PRO A N 1
ATOM 2985 C CA . PRO A 1 363 ? 56.518 46.223 -28.129 1.00 30.14 359 PRO A CA 1
ATOM 2986 C C . PRO A 1 363 ? 55.328 46.243 -29.070 1.00 30.62 359 PRO A C 1
ATOM 2987 O O . PRO A 1 363 ? 55.514 46.187 -30.294 1.00 35.08 359 PRO A O 1
ATOM 2991 N N . LEU A 1 364 ? 54.109 46.335 -28.531 1.00 32.94 360 LEU A N 1
ATOM 2992 C CA . LEU A 1 364 ? 52.918 46.371 -29.376 1.00 34.45 360 LEU A CA 1
ATOM 2993 C C . LEU A 1 364 ? 53.000 47.502 -30.394 1.00 40.68 360 LEU A C 1
ATOM 2994 O O . LEU A 1 364 ? 52.838 47.276 -31.600 1.00 41.16 360 LEU A O 1
ATOM 2999 N N . LEU A 1 365 ? 53.264 48.729 -29.925 1.00 33.91 361 LEU A N 1
ATOM 3000 C CA . LEU A 1 365 ? 53.471 49.846 -30.843 1.00 37.01 361 LEU A CA 1
ATOM 3001 C C . LEU A 1 365 ? 54.527 49.507 -31.885 1.00 39.68 361 LEU A C 1
ATOM 3002 O O . LEU A 1 365 ? 54.345 49.775 -33.079 1.00 41.12 361 LEU A O 1
ATOM 3007 N N . GLN A 1 366 ? 55.629 48.891 -31.453 1.00 40.79 362 GLN A N 1
ATOM 3008 C CA . GLN A 1 366 ? 56.668 48.517 -32.402 1.00 34.83 362 GLN A CA 1
ATOM 3009 C C . GLN A 1 366 ? 56.164 47.451 -33.365 1.00 38.55 362 GLN A C 1
ATOM 3010 O O . GLN A 1 366 ? 56.479 47.488 -34.559 1.00 41.50 362 GLN A O 1
ATOM 3016 N N . LEU A 1 367 ? 55.364 46.505 -32.869 1.00 40.41 363 LEU A N 1
ATOM 3017 C CA . LEU A 1 367 ? 54.716 45.559 -33.770 1.00 40.13 363 LEU A CA 1
ATOM 3018 C C . LEU A 1 367 ? 53.753 46.269 -34.710 1.00 36.90 363 LEU A C 1
ATOM 3019 O O . LEU A 1 367 ? 53.567 45.834 -35.852 1.00 35.54 363 LEU A O 1
ATOM 3024 N N . GLU A 1 368 ? 53.150 47.372 -34.256 1.00 38.07 364 GLU A N 1
ATOM 3025 C CA . GLU A 1 368 ? 52.220 48.111 -35.103 1.00 41.40 364 GLU A CA 1
ATOM 3026 C C . GLU A 1 368 ? 52.948 48.809 -36.244 1.00 47.54 364 GLU A C 1
ATOM 3027 O O . GLU A 1 368 ? 52.448 48.847 -37.374 1.00 53.55 364 GLU A O 1
ATOM 3033 N N . ARG A 1 369 ? 54.128 49.373 -35.966 1.00 44.84 365 ARG A N 1
ATOM 3034 C CA . ARG A 1 369 ? 54.921 49.985 -37.027 1.00 44.86 365 ARG A CA 1
ATOM 3035 C C . ARG A 1 369 ? 55.349 48.961 -38.069 1.00 40.72 365 ARG A C 1
ATOM 3036 O O . ARG A 1 369 ? 55.469 49.294 -39.253 1.00 42.97 365 ARG A O 1
ATOM 3052 N N . GLY A 1 371 ? 53.764 46.564 -39.236 1.00 47.97 367 GLY A N 1
ATOM 3053 C CA . GLY A 1 371 ? 52.655 46.091 -40.036 1.00 55.32 367 GLY A CA 1
ATOM 3054 C C . GLY A 1 371 ? 51.854 44.953 -39.448 1.00 57.08 367 GLY A C 1
ATOM 3055 O O . GLY A 1 371 ? 51.388 44.087 -40.197 1.00 61.32 367 GLY A O 1
ATOM 3056 N N . ALA A 1 372 ? 51.673 44.924 -38.134 1.00 51.11 368 ALA A N 1
ATOM 3057 C CA . ALA A 1 372 ? 50.842 43.913 -37.501 1.00 43.62 368 ALA A CA 1
ATOM 3058 C C . ALA A 1 372 ? 49.384 44.362 -37.485 1.00 48.97 368 ALA A C 1
ATOM 3059 O O . ALA A 1 372 ? 49.074 45.556 -37.527 1.00 45.45 368 ALA A O 1
ATOM 3061 N N . ASP A 1 373 ? 48.486 43.381 -37.430 1.00 44.43 369 ASP A N 1
ATOM 3062 C CA . ASP A 1 373 ? 47.059 43.669 -37.361 1.00 39.63 369 ASP A CA 1
ATOM 3063 C C . ASP A 1 373 ? 46.741 44.419 -36.074 1.00 39.88 369 ASP A C 1
ATOM 3064 O O . ASP A 1 373 ? 46.907 43.882 -34.974 1.00 40.45 369 ASP A O 1
ATOM 3069 N N . LEU A 1 374 ? 46.280 45.663 -36.219 1.00 41.26 370 LEU A N 1
ATOM 3070 C CA . LEU A 1 374 ? 46.048 46.515 -35.057 1.00 43.43 370 LEU A CA 1
ATOM 3071 C C . LEU A 1 374 ? 44.970 45.949 -34.142 1.00 43.22 370 LEU A C 1
ATOM 3072 O O . LEU A 1 374 ? 45.005 46.181 -32.928 1.00 42.79 370 LEU A O 1
ATOM 3077 N N . GLU A 1 375 ? 44.008 45.209 -34.696 1.00 42.68 371 GLU A N 1
ATOM 3078 C CA . GLU A 1 375 ? 42.968 44.616 -33.861 1.00 43.59 371 GLU A CA 1
ATOM 3079 C C . GLU A 1 375 ? 43.523 43.477 -33.014 1.00 35.90 371 GLU A C 1
ATOM 3080 O O . GLU A 1 375 ? 43.206 43.367 -31.822 1.00 38.85 371 GLU A O 1
ATOM 3086 N N . LEU A 1 376 ? 44.360 42.623 -33.610 1.00 39.53 372 LEU A N 1
ATOM 3087 C CA . LEU A 1 376 ? 45.029 41.584 -32.834 1.00 37.04 372 LEU A CA 1
ATOM 3088 C C . LEU A 1 376 ? 45.916 42.193 -31.757 1.00 37.04 372 LEU A C 1
ATOM 3089 O O . LEU A 1 376 ? 45.959 41.698 -30.625 1.00 35.51 372 LEU A O 1
ATOM 3094 N N . LEU A 1 377 ? 46.623 43.277 -32.088 1.00 36.25 373 LEU A N 1
ATOM 3095 C CA . LEU A 1 377 ? 47.448 43.955 -31.094 1.00 32.72 373 LEU A CA 1
ATOM 3096 C C . LEU A 1 377 ? 46.598 44.514 -29.961 1.00 33.38 373 LEU A C 1
ATOM 3097 O O . LEU A 1 377 ? 46.984 44.436 -28.789 1.00 33.57 373 LEU A O 1
ATOM 3102 N N . ASN A 1 378 ? 45.433 45.080 -30.291 1.00 38.63 374 ASN A N 1
ATOM 3103 C CA . ASN A 1 378 ? 44.537 45.584 -29.256 1.00 35.40 374 ASN A CA 1
ATOM 3104 C C . ASN A 1 378 ? 44.007 44.460 -28.378 1.00 33.81 374 ASN A C 1
ATOM 3105 O O . ASN A 1 378 ? 43.769 44.669 -27.183 1.00 36.26 374 ASN A O 1
ATOM 3110 N N . LEU A 1 379 ? 43.813 43.268 -28.946 1.00 34.15 375 LEU A N 1
ATOM 3111 C CA . LEU A 1 379 ? 43.416 42.130 -28.124 1.00 35.73 375 LEU A CA 1
ATOM 3112 C C . LEU A 1 379 ? 44.556 41.663 -27.227 1.00 35.33 375 LEU A C 1
ATOM 3113 O O . LEU A 1 379 ? 44.312 41.202 -26.106 1.00 37.37 375 LEU A O 1
ATOM 3118 N N . ILE A 1 380 ? 45.801 41.776 -27.696 1.00 35.89 376 ILE A N 1
ATOM 3119 C CA . ILE A 1 380 ? 46.943 41.378 -26.879 1.00 32.45 376 ILE A CA 1
ATOM 3120 C C . ILE A 1 380 ? 47.118 42.318 -25.692 1.00 37.81 376 ILE A C 1
ATOM 3121 O O . ILE A 1 380 ? 47.493 41.881 -24.598 1.00 38.86 376 ILE A O 1
ATOM 3126 N N . SER A 1 381 ? 46.832 43.611 -25.873 1.00 34.74 377 SER A N 1
ATOM 3127 C CA . SER A 1 381 ? 47.085 44.596 -24.824 1.00 37.36 377 SER A CA 1
ATOM 3128 C C . SER A 1 381 ? 46.232 44.375 -23.579 1.00 37.39 377 SER A C 1
ATOM 3129 O O . SER A 1 381 ? 46.563 44.911 -22.516 1.00 37.87 377 SER A O 1
ATOM 3132 N N . ILE A 1 382 ? 45.152 43.609 -23.680 1.00 39.20 378 ILE A N 1
ATOM 3133 C CA . ILE A 1 382 ? 44.277 43.390 -22.538 1.00 37.55 378 ILE A CA 1
ATOM 3134 C C . ILE A 1 382 ? 44.079 41.898 -22.289 1.00 38.00 378 ILE A C 1
ATOM 3135 O O . ILE A 1 382 ? 44.497 41.371 -21.258 1.00 36.25 378 ILE A O 1
ATOM 3140 N N . LYS B 1 1 ? 23.596 -0.677 13.999 1.00 39.11 -3 LYS B N 1
ATOM 3141 C CA . LYS B 1 1 ? 25.011 -0.688 14.348 1.00 42.96 -3 LYS B CA 1
ATOM 3142 C C . LYS B 1 1 ? 25.853 -1.264 13.213 1.00 46.79 -3 LYS B C 1
ATOM 3143 O O . LYS B 1 1 ? 25.562 -2.338 12.682 1.00 41.04 -3 LYS B O 1
ATOM 3149 N N . LEU B 1 2 ? 26.913 -0.532 12.861 1.00 36.99 -2 LEU B N 1
ATOM 3150 C CA . LEU B 1 2 ? 27.709 -0.863 11.684 1.00 42.20 -2 LEU B CA 1
ATOM 3151 C C . LEU B 1 2 ? 28.511 -2.147 11.868 1.00 40.75 -2 LEU B C 1
ATOM 3152 O O . LEU B 1 2 ? 28.803 -2.838 10.884 1.00 35.70 -2 LEU B O 1
ATOM 3157 N N . LYS B 1 3 ? 28.872 -2.484 13.107 1.00 41.87 -1 LYS B N 1
ATOM 3158 C CA . LYS B 1 3 ? 29.688 -3.672 13.350 1.00 37.37 -1 LYS B CA 1
ATOM 3159 C C . LYS B 1 3 ? 28.973 -4.937 12.891 1.00 39.03 -1 LYS B C 1
ATOM 3160 O O . LYS B 1 3 ? 29.551 -5.776 12.191 1.00 40.19 -1 LYS B O 1
ATOM 3166 N N . GLN B 1 4 ? 27.705 -5.083 13.272 1.00 42.85 0 GLN B N 1
ATOM 3167 C CA . GLN B 1 4 ? 26.968 -6.297 12.945 1.00 45.60 0 GLN B CA 1
ATOM 3168 C C . GLN B 1 4 ? 26.639 -6.381 11.459 1.00 38.18 0 GLN B C 1
ATOM 3169 O O . GLN B 1 4 ? 26.548 -7.485 10.910 1.00 34.40 0 GLN B O 1
ATOM 3183 N N . ILE B 1 6 ? 28.505 -5.557 8.922 1.00 33.31 2 ILE B N 1
ATOM 3184 C CA . ILE B 1 6 ? 29.641 -6.128 8.207 1.00 32.67 2 ILE B CA 1
ATOM 3185 C C . ILE B 1 6 ? 29.702 -7.636 8.421 1.00 30.16 2 ILE B C 1
ATOM 3186 O O . ILE B 1 6 ? 29.915 -8.403 7.474 1.00 29.45 2 ILE B O 1
ATOM 3191 N N . LYS B 1 7 ? 29.512 -8.085 9.664 1.00 28.09 3 LYS B N 1
ATOM 3192 C CA . LYS B 1 7 ? 29.516 -9.517 9.941 1.00 32.12 3 LYS B CA 1
ATOM 3193 C C . LYS B 1 7 ? 28.394 -10.231 9.196 1.00 39.23 3 LYS B C 1
ATOM 3194 O O . LYS B 1 7 ? 28.566 -11.368 8.743 1.00 38.20 3 LYS B O 1
ATOM 3200 N N . ASN B 1 8 ? 27.236 -9.577 9.055 1.00 34.58 4 ASN B N 1
ATOM 3201 C CA . ASN B 1 8 ? 26.118 -10.200 8.353 1.00 35.69 4 ASN B CA 1
ATOM 3202 C C . ASN B 1 8 ? 26.460 -10.450 6.889 1.00 34.59 4 ASN B C 1
ATOM 3203 O O . ASN B 1 8 ? 26.094 -11.488 6.327 1.00 36.61 4 ASN B O 1
ATOM 3208 N N . GLU B 1 9 ? 27.170 -9.512 6.257 1.00 33.39 5 GLU B N 1
ATOM 3209 C CA . GLU B 1 9 ? 27.615 -9.723 4.883 1.00 37.13 5 GLU B CA 1
ATOM 3210 C C . GLU B 1 9 ? 28.624 -10.863 4.797 1.00 36.64 5 GLU B C 1
ATOM 3211 O O . GLU B 1 9 ? 28.620 -11.630 3.827 1.00 33.50 5 GLU B O 1
ATOM 3217 N N . CYS B 1 10 ? 29.494 -10.992 5.799 1.00 35.94 6 CYS B N 1
ATOM 3218 C CA . CYS B 1 10 ? 30.524 -12.024 5.802 1.00 43.76 6 CYS B CA 1
ATOM 3219 C C . CYS B 1 10 ? 30.059 -13.337 6.414 1.00 45.13 6 CYS B C 1
ATOM 3220 O O . CYS B 1 10 ? 30.795 -14.328 6.341 1.00 50.04 6 CYS B O 1
ATOM 3223 N N . GLU B 1 11 ? 28.864 -13.364 7.007 1.00 46.90 7 GLU B N 1
ATOM 3224 C CA . GLU B 1 11 ? 28.436 -14.520 7.790 1.00 49.43 7 GLU B CA 1
ATOM 3225 C C . GLU B 1 11 ? 28.357 -15.784 6.941 1.00 55.80 7 GLU B C 1
ATOM 3226 O O . GLU B 1 11 ? 28.757 -16.865 7.389 1.00 61.64 7 GLU B O 1
ATOM 3232 N N . LYS B 1 12 ? 27.851 -15.671 5.714 1.00 50.66 8 LYS B N 1
ATOM 3233 C CA . LYS B 1 12 ? 27.631 -16.824 4.852 1.00 54.64 8 LYS B CA 1
ATOM 3234 C C . LYS B 1 12 ? 28.627 -16.933 3.704 1.00 57.74 8 LYS B C 1
ATOM 3235 O O . LYS B 1 12 ? 28.522 -17.867 2.902 1.00 58.78 8 LYS B O 1
ATOM 3241 N N . ASP B 1 13 ? 29.590 -16.019 3.601 1.00 52.43 9 ASP B N 1
ATOM 3242 C CA . ASP B 1 13 ? 30.547 -16.008 2.494 1.00 52.78 9 ASP B CA 1
ATOM 3243 C C . ASP B 1 13 ? 31.955 -15.883 3.068 1.00 51.47 9 ASP B C 1
ATOM 3244 O O . ASP B 1 13 ? 32.413 -14.776 3.370 1.00 45.52 9 ASP B O 1
ATOM 3249 N N . ASN B 1 14 ? 32.641 -17.020 3.215 1.00 50.24 10 ASN B N 1
ATOM 3250 C CA . ASN B 1 14 ? 34.004 -16.997 3.736 1.00 51.90 10 ASN B CA 1
ATOM 3251 C C . ASN B 1 14 ? 34.967 -16.346 2.753 1.00 46.39 10 ASN B C 1
ATOM 3252 O O . ASN B 1 14 ? 35.944 -15.712 3.170 1.00 46.61 10 ASN B O 1
ATOM 3257 N N . GLN B 1 15 ? 34.711 -16.489 1.451 1.00 46.81 11 GLN B N 1
ATOM 3258 C CA . GLN B 1 15 ? 35.555 -15.836 0.457 1.00 45.78 11 GLN B CA 1
ATOM 3259 C C . GLN B 1 15 ? 35.420 -14.322 0.542 1.00 45.29 11 GLN B C 1
ATOM 3260 O O . GLN B 1 15 ? 36.419 -13.594 0.451 1.00 46.98 11 GLN B O 1
ATOM 3266 N N . LEU B 1 16 ? 34.191 -13.832 0.722 1.00 41.87 12 LEU B N 1
ATOM 3267 C CA . LEU B 1 16 ? 33.983 -12.403 0.915 1.00 44.26 12 LEU B CA 1
ATOM 3268 C C . LEU B 1 16 ? 34.682 -11.916 2.177 1.00 40.36 12 LEU B C 1
ATOM 3269 O O . LEU B 1 16 ? 35.283 -10.836 2.186 1.00 33.89 12 LEU B O 1
ATOM 3274 N N . ALA B 1 17 ? 34.612 -12.702 3.254 1.00 38.85 13 ALA B N 1
ATOM 3275 C CA . ALA B 1 17 ? 35.304 -12.330 4.482 1.00 40.48 13 ALA B CA 1
ATOM 3276 C C . ALA B 1 17 ? 36.813 -12.299 4.281 1.00 39.46 13 ALA B C 1
ATOM 3277 O O . ALA B 1 17 ? 37.506 -11.479 4.897 1.00 36.77 13 ALA B O 1
ATOM 3279 N N . ALA B 1 18 ? 37.338 -13.171 3.416 1.00 34.59 14 ALA B N 1
ATOM 3280 C CA . ALA B 1 18 ? 38.777 -13.198 3.179 1.00 36.25 14 ALA B CA 1
ATOM 3281 C C . ALA B 1 18 ? 39.225 -12.004 2.343 1.00 40.37 14 ALA B C 1
ATOM 3282 O O . ALA B 1 18 ? 40.244 -11.373 2.651 1.00 37.17 14 ALA B O 1
ATOM 3284 N N . ARG B 1 19 ? 38.483 -11.677 1.281 1.00 36.48 15 ARG B N 1
ATOM 3285 C CA . ARG B 1 19 ? 38.875 -10.530 0.468 1.00 34.96 15 ARG B CA 1
ATOM 3286 C C . ARG B 1 19 ? 38.622 -9.216 1.197 1.00 35.36 15 ARG B C 1
ATOM 3287 O O . ARG B 1 19 ? 39.300 -8.218 0.927 1.00 35.42 15 ARG B O 1
ATOM 3295 N N . LEU B 1 20 ? 37.663 -9.197 2.125 1.00 33.17 16 LEU B N 1
ATOM 3296 C CA . LEU B 1 20 ? 37.454 -8.008 2.945 1.00 35.39 16 LEU B CA 1
ATOM 3297 C C . LEU B 1 20 ? 38.539 -7.883 4.004 1.00 33.47 16 LEU B C 1
ATOM 3298 O O . LEU B 1 20 ? 38.957 -6.770 4.346 1.00 35.55 16 LEU B O 1
ATOM 3303 N N . ALA B 1 21 ? 39.001 -9.015 4.539 1.00 33.99 17 ALA B N 1
ATOM 3304 C CA . ALA B 1 21 ? 40.147 -8.991 5.439 1.00 34.58 17 ALA B CA 1
ATOM 3305 C C . ALA B 1 21 ? 41.387 -8.473 4.722 1.00 34.56 17 ALA B C 1
ATOM 3306 O O . ALA B 1 21 ? 42.139 -7.660 5.272 1.00 35.69 17 ALA B O 1
ATOM 3308 N N . LYS B 1 22 ? 41.612 -8.932 3.487 1.00 35.83 18 LYS B N 1
ATOM 3309 C CA . LYS B 1 22 ? 42.710 -8.400 2.687 1.00 33.07 18 LYS B CA 1
ATOM 3310 C C . LYS B 1 22 ? 42.537 -6.907 2.438 1.00 30.93 18 LYS B C 1
ATOM 3311 O O . LYS B 1 22 ? 43.493 -6.133 2.568 1.00 32.80 18 LYS B O 1
ATOM 3317 N N . LEU B 1 23 ? 41.320 -6.483 2.089 1.00 32.21 19 LEU B N 1
ATOM 3318 C CA . LEU B 1 23 ? 41.074 -5.072 1.803 1.00 31.98 19 LEU B CA 1
ATOM 3319 C C . LEU B 1 23 ? 41.331 -4.201 3.027 1.00 31.56 19 LEU B C 1
ATOM 3320 O O . LEU B 1 23 ? 41.832 -3.077 2.905 1.00 33.49 19 LEU B O 1
ATOM 3325 N N . ALA B 1 24 ? 40.995 -4.700 4.216 1.00 28.32 20 ALA B N 1
ATOM 3326 C CA . ALA B 1 24 ? 41.225 -3.962 5.451 1.00 26.19 20 ALA B CA 1
ATOM 3327 C C . ALA B 1 24 ? 42.659 -4.069 5.955 1.00 29.36 20 ALA B C 1
ATOM 3328 O O . ALA B 1 24 ? 42.984 -3.449 6.973 1.00 30.70 20 ALA B O 1
ATOM 3330 N N . GLY B 1 25 ? 43.515 -4.839 5.285 1.00 28.09 21 GLY B N 1
ATOM 3331 C CA . GLY B 1 25 ? 44.899 -4.962 5.693 1.00 33.95 21 GLY B CA 1
ATOM 3332 C C . GLY B 1 25 ? 45.180 -6.045 6.708 1.00 34.26 21 GLY B C 1
ATOM 3333 O O . GLY B 1 25 ? 46.073 -5.875 7.547 1.00 32.63 21 GLY B O 1
ATOM 3334 N N . TYR B 1 26 ? 44.452 -7.156 6.664 1.00 35.05 22 TYR B N 1
ATOM 3335 C CA . TYR B 1 26 ? 44.638 -8.252 7.603 1.00 31.59 22 TYR B CA 1
ATOM 3336 C C . TYR B 1 26 ? 45.026 -9.517 6.855 1.00 37.93 22 TYR B C 1
ATOM 3337 O O . TYR B 1 26 ? 44.447 -9.837 5.810 1.00 34.62 22 TYR B O 1
ATOM 3346 N N . GLU B 1 27 ? 46.016 -10.230 7.395 1.00 34.61 23 GLU B N 1
ATOM 3347 C CA . GLU B 1 27 ? 46.432 -11.492 6.797 1.00 35.75 23 GLU B CA 1
ATOM 3348 C C . GLU B 1 27 ? 45.407 -12.591 7.050 1.00 33.60 23 GLU B C 1
ATOM 3349 O O . GLU B 1 27 ? 45.162 -13.429 6.175 1.00 37.81 23 GLU B O 1
ATOM 3355 N N . LYS B 1 28 ? 44.799 -12.603 8.234 1.00 34.01 24 LYS B N 1
ATOM 3356 C CA . LYS B 1 28 ? 43.854 -13.640 8.618 1.00 30.82 24 LYS B CA 1
ATOM 3357 C C . LYS B 1 28 ? 42.493 -13.034 8.943 1.00 38.32 24 LYS B C 1
ATOM 3358 O O . LYS B 1 28 ? 42.392 -11.896 9.412 1.00 30.64 24 LYS B O 1
ATOM 3364 N N . VAL B 1 29 ? 41.443 -13.819 8.691 1.00 32.81 25 VAL B N 1
ATOM 3365 C CA . VAL B 1 29 ? 40.084 -13.306 8.808 1.00 31.69 25 VAL B CA 1
ATOM 3366 C C . VAL B 1 29 ? 39.732 -12.998 10.258 1.00 33.52 25 VAL B C 1
ATOM 3367 O O . VAL B 1 29 ? 38.944 -12.086 10.528 1.00 33.87 25 VAL B O 1
ATOM 3371 N N . ASN B 1 30 ? 40.308 -13.732 11.215 1.00 34.94 26 ASN B N 1
ATOM 3372 C CA . ASN B 1 30 ? 39.938 -13.526 12.612 1.00 34.57 26 ASN B CA 1
ATOM 3373 C C . ASN B 1 30 ? 40.420 -12.176 13.132 1.00 36.64 26 ASN B C 1
ATOM 3374 O O . ASN B 1 30 ? 39.755 -11.570 13.980 1.00 35.55 26 ASN B O 1
ATOM 3379 N N . GLY B 1 31 ? 41.566 -11.690 12.651 1.00 33.02 27 GLY B N 1
ATOM 3380 C CA . GLY B 1 31 ? 41.962 -10.332 12.982 1.00 35.17 27 GLY B CA 1
ATOM 3381 C C . GLY B 1 31 ? 40.985 -9.312 12.431 1.00 32.53 27 GLY B C 1
ATOM 3382 O O . GLY B 1 31 ? 40.641 -8.334 13.102 1.00 28.09 27 GLY B O 1
ATOM 3383 N N . PHE B 1 32 ? 40.515 -9.538 11.202 1.00 32.67 28 PHE B N 1
ATOM 3384 C CA . PHE B 1 32 ? 39.484 -8.688 10.619 1.00 32.33 28 PHE B CA 1
ATOM 3385 C C . PHE B 1 32 ? 38.220 -8.688 11.470 1.00 31.53 28 PHE B C 1
ATOM 3386 O O . PHE B 1 32 ? 37.631 -7.630 11.713 1.00 29.63 28 PHE B O 1
ATOM 3394 N N . TYR B 1 33 ? 37.798 -9.864 11.948 1.00 32.01 29 TYR B N 1
ATOM 3395 C CA . TYR B 1 33 ? 36.589 -9.944 12.762 1.00 32.28 29 TYR B CA 1
ATOM 3396 C C . TYR B 1 33 ? 36.775 -9.251 14.107 1.00 32.92 29 TYR B C 1
ATOM 3397 O O . TYR B 1 33 ? 35.885 -8.524 14.563 1.00 31.98 29 TYR B O 1
ATOM 3406 N N . LYS B 1 34 ? 37.921 -9.468 14.758 1.00 28.94 30 LYS B N 1
ATOM 3407 C CA . LYS B 1 34 ? 38.186 -8.784 16.019 1.00 29.66 30 LYS B CA 1
ATOM 3408 C C . LYS B 1 34 ? 38.194 -7.274 15.827 1.00 32.39 30 LYS B C 1
ATOM 3409 O O . LYS B 1 34 ? 37.758 -6.524 16.708 1.00 28.21 30 LYS B O 1
ATOM 3415 N N . PHE B 1 35 ? 38.685 -6.811 14.675 1.00 30.45 31 PHE B N 1
ATOM 3416 C CA . PHE B 1 35 ? 38.645 -5.385 14.369 1.00 29.15 31 PHE B CA 1
ATOM 3417 C C . PHE B 1 35 ? 37.211 -4.905 14.193 1.00 32.72 31 PHE B C 1
ATOM 3418 O O . PHE B 1 35 ? 36.817 -3.873 14.747 1.00 31.41 31 PHE B O 1
ATOM 3426 N N . VAL B 1 36 ? 36.410 -5.652 13.429 1.00 34.02 32 VAL B N 1
ATOM 3427 C CA . VAL B 1 36 ? 35.040 -5.236 13.149 1.00 36.50 32 VAL B CA 1
ATOM 3428 C C . VAL B 1 36 ? 34.188 -5.285 14.411 1.00 38.58 32 VAL B C 1
ATOM 3429 O O . VAL B 1 36 ? 33.264 -4.480 14.576 1.00 38.17 32 VAL B O 1
ATOM 3433 N N . ASN B 1 37 ? 34.490 -6.200 15.331 1.00 34.12 33 ASN B N 1
ATOM 3434 C CA . ASN B 1 37 ? 33.738 -6.320 16.575 1.00 37.78 33 ASN B CA 1
ATOM 3435 C C . ASN B 1 37 ? 34.191 -5.339 17.649 1.00 37.21 33 ASN B C 1
ATOM 3436 O O . ASN B 1 37 ? 33.682 -5.401 18.773 1.00 40.21 33 ASN B O 1
ATOM 3441 N N . THR B 1 38 ? 35.117 -4.448 17.339 1.00 37.09 34 THR B N 1
ATOM 3442 C CA . THR B 1 38 ? 35.612 -3.503 18.333 1.00 37.91 34 THR B CA 1
ATOM 3443 C C . THR B 1 38 ? 34.540 -2.474 18.666 1.00 36.13 34 THR B C 1
ATOM 3444 O O . THR B 1 38 ? 34.029 -1.811 17.753 1.00 36.75 34 THR B O 1
ATOM 3448 N N . PRO B 1 39 ? 34.164 -2.311 19.934 1.00 36.39 35 PRO B N 1
ATOM 3449 C CA . PRO B 1 39 ? 33.223 -1.243 20.291 1.00 38.82 35 PRO B CA 1
ATOM 3450 C C . PRO B 1 39 ? 33.757 0.118 19.873 1.00 35.04 35 PRO B C 1
ATOM 3451 O O . PRO B 1 39 ? 34.963 0.366 19.900 1.00 30.56 35 PRO B O 1
ATOM 3455 N N . GLU B 1 40 ? 32.834 1.001 19.477 1.00 35.48 36 GLU B N 1
ATOM 3456 C CA . GLU B 1 40 ? 33.226 2.313 18.965 1.00 36.55 36 GLU B CA 1
ATOM 3457 C C . GLU B 1 40 ? 34.093 3.074 19.961 1.00 32.73 36 GLU B C 1
ATOM 3458 O O . GLU B 1 40 ? 35.073 3.720 19.572 1.00 39.89 36 GLU B O 1
ATOM 3464 N N . LYS B 1 41 ? 33.750 3.009 21.250 1.00 33.83 37 LYS B N 1
ATOM 3465 C CA . LYS B 1 41 ? 34.528 3.706 22.270 1.00 36.02 37 LYS B CA 1
ATOM 3466 C C . LYS B 1 41 ? 35.937 3.146 22.414 1.00 30.70 37 LYS B C 1
ATOM 3467 O O . LYS B 1 41 ? 36.824 3.852 22.907 1.00 34.91 37 LYS B O 1
ATOM 3473 N N . GLU B 1 42 ? 36.162 1.899 22.004 1.00 30.24 38 GLU B N 1
ATOM 3474 C CA . GLU B 1 42 ? 37.462 1.252 22.112 1.00 34.10 38 GLU B CA 1
ATOM 3475 C C . GLU B 1 42 ? 38.286 1.355 20.837 1.00 32.74 38 GLU B C 1
ATOM 3476 O O . GLU B 1 42 ? 39.447 0.937 20.831 1.00 29.65 38 GLU B O 1
ATOM 3490 N N . GLU B 1 44 ? 40.771 2.713 18.173 1.00 30.10 40 GLU B N 1
ATOM 3491 C CA . GLU B 1 44 ? 41.964 3.551 18.229 1.00 29.91 40 GLU B CA 1
ATOM 3492 C C . GLU B 1 44 ? 42.269 4.229 16.902 1.00 27.20 40 GLU B C 1
ATOM 3493 O O . GLU B 1 44 ? 42.693 5.388 16.883 1.00 29.16 40 GLU B O 1
ATOM 3499 N N . ASN B 1 45 ? 42.043 3.527 15.794 1.00 27.82 41 ASN B N 1
ATOM 3500 C CA . ASN B 1 45 ? 42.397 3.988 14.461 1.00 26.13 41 ASN B CA 1
ATOM 3501 C C . ASN B 1 45 ? 41.368 3.428 13.489 1.00 28.52 41 ASN B C 1
ATOM 3502 O O . ASN B 1 45 ? 41.003 2.252 13.576 1.00 31.18 41 ASN B O 1
ATOM 3507 N N . LEU B 1 46 ? 40.886 4.279 12.580 1.00 24.64 42 LEU B N 1
ATOM 3508 C CA . LEU B 1 46 ? 39.854 3.837 11.647 1.00 28.47 42 LEU B CA 1
ATOM 3509 C C . LEU B 1 46 ? 40.365 2.740 10.722 1.00 32.63 42 LEU B C 1
ATOM 3510 O O . LEU B 1 46 ? 39.577 1.905 10.263 1.00 31.34 42 LEU B O 1
ATOM 3515 N N . GLY B 1 47 ? 41.667 2.728 10.444 1.00 30.25 43 GLY B N 1
ATOM 3516 C CA . GLY B 1 47 ? 42.266 1.635 9.692 1.00 26.70 43 GLY B CA 1
ATOM 3517 C C . GLY B 1 47 ? 41.579 1.387 8.368 1.00 28.53 43 GLY B C 1
ATOM 3518 O O . GLY B 1 47 ? 41.362 2.303 7.566 1.00 30.46 43 GLY B O 1
ATOM 3519 N N . GLY B 1 48 ? 41.225 0.129 8.132 1.00 27.55 44 GLY B N 1
ATOM 3520 C CA . GLY B 1 48 ? 40.552 -0.264 6.919 1.00 23.96 44 GLY B CA 1
ATOM 3521 C C . GLY B 1 48 ? 39.048 -0.187 6.965 1.00 30.19 44 GLY B C 1
ATOM 3522 O O . GLY B 1 48 ? 38.396 -0.611 6.006 1.00 27.84 44 GLY B O 1
ATOM 3523 N N . LEU B 1 49 ? 38.471 0.349 8.047 1.00 29.72 45 LEU B N 1
ATOM 3524 C CA . LEU B 1 49 ? 37.017 0.405 8.160 1.00 30.65 45 LEU B CA 1
ATOM 3525 C C . LEU B 1 49 ? 36.400 1.214 7.029 1.00 27.30 45 LEU B C 1
ATOM 3526 O O . LEU B 1 49 ? 35.360 0.832 6.483 1.00 27.68 45 LEU B O 1
ATOM 3531 N N . LEU B 1 50 ? 37.022 2.338 6.668 1.00 25.86 46 LEU B N 1
ATOM 3532 C CA . LEU B 1 50 ? 36.481 3.174 5.600 1.00 31.94 46 LEU B CA 1
ATOM 3533 C C . LEU B 1 50 ? 36.429 2.415 4.278 1.00 30.62 46 LEU B C 1
ATOM 3534 O O . LEU B 1 50 ? 35.438 2.504 3.541 1.00 33.64 46 LEU B O 1
ATOM 3539 N N . LYS B 1 51 ? 37.481 1.655 3.967 1.00 28.48 47 LYS B N 1
ATOM 3540 C CA . LYS B 1 51 ? 37.465 0.834 2.761 1.00 28.84 47 LYS B CA 1
ATOM 3541 C C . LYS B 1 51 ? 36.368 -0.223 2.829 1.00 29.00 47 LYS B C 1
ATOM 3542 O O . LYS B 1 51 ? 35.737 -0.538 1.814 1.00 30.87 47 LYS B O 1
ATOM 3548 N N . ILE B 1 52 ? 36.130 -0.783 4.018 1.00 28.45 48 ILE B N 1
ATOM 3549 C CA . ILE B 1 52 ? 35.109 -1.818 4.165 1.00 27.82 48 ILE B CA 1
ATOM 3550 C C . ILE B 1 52 ? 33.722 -1.232 3.937 1.00 26.42 48 ILE B C 1
ATOM 3551 O O . ILE B 1 52 ? 32.896 -1.809 3.219 1.00 29.34 48 ILE B O 1
ATOM 3556 N N . VAL B 1 53 ? 33.447 -0.076 4.543 1.00 25.98 49 VAL B N 1
ATOM 3557 C CA . VAL B 1 53 ? 32.132 0.544 4.417 1.00 25.04 49 VAL B CA 1
ATOM 3558 C C . VAL B 1 53 ? 31.894 1.003 2.986 1.00 25.17 49 VAL B C 1
ATOM 3559 O O . VAL B 1 53 ? 30.814 0.785 2.423 1.00 27.88 49 VAL B O 1
ATOM 3563 N N . LYS B 1 54 ? 32.896 1.639 2.373 1.00 29.65 50 LYS B N 1
ATOM 3564 C CA . LYS B 1 54 ? 32.768 2.043 0.976 1.00 28.53 50 LYS B CA 1
ATOM 3565 C C . LYS B 1 54 ? 32.501 0.843 0.073 1.00 29.52 50 LYS B C 1
ATOM 3566 O O . LYS B 1 54 ? 31.713 0.934 -0.876 1.00 31.07 50 LYS B O 1
ATOM 3572 N N . ASN B 1 55 ? 33.127 -0.301 0.364 1.00 28.43 51 ASN B N 1
ATOM 3573 C CA . ASN B 1 55 ? 32.965 -1.465 -0.500 1.00 27.11 51 ASN B CA 1
ATOM 3574 C C . ASN B 1 55 ? 31.620 -2.155 -0.288 1.00 28.62 51 ASN B C 1
ATOM 3575 O O . ASN B 1 55 ? 30.997 -2.609 -1.252 1.00 30.19 51 ASN B O 1
ATOM 3580 N N . LEU B 1 56 ? 31.160 -2.253 0.960 1.00 27.86 52 LEU B N 1
ATOM 3581 C CA . LEU B 1 56 ? 29.920 -2.956 1.275 1.00 29.64 52 LEU B CA 1
ATOM 3582 C C . LEU B 1 56 ? 28.687 -2.074 1.105 1.00 31.74 52 LEU B C 1
ATOM 3583 O O . LEU B 1 56 ? 27.692 -2.507 0.514 1.00 30.51 52 LEU B O 1
ATOM 3588 N N . PHE B 1 57 ? 28.727 -0.847 1.621 1.00 26.36 53 PHE B N 1
ATOM 3589 C CA . PHE B 1 57 ? 27.572 0.051 1.598 1.00 30.32 53 PHE B CA 1
ATOM 3590 C C . PHE B 1 57 ? 27.959 1.421 1.048 1.00 28.28 53 PHE B C 1
ATOM 3591 O O . PHE B 1 57 ? 27.884 2.432 1.752 1.00 29.95 53 PHE B O 1
ATOM 3599 N N . PRO B 1 58 ? 28.359 1.494 -0.226 1.00 24.09 54 PRO B N 1
ATOM 3600 C CA . PRO B 1 58 ? 28.763 2.796 -0.781 1.00 25.45 54 PRO B CA 1
ATOM 3601 C C . PRO B 1 58 ? 27.634 3.809 -0.834 1.00 28.05 54 PRO B C 1
ATOM 3602 O O . PRO B 1 58 ? 27.885 5.013 -0.700 1.00 26.85 54 PRO B O 1
ATOM 3606 N N . ASP B 1 59 ? 26.395 3.360 -1.014 1.00 27.09 55 ASP B N 1
ATOM 3607 C CA . ASP B 1 59 ? 25.268 4.268 -1.167 1.00 28.35 55 ASP B CA 1
ATOM 3608 C C . ASP B 1 59 ? 24.659 4.705 0.161 1.00 28.72 55 ASP B C 1
ATOM 3609 O O . ASP B 1 59 ? 23.812 5.606 0.167 1.00 29.10 55 ASP B O 1
ATOM 3614 N N . SER B 1 60 ? 25.069 4.102 1.277 1.00 24.01 56 SER B N 1
ATOM 3615 C CA . SER B 1 60 ? 24.629 4.512 2.607 1.00 25.74 56 SER B CA 1
ATOM 3616 C C . SER B 1 60 ? 25.779 5.051 3.449 1.00 26.06 56 SER B C 1
ATOM 3617 O O . SER B 1 60 ? 25.584 5.347 4.635 1.00 26.40 56 SER B O 1
ATOM 3620 N N . GLU B 1 61 ? 26.966 5.196 2.851 1.00 25.04 57 GLU B N 1
ATOM 3621 C CA . GLU B 1 61 ? 28.185 5.482 3.603 1.00 26.55 57 GLU B CA 1
ATOM 3622 C C . GLU B 1 61 ? 28.021 6.672 4.538 1.00 26.95 57 GLU B C 1
ATOM 3623 O O . GLU B 1 61 ? 28.452 6.624 5.697 1.00 24.71 57 GLU B O 1
ATOM 3629 N N . GLU B 1 62 ? 27.398 7.751 4.057 1.00 25.73 58 GLU B N 1
ATOM 3630 C CA . GLU B 1 62 ? 27.244 8.936 4.893 1.00 23.06 58 GLU B CA 1
ATOM 3631 C C . GLU B 1 62 ? 26.406 8.630 6.127 1.00 27.96 58 GLU B C 1
ATOM 3632 O O . GLU B 1 62 ? 26.790 8.975 7.250 1.00 22.76 58 GLU B O 1
ATOM 3638 N N . GLN B 1 63 ? 25.264 7.966 5.939 1.00 30.30 59 GLN B N 1
ATOM 3639 C CA . GLN B 1 63 ? 24.357 7.726 7.056 1.00 28.20 59 GLN B CA 1
ATOM 3640 C C . GLN B 1 63 ? 25.013 6.844 8.111 1.00 27.71 59 GLN B C 1
ATOM 3641 O O . GLN B 1 63 ? 25.153 7.243 9.275 1.00 29.82 59 GLN B O 1
ATOM 3647 N N . LEU B 1 64 ? 25.447 5.647 7.710 1.00 24.52 60 LEU B N 1
ATOM 3648 C CA . LEU B 1 64 ? 26.031 4.698 8.653 1.00 32.39 60 LEU B CA 1
ATOM 3649 C C . LEU B 1 64 ? 27.179 5.330 9.432 1.00 25.66 60 LEU B C 1
ATOM 3650 O O . LEU B 1 64 ? 27.145 5.406 10.666 1.00 29.00 60 LEU B O 1
ATOM 3655 N N . LEU B 1 65 ? 28.191 5.824 8.716 1.00 29.46 61 LEU B N 1
ATOM 3656 C CA . LEU B 1 65 ? 29.339 6.427 9.387 1.00 31.35 61 LEU B CA 1
ATOM 3657 C C . LEU B 1 65 ? 28.926 7.601 10.264 1.00 30.88 61 LEU B C 1
ATOM 3658 O O . LEU B 1 65 ? 29.559 7.849 11.298 1.00 28.71 61 LEU B O 1
ATOM 3663 N N . SER B 1 66 ? 27.854 8.313 9.894 1.00 32.61 62 SER B N 1
ATOM 3664 C CA . SER B 1 66 ? 27.411 9.430 10.723 1.00 29.57 62 SER B CA 1
ATOM 3665 C C . SER B 1 66 ? 27.007 8.947 12.107 1.00 30.47 62 SER B C 1
ATOM 3666 O O . SER B 1 66 ? 27.288 9.609 13.112 1.00 31.62 62 SER B O 1
ATOM 3669 N N . GLU B 1 67 ? 26.354 7.786 12.181 1.00 34.90 63 GLU B N 1
ATOM 3670 C CA . GLU B 1 67 ? 26.058 7.195 13.478 1.00 31.15 63 GLU B CA 1
ATOM 3671 C C . GLU B 1 67 ? 27.307 6.604 14.115 1.00 30.27 63 GLU B C 1
ATOM 3672 O O . GLU B 1 67 ? 27.434 6.609 15.345 1.00 27.73 63 GLU B O 1
ATOM 3678 N N . TYR B 1 68 ? 28.244 6.116 13.300 1.00 30.91 64 TYR B N 1
ATOM 3679 C CA . TYR B 1 68 ? 29.430 5.461 13.840 1.00 30.32 64 TYR B CA 1
ATOM 3680 C C . TYR B 1 68 ? 30.419 6.481 14.392 1.00 28.75 64 TYR B C 1
ATOM 3681 O O . TYR B 1 68 ? 30.884 6.352 15.531 1.00 30.27 64 TYR B O 1
ATOM 3690 N N . PHE B 1 69 ? 30.737 7.510 13.601 1.00 24.79 65 PHE B N 1
ATOM 3691 C CA . PHE B 1 69 ? 31.699 8.520 14.032 1.00 29.84 65 PHE B CA 1
ATOM 3692 C C . PHE B 1 69 ? 31.290 9.152 15.358 1.00 29.75 65 PHE B C 1
ATOM 3693 O O . PHE B 1 69 ? 32.133 9.371 16.236 1.00 28.36 65 PHE B O 1
ATOM 3701 N N . LEU B 1 70 ? 29.999 9.442 15.527 1.00 26.41 66 LEU B N 1
ATOM 3702 C CA . LEU B 1 70 ? 29.533 10.095 16.743 1.00 29.71 66 LEU B CA 1
ATOM 3703 C C . LEU B 1 70 ? 29.638 9.205 17.973 1.00 31.45 66 LEU B C 1
ATOM 3704 O O . LEU B 1 70 ? 29.505 9.712 19.091 1.00 33.68 66 LEU B O 1
ATOM 3709 N N . GLU B 1 71 ? 29.874 7.906 17.802 1.00 32.96 67 GLU B N 1
ATOM 3710 C CA . GLU B 1 71 ? 30.076 7.021 18.940 1.00 32.25 67 GLU B CA 1
ATOM 3711 C C . GLU B 1 71 ? 31.546 6.815 19.278 1.00 30.75 67 GLU B C 1
ATOM 3712 O O . GLU B 1 71 ? 31.846 6.176 20.291 1.00 28.69 67 GLU B O 1
ATOM 3718 N N . LEU B 1 72 ? 32.459 7.341 18.465 1.00 28.91 68 LEU B N 1
ATOM 3719 C CA . LEU B 1 72 ? 33.881 7.203 18.737 1.00 29.88 68 LEU B CA 1
ATOM 3720 C C . LEU B 1 72 ? 34.274 8.013 19.968 1.00 33.09 68 LEU B C 1
ATOM 3721 O O . LEU B 1 72 ? 33.591 8.958 20.373 1.00 34.38 68 LEU B O 1
ATOM 3726 N N . ASP B 1 73 ? 35.395 7.627 20.560 1.00 35.66 69 ASP B N 1
ATOM 3727 C CA . ASP B 1 73 ? 35.994 8.408 21.632 1.00 34.24 69 ASP B CA 1
ATOM 3728 C C . ASP B 1 73 ? 36.599 9.674 21.037 1.00 35.97 69 ASP B C 1
ATOM 3729 O O . ASP B 1 73 ? 37.529 9.579 20.224 1.00 37.98 69 ASP B O 1
ATOM 3734 N N . PRO B 1 74 ? 36.113 10.864 21.397 1.00 33.97 70 PRO B N 1
ATOM 3735 C CA . PRO B 1 74 ? 36.683 12.093 20.818 1.00 35.32 70 PRO B CA 1
ATOM 3736 C C . PRO B 1 74 ? 38.146 12.307 21.163 1.00 41.33 70 PRO B C 1
ATOM 3737 O O . PRO B 1 74 ? 38.823 13.081 20.475 1.00 39.69 70 PRO B O 1
ATOM 3741 N N . ASN B 1 75 ? 38.659 11.641 22.198 1.00 38.00 71 ASN B N 1
ATOM 3742 C CA . ASN B 1 75 ? 40.039 11.823 22.626 1.00 40.65 71 ASN B CA 1
ATOM 3743 C C . ASN B 1 75 ? 41.045 11.053 21.779 1.00 35.57 71 ASN B C 1
ATOM 3744 O O . ASN B 1 75 ? 42.251 11.223 21.982 1.00 40.42 71 ASN B O 1
ATOM 3749 N N . LYS B 1 76 ? 40.597 10.223 20.845 1.00 35.72 72 LYS B N 1
ATOM 3750 C CA . LYS B 1 76 ? 41.487 9.296 20.162 1.00 35.84 72 LYS B CA 1
ATOM 3751 C C . LYS B 1 76 ? 41.684 9.687 18.701 1.00 31.61 72 LYS B C 1
ATOM 3752 O O . LYS B 1 76 ? 41.024 10.582 18.167 1.00 34.69 72 LYS B O 1
ATOM 3758 N N . LYS B 1 77 ? 42.624 8.987 18.060 1.00 30.09 73 LYS B N 1
ATOM 3759 C CA . LYS B 1 77 ? 43.041 9.335 16.704 1.00 32.19 73 LYS B CA 1
ATOM 3760 C C . LYS B 1 77 ? 41.914 9.130 15.699 1.00 30.55 73 LYS B C 1
ATOM 3761 O O . LYS B 1 77 ? 41.754 9.922 14.759 1.00 28.12 73 LYS B O 1
ATOM 3767 N N . CYS B 1 78 ? 41.121 8.071 15.882 1.00 25.73 74 CYS B N 1
ATOM 3768 C CA . CYS B 1 78 ? 40.068 7.757 14.923 1.00 26.08 74 CYS B CA 1
ATOM 3769 C C . CYS B 1 78 ? 39.017 8.860 14.850 1.00 25.80 74 CYS B C 1
ATOM 3770 O O . CYS B 1 78 ? 38.346 9.008 13.823 1.00 25.40 74 CYS B O 1
ATOM 3773 N N . ALA B 1 79 ? 38.864 9.647 15.916 1.00 24.30 75 ALA B N 1
ATOM 3774 C CA . ALA B 1 79 ? 37.943 10.779 15.869 1.00 27.45 75 ALA B CA 1
ATOM 3775 C C . ALA B 1 79 ? 38.470 11.886 14.961 1.00 28.11 75 ALA B C 1
ATOM 3776 O O . ALA B 1 79 ? 37.710 12.474 14.181 1.00 28.61 75 ALA B O 1
ATOM 3778 N N . ARG B 1 80 ? 39.767 12.184 15.053 1.00 26.53 76 ARG B N 1
ATOM 3779 C CA . ARG B 1 80 ? 40.367 13.191 14.184 1.00 25.82 76 ARG B CA 1
ATOM 3780 C C . ARG B 1 80 ? 40.346 12.738 12.727 1.00 20.96 76 ARG B C 1
ATOM 3781 O O . ARG B 1 80 ? 39.963 13.506 11.827 1.00 24.53 76 ARG B O 1
ATOM 3789 N N . GLN B 1 81 ? 40.748 11.487 12.480 1.00 20.50 77 GLN B N 1
ATOM 3790 C CA . GLN B 1 81 ? 40.561 10.898 11.158 1.00 25.99 77 GLN B CA 1
ATOM 3791 C C . GLN B 1 81 ? 39.119 11.050 10.694 1.00 26.38 77 GLN B C 1
ATOM 3792 O O . GLN B 1 81 ? 38.862 11.353 9.523 1.00 25.43 77 GLN B O 1
ATOM 3798 N N . SER B 1 82 ? 38.164 10.860 11.609 1.00 22.19 78 SER B N 1
ATOM 3799 C CA . SER B 1 82 ? 36.756 10.936 11.233 1.00 23.53 78 SER B CA 1
ATOM 3800 C C . SER B 1 82 ? 36.373 12.348 10.815 1.00 23.40 78 SER B C 1
ATOM 3801 O O . SER B 1 82 ? 35.610 12.526 9.859 1.00 24.50 78 SER B O 1
ATOM 3804 N N . VAL B 1 83 ? 36.892 13.368 11.508 1.00 27.88 79 VAL B N 1
ATOM 3805 C CA . VAL B 1 83 ? 36.562 14.732 11.104 1.00 26.53 79 VAL B CA 1
ATOM 3806 C C . VAL B 1 83 ? 37.134 15.024 9.722 1.00 24.19 79 VAL B C 1
ATOM 3807 O O . VAL B 1 83 ? 36.480 15.675 8.895 1.00 22.55 79 VAL B O 1
ATOM 3811 N N . GLU B 1 84 ? 38.333 14.506 9.423 1.00 25.99 80 GLU B N 1
ATOM 3812 C CA . GLU B 1 84 ? 38.883 14.739 8.089 1.00 22.86 80 GLU B CA 1
ATOM 3813 C C . GLU B 1 84 ? 38.061 14.030 7.018 1.00 24.76 80 GLU B C 1
ATOM 3814 O O . GLU B 1 84 ? 37.718 14.628 5.994 1.00 20.81 80 GLU B O 1
ATOM 3820 N N . TYR B 1 85 ? 37.744 12.749 7.230 1.00 22.17 81 TYR B N 1
ATOM 3821 C CA . TYR B 1 85 ? 36.967 12.007 6.239 1.00 27.20 81 TYR B CA 1
ATOM 3822 C C . TYR B 1 85 ? 35.611 12.662 5.999 1.00 25.02 81 TYR B C 1
ATOM 3823 O O . TYR B 1 85 ? 35.190 12.845 4.847 1.00 23.44 81 TYR B O 1
ATOM 3832 N N . SER B 1 86 ? 34.925 13.042 7.079 1.00 23.78 82 SER B N 1
ATOM 3833 C CA . SER B 1 86 ? 33.632 13.701 6.940 1.00 26.60 82 SER B CA 1
ATOM 3834 C C . SER B 1 86 ? 33.758 15.011 6.176 1.00 23.65 82 SER B C 1
ATOM 3835 O O . SER B 1 86 ? 32.932 15.308 5.303 1.00 24.80 82 SER B O 1
ATOM 3838 N N . ASP B 1 87 ? 34.786 15.809 6.479 1.00 22.57 83 ASP B N 1
ATOM 3839 C CA . ASP B 1 87 ? 34.890 17.107 5.822 1.00 20.91 83 ASP B CA 1
ATOM 3840 C C . ASP B 1 87 ? 35.266 16.964 4.352 1.00 25.39 83 ASP B C 1
ATOM 3841 O O . ASP B 1 87 ? 34.756 17.705 3.505 1.00 26.17 83 ASP B O 1
ATOM 3846 N N . ILE B 1 88 ? 36.156 16.023 4.024 1.00 26.26 84 ILE B N 1
ATOM 3847 C CA . ILE B 1 88 ? 36.545 15.868 2.627 1.00 29.17 84 ILE B CA 1
ATOM 3848 C C . ILE B 1 88 ? 35.397 15.278 1.821 1.00 28.94 84 ILE B C 1
ATOM 3849 O O . ILE B 1 88 ? 35.284 15.531 0.615 1.00 27.44 84 ILE B O 1
ATOM 3854 N N . ASN B 1 89 ? 34.520 14.501 2.461 1.00 28.54 85 ASN B N 1
ATOM 3855 C CA . ASN B 1 89 ? 33.281 14.122 1.792 1.00 25.90 85 ASN B CA 1
ATOM 3856 C C . ASN B 1 89 ? 32.251 15.244 1.788 1.00 24.62 85 ASN B C 1
ATOM 3857 O O . ASN B 1 89 ? 31.224 15.112 1.113 1.00 28.38 85 ASN B O 1
ATOM 3862 N N . GLN B 1 90 ? 32.503 16.331 2.521 1.00 23.87 86 GLN B N 1
ATOM 3863 C CA . GLN B 1 90 ? 31.589 17.472 2.611 1.00 29.97 86 GLN B CA 1
ATOM 3864 C C . GLN B 1 90 ? 30.256 17.069 3.243 1.00 28.97 86 GLN B C 1
ATOM 3865 O O . GLN B 1 90 ? 29.180 17.442 2.771 1.00 28.34 86 GLN B O 1
ATOM 3871 N N . TRP B 1 91 ? 30.335 16.302 4.332 1.00 28.54 87 TRP B N 1
ATOM 3872 C CA . TRP B 1 91 ? 29.176 15.981 5.165 1.00 24.92 87 TRP B CA 1
ATOM 3873 C C . TRP B 1 91 ? 29.118 17.016 6.285 1.00 26.25 87 TRP B C 1
ATOM 3874 O O . TRP B 1 91 ? 29.497 16.768 7.431 1.00 23.28 87 TRP B O 1
ATOM 3885 N N . ASP B 1 92 ? 28.605 18.200 5.932 1.00 27.36 88 ASP B N 1
ATOM 3886 C CA . ASP B 1 92 ? 28.784 19.386 6.768 1.00 25.88 88 ASP B CA 1
ATOM 3887 C C . ASP B 1 92 ? 28.157 19.224 8.149 1.00 26.62 88 ASP B C 1
ATOM 3888 O O . ASP B 1 92 ? 28.756 19.621 9.155 1.00 26.81 88 ASP B O 1
ATOM 3893 N N . THR B 1 93 ? 26.945 18.669 8.220 1.00 29.01 89 THR B N 1
ATOM 3894 C CA . THR B 1 93 ? 26.282 18.493 9.511 1.00 27.84 89 THR B CA 1
ATOM 3895 C C . THR B 1 93 ? 27.108 17.596 10.427 1.00 27.07 89 THR B C 1
ATOM 3896 O O . THR B 1 93 ? 27.469 17.978 11.553 1.00 31.71 89 THR B O 1
ATOM 3900 N N . LEU B 1 94 ? 27.424 16.392 9.945 1.00 26.82 90 LEU B N 1
ATOM 3901 C CA . LEU B 1 94 ? 28.292 15.484 10.682 1.00 27.90 90 LEU B CA 1
ATOM 3902 C C . LEU B 1 94 ? 29.613 16.149 11.041 1.00 30.01 90 LEU B C 1
ATOM 3903 O O . LEU B 1 94 ? 30.109 16.000 12.164 1.00 33.56 90 LEU B O 1
ATOM 3908 N N . THR B 1 95 ? 30.195 16.895 10.098 1.00 27.74 91 THR B N 1
ATOM 3909 C CA . THR B 1 95 ? 31.486 17.529 10.347 1.00 25.75 91 THR B CA 1
ATOM 3910 C C . THR B 1 95 ? 31.404 18.500 11.518 1.00 29.60 91 THR B C 1
ATOM 3911 O O . THR B 1 95 ? 32.246 18.471 12.420 1.00 28.25 91 THR B O 1
ATOM 3915 N N . ASP B 1 96 ? 30.390 19.367 11.522 1.00 28.43 92 ASP B N 1
ATOM 3916 C CA . ASP B 1 96 ? 30.262 20.343 12.600 1.00 32.96 92 ASP B CA 1
ATOM 3917 C C . ASP B 1 96 ? 30.002 19.661 13.940 1.00 29.09 92 ASP B C 1
ATOM 3918 O O . ASP B 1 96 ? 30.516 20.102 14.978 1.00 33.50 92 ASP B O 1
ATOM 3923 N N . LYS B 1 97 ? 29.222 18.575 13.940 1.00 32.43 93 LYS B N 1
ATOM 3924 C CA . LYS B 1 97 ? 29.029 17.829 15.182 1.00 32.47 93 LYS B CA 1
ATOM 3925 C C . LYS B 1 97 ? 30.352 17.265 15.696 1.00 32.28 93 LYS B C 1
ATOM 3926 O O . LYS B 1 97 ? 30.679 17.390 16.886 1.00 29.96 93 LYS B O 1
ATOM 3932 N N . ILE B 1 98 ? 31.133 16.645 14.805 1.00 28.45 94 ILE B N 1
ATOM 3933 C CA . ILE B 1 98 ? 32.423 16.093 15.212 1.00 30.06 94 ILE B CA 1
ATOM 3934 C C . ILE B 1 98 ? 33.343 17.203 15.704 1.00 30.78 94 ILE B C 1
ATOM 3935 O O . ILE B 1 98 ? 34.117 17.009 16.646 1.00 28.96 94 ILE B O 1
ATOM 3940 N N . ILE B 1 99 ? 33.266 18.384 15.085 1.00 28.27 95 ILE B N 1
ATOM 3941 C CA . ILE B 1 99 ? 34.099 19.504 15.514 1.00 30.24 95 ILE B CA 1
ATOM 3942 C C . ILE B 1 99 ? 33.734 19.922 16.931 1.00 36.26 95 ILE B C 1
ATOM 3943 O O . ILE B 1 99 ? 34.611 20.202 17.759 1.00 34.16 95 ILE B O 1
ATOM 3948 N N . ILE B 1 100 ? 32.435 19.964 17.236 1.00 33.08 96 ILE B N 1
ATOM 3949 C CA . ILE B 1 100 ? 32.017 20.269 18.602 1.00 36.72 96 ILE B CA 1
ATOM 3950 C C . ILE B 1 100 ? 32.554 19.221 19.571 1.00 36.35 96 ILE B C 1
ATOM 3951 O O . ILE B 1 100 ? 33.074 19.555 20.645 1.00 37.45 96 ILE B O 1
ATOM 3956 N N . ASN B 1 101 ? 32.466 17.939 19.200 1.00 34.10 97 ASN B N 1
ATOM 3957 C CA . ASN B 1 101 ? 32.969 16.889 20.086 1.00 34.26 97 ASN B CA 1
ATOM 3958 C C . ASN B 1 101 ? 34.479 16.996 20.289 1.00 40.48 97 ASN B C 1
ATOM 3959 O O . ASN B 1 101 ? 34.983 16.742 21.391 1.00 40.41 97 ASN B O 1
ATOM 3964 N N . LEU B 1 102 ? 35.219 17.367 19.241 1.00 36.42 98 LEU B N 1
ATOM 3965 C CA . LEU B 1 102 ? 36.669 17.487 19.361 1.00 36.59 98 LEU B CA 1
ATOM 3966 C C . LEU B 1 102 ? 37.052 18.687 20.215 1.00 37.60 98 LEU B C 1
ATOM 3967 O O . LEU B 1 102 ? 38.001 18.617 21.004 1.00 39.30 98 LEU B O 1
ATOM 3972 N N . CYS B 1 103 ? 36.334 19.802 20.066 1.00 38.94 99 CYS B N 1
ATOM 3973 C CA . CYS B 1 103 ? 36.624 20.972 20.889 1.00 40.14 99 CYS B CA 1
ATOM 3974 C C . CYS B 1 103 ? 36.277 20.716 22.349 1.00 42.54 99 CYS B C 1
ATOM 3975 O O . CYS B 1 103 ? 36.992 21.168 23.251 1.00 46.78 99 CYS B O 1
ATOM 3978 N N . ASN B 1 104 ? 35.192 19.989 22.606 1.00 46.26 100 ASN B N 1
ATOM 3979 C CA . ASN B 1 104 ? 34.844 19.628 23.975 1.00 46.99 100 ASN B CA 1
ATOM 3980 C C . ASN B 1 104 ? 35.645 18.441 24.492 1.00 49.54 100 ASN B C 1
ATOM 3981 O O . ASN B 1 104 ? 35.431 18.022 25.635 1.00 57.44 100 ASN B O 1
ATOM 3986 N N . SER B 1 105 ? 36.553 17.895 23.687 1.00 48.11 101 SER B N 1
ATOM 3987 C CA . SER B 1 105 ? 37.382 16.784 24.122 1.00 41.32 101 SER B CA 1
ATOM 3988 C C . SER B 1 105 ? 38.351 17.232 25.211 1.00 47.47 101 SER B C 1
ATOM 3989 O O . SER B 1 105 ? 38.580 18.425 25.428 1.00 48.61 101 SER B O 1
ATOM 3992 N N . LYS B 1 106 ? 38.920 16.251 25.907 1.00 47.76 102 LYS B N 1
ATOM 3993 C CA . LYS B 1 106 ? 39.923 16.511 26.929 1.00 51.74 102 LYS B CA 1
ATOM 3994 C C . LYS B 1 106 ? 41.339 16.220 26.451 1.00 49.93 102 LYS B C 1
ATOM 3995 O O . LYS B 1 106 ? 42.296 16.529 27.169 1.00 48.78 102 LYS B O 1
ATOM 4001 N N . ASN B 1 107 ? 41.488 15.644 25.262 1.00 45.49 103 ASN B N 1
ATOM 4002 C CA . ASN B 1 107 ? 42.790 15.385 24.663 1.00 48.76 103 ASN B CA 1
ATOM 4003 C C . ASN B 1 107 ? 43.269 16.636 23.935 1.00 42.11 103 ASN B C 1
ATOM 4004 O O . ASN B 1 107 ? 42.520 17.229 23.152 1.00 47.68 103 ASN B O 1
ATOM 4009 N N . SER B 1 108 ? 44.516 17.033 24.198 1.00 39.89 104 SER B N 1
ATOM 4010 C CA . SER B 1 108 ? 45.037 18.282 23.646 1.00 44.88 104 SER B CA 1
ATOM 4011 C C . SER B 1 108 ? 45.035 18.261 22.121 1.00 41.15 104 SER B C 1
ATOM 4012 O O . SER B 1 108 ? 44.613 19.228 21.473 1.00 40.19 104 SER B O 1
ATOM 4015 N N . THR B 1 109 ? 45.503 17.159 21.530 1.00 38.32 105 THR B N 1
ATOM 4016 C CA . THR B 1 109 ? 45.549 17.058 20.075 1.00 41.50 105 THR B CA 1
ATOM 4017 C C . THR B 1 109 ? 44.151 17.134 19.472 1.00 38.86 105 THR B C 1
ATOM 4018 O O . THR B 1 109 ? 43.941 17.817 18.462 1.00 38.80 105 THR B O 1
ATOM 4022 N N . SER B 1 110 ? 43.180 16.449 20.084 1.00 38.20 106 SER B N 1
ATOM 4023 C CA . SER B 1 110 ? 41.810 16.496 19.580 1.00 34.61 106 SER B CA 1
ATOM 4024 C C . SER B 1 110 ? 41.238 17.907 19.654 1.00 38.90 106 SER B C 1
ATOM 4025 O O . SER B 1 110 ? 40.548 18.352 18.729 1.00 39.52 106 SER B O 1
ATOM 4028 N N . GLN B 1 111 ? 41.504 18.623 20.751 1.00 40.33 107 GLN B N 1
ATOM 4029 C CA . GLN B 1 111 ? 41.052 20.008 20.850 1.00 38.51 107 GLN B CA 1
ATOM 4030 C C . GLN B 1 111 ? 41.678 20.863 19.756 1.00 38.05 107 GLN B C 1
ATOM 4031 O O . GLN B 1 111 ? 41.005 21.707 19.152 1.00 37.76 107 GLN B O 1
ATOM 4037 N N . GLU B 1 112 ? 42.968 20.653 19.487 1.00 38.36 108 GLU B N 1
ATOM 4038 C CA . GLU B 1 112 ? 43.640 21.398 18.428 1.00 38.14 108 GLU B CA 1
ATOM 4039 C C . GLU B 1 112 ? 42.995 21.133 17.071 1.00 33.21 108 GLU B C 1
ATOM 4040 O O . GLU B 1 112 ? 42.690 22.070 16.320 1.00 34.57 108 GLU B O 1
ATOM 4046 N N . TRP B 1 113 ? 42.777 19.857 16.742 1.00 31.50 109 TRP B N 1
ATOM 4047 C CA . TRP B 1 113 ? 42.087 19.507 15.503 1.00 32.08 109 TRP B CA 1
ATOM 4048 C C . TRP B 1 113 ? 40.718 20.175 15.425 1.00 30.62 109 TRP B C 1
ATOM 4049 O O . TRP B 1 113 ? 40.345 20.740 14.390 1.00 26.78 109 TRP B O 1
ATOM 4060 N N . GLY B 1 114 ? 39.953 20.121 16.518 1.00 30.51 110 GLY B N 1
ATOM 4061 C CA . GLY B 1 114 ? 38.630 20.722 16.509 1.00 30.38 110 GLY B CA 1
ATOM 4062 C C . GLY B 1 114 ? 38.669 22.221 16.282 1.00 28.95 110 GLY B C 1
ATOM 4063 O O . GLY B 1 114 ? 37.804 22.778 15.601 1.00 28.04 110 GLY B O 1
ATOM 4064 N N . LYS B 1 115 ? 39.672 22.895 16.848 1.00 28.70 111 LYS B N 1
ATOM 4065 C CA . LYS B 1 115 ? 39.799 24.336 16.650 1.00 33.63 111 LYS B CA 1
ATOM 4066 C C . LYS B 1 115 ? 40.164 24.665 15.207 1.00 27.77 111 LYS B C 1
ATOM 4067 O O . LYS B 1 115 ? 39.566 25.560 14.591 1.00 29.86 111 LYS B O 1
ATOM 4073 N N . VAL B 1 116 ? 41.144 23.950 14.649 1.00 30.14 112 VAL B N 1
ATOM 4074 C CA . VAL B 1 116 ? 41.566 24.218 13.275 1.00 32.01 112 VAL B CA 1
ATOM 4075 C C . VAL B 1 116 ? 40.415 23.970 12.307 1.00 28.05 112 VAL B C 1
ATOM 4076 O O . VAL B 1 116 ? 40.100 24.815 11.460 1.00 29.19 112 VAL B O 1
ATOM 4080 N N . TYR B 1 117 ? 39.765 22.808 12.421 1.00 28.57 113 TYR B N 1
ATOM 4081 C CA . TYR B 1 117 ? 38.643 22.511 11.534 1.00 28.72 113 TYR B CA 1
ATOM 4082 C C . TYR B 1 117 ? 37.471 23.451 11.773 1.00 28.69 113 TYR B C 1
ATOM 4083 O O . TYR B 1 117 ? 36.706 23.731 10.843 1.00 28.45 113 TYR B O 1
ATOM 4092 N N . SER B 1 118 ? 37.308 23.940 13.004 1.00 28.10 114 SER B N 1
ATOM 4093 C CA . SER B 1 118 ? 36.275 24.937 13.261 1.00 31.65 114 SER B CA 1
ATOM 4094 C C . SER B 1 118 ? 36.556 26.216 12.485 1.00 29.45 114 SER B C 1
ATOM 4095 O O . SER B 1 118 ? 35.647 26.797 11.878 1.00 31.32 114 SER B O 1
ATOM 4098 N N . LEU B 1 119 ? 37.814 26.668 12.490 1.00 28.69 115 LEU B N 1
ATOM 4099 C CA . LEU B 1 119 ? 38.183 27.820 11.673 1.00 30.30 115 LEU B CA 1
ATOM 4100 C C . LEU B 1 119 ? 37.961 27.538 10.193 1.00 26.74 115 LEU B C 1
ATOM 4101 O O . LEU B 1 119 ? 37.472 28.400 9.455 1.00 28.66 115 LEU B O 1
ATOM 4106 N N . HIS B 1 120 ? 38.326 26.335 9.741 1.00 32.78 116 HIS B N 1
ATOM 4107 C CA . HIS B 1 120 ? 38.135 25.963 8.342 1.00 28.74 116 HIS B CA 1
ATOM 4108 C C . HIS B 1 120 ? 36.665 26.036 7.944 1.00 32.10 116 HIS B C 1
ATOM 4109 O O . HIS B 1 120 ? 36.327 26.532 6.862 1.00 26.81 116 HIS B O 1
ATOM 4116 N N . ARG B 1 121 ? 35.774 25.559 8.814 1.00 27.47 117 ARG B N 1
ATOM 4117 C CA . ARG B 1 121 ? 34.350 25.605 8.507 1.00 30.03 117 ARG B CA 1
ATOM 4118 C C . ARG B 1 121 ? 33.818 27.031 8.562 1.00 33.69 117 ARG B C 1
ATOM 4119 O O . ARG B 1 121 ? 32.957 27.407 7.758 1.00 29.87 117 ARG B O 1
ATOM 4127 N N . LYS B 1 122 ? 34.319 27.844 9.497 1.00 33.70 118 LYS B N 1
ATOM 4128 C CA . LYS B 1 122 ? 33.939 29.254 9.507 1.00 36.41 118 LYS B CA 1
ATOM 4129 C C . LYS B 1 122 ? 34.363 29.943 8.217 1.00 36.31 118 LYS B C 1
ATOM 4130 O O . LYS B 1 122 ? 33.653 30.818 7.708 1.00 35.65 118 LYS B O 1
ATOM 4136 N N . LEU B 1 123 ? 35.516 29.553 7.666 1.00 33.41 119 LEU B N 1
ATOM 4137 C CA . LEU B 1 123 ? 35.935 30.087 6.374 1.00 34.30 119 LEU B CA 1
ATOM 4138 C C . LEU B 1 123 ? 35.041 29.581 5.249 1.00 35.70 119 LEU B C 1
ATOM 4139 O O . LEU B 1 123 ? 34.739 30.328 4.311 1.00 37.43 119 LEU B O 1
ATOM 4144 N N . ASN B 1 124 ? 34.619 28.312 5.314 1.00 33.53 120 ASN B N 1
ATOM 4145 C CA . ASN B 1 124 ? 33.701 27.795 4.303 1.00 35.15 120 ASN B CA 1
ATOM 4146 C C . ASN B 1 124 ? 32.396 28.579 4.299 1.00 33.33 120 ASN B C 1
ATOM 4147 O O . ASN B 1 124 ? 31.880 28.938 3.235 1.00 35.05 120 ASN B O 1
ATOM 4152 N N . LYS B 1 125 ? 31.853 28.860 5.483 1.00 36.72 121 LYS B N 1
ATOM 4153 C CA . LYS B 1 125 ? 30.580 29.557 5.619 1.00 39.18 121 LYS B CA 1
ATOM 4154 C C . LYS B 1 125 ? 30.709 31.066 5.474 1.00 42.45 121 LYS B C 1
ATOM 4155 O O . LYS B 1 125 ? 29.694 31.765 5.568 1.00 39.47 121 LYS B O 1
ATOM 4161 N N . ASN B 1 126 ? 31.922 31.578 5.253 1.00 42.27 122 ASN B N 1
ATOM 4162 C CA . ASN B 1 126 ? 32.176 33.018 5.197 1.00 42.91 122 ASN B CA 1
ATOM 4163 C C . ASN B 1 126 ? 31.732 33.695 6.493 1.00 42.70 122 ASN B C 1
ATOM 4164 O O . ASN B 1 126 ? 31.182 34.798 6.489 1.00 46.62 122 ASN B O 1
ATOM 4169 N N . GLU B 1 127 ? 31.966 33.018 7.615 1.00 37.12 123 GLU B N 1
ATOM 4170 C CA . GLU B 1 127 ? 31.646 33.541 8.936 1.00 39.13 123 GLU B CA 1
ATOM 4171 C C . GLU B 1 127 ? 32.851 34.163 9.625 1.00 42.13 123 GLU B C 1
ATOM 4172 O O . GLU B 1 127 ? 32.710 34.716 10.718 1.00 43.01 123 GLU B O 1
ATOM 4178 N N . ILE B 1 128 ? 34.029 34.084 9.011 1.00 42.94 124 ILE B N 1
ATOM 4179 C CA . ILE B 1 128 ? 35.248 34.676 9.544 1.00 38.92 124 ILE B CA 1
ATOM 4180 C C . ILE B 1 128 ? 36.080 35.168 8.368 1.00 37.07 124 ILE B C 1
ATOM 4181 O O . ILE B 1 128 ? 36.043 34.596 7.275 1.00 36.88 124 ILE B O 1
ATOM 4186 N N . SER B 1 129 ? 36.811 36.256 8.586 1.00 42.92 125 SER B N 1
ATOM 4187 C CA . SER B 1 129 ? 37.667 36.766 7.528 1.00 39.68 125 SER B CA 1
ATOM 4188 C C . SER B 1 129 ? 38.943 35.934 7.443 1.00 35.73 125 SER B C 1
ATOM 4189 O O . SER B 1 129 ? 39.291 35.185 8.360 1.00 32.76 125 SER B O 1
ATOM 4192 N N . LEU B 1 130 ? 39.640 36.072 6.314 1.00 33.32 126 LEU B N 1
ATOM 4193 C CA . LEU B 1 130 ? 40.866 35.309 6.105 1.00 36.40 126 LEU B CA 1
ATOM 4194 C C . LEU B 1 130 ? 41.940 35.713 7.109 1.00 38.04 126 LEU B C 1
ATOM 4195 O O . LEU B 1 130 ? 42.597 34.857 7.715 1.00 38.50 126 LEU B O 1
ATOM 4200 N N . ASN B 1 131 ? 42.129 37.021 7.304 1.00 38.99 127 ASN B N 1
ATOM 4201 C CA . ASN B 1 131 ? 43.109 37.483 8.281 1.00 39.03 127 ASN B CA 1
ATOM 4202 C C . ASN B 1 131 ? 42.693 37.109 9.699 1.00 39.77 127 ASN B C 1
ATOM 4203 O O . ASN B 1 131 ? 43.535 36.709 10.513 1.00 39.07 127 ASN B O 1
ATOM 4208 N N . ASP B 1 132 ? 41.398 37.231 10.012 1.00 36.81 128 ASP B N 1
ATOM 4209 C CA . ASP B 1 132 ? 40.898 36.741 11.294 1.00 37.94 128 ASP B CA 1
ATOM 4210 C C . ASP B 1 132 ? 41.243 35.271 11.487 1.00 36.65 128 ASP B C 1
ATOM 4211 O O . ASP B 1 132 ? 41.636 34.856 12.583 1.00 34.27 128 ASP B O 1
ATOM 4216 N N . ALA B 1 133 ? 41.102 34.468 10.431 1.00 38.42 129 ALA B N 1
ATOM 4217 C CA . ALA B 1 133 ? 41.428 33.050 10.533 1.00 37.99 129 ALA B CA 1
ATOM 4218 C C . ALA B 1 133 ? 42.922 32.840 10.743 1.00 36.36 129 ALA B C 1
ATOM 4219 O O . ALA B 1 133 ? 43.331 31.920 11.462 1.00 39.56 129 ALA B O 1
ATOM 4221 N N . ILE B 1 134 ? 43.752 33.684 10.128 1.00 34.04 130 ILE B N 1
ATOM 4222 C CA . ILE B 1 134 ? 45.197 33.584 10.326 1.00 36.61 130 ILE B CA 1
ATOM 4223 C C . ILE B 1 134 ? 45.553 33.873 11.782 1.00 36.66 130 ILE B C 1
ATOM 4224 O O . ILE B 1 134 ? 46.326 33.138 12.413 1.00 37.66 130 ILE B O 1
ATOM 4229 N N . ARG B 1 135 ? 44.964 34.932 12.328 1.00 37.19 131 ARG B N 1
ATOM 4230 C CA . ARG B 1 135 ? 45.205 35.309 13.716 1.00 43.45 131 ARG B CA 1
ATOM 4231 C C . ARG B 1 135 ? 44.742 34.218 14.683 1.00 40.92 131 ARG B C 1
ATOM 4232 O O . ARG B 1 135 ? 45.519 33.746 15.514 1.00 45.51 131 ARG B O 1
ATOM 4240 N N . GLU B 1 136 ? 43.477 33.823 14.571 1.00 41.72 132 GLU B N 1
ATOM 4241 C CA . GLU B 1 136 ? 42.912 32.791 15.436 1.00 44.00 132 GLU B CA 1
ATOM 4242 C C . GLU B 1 136 ? 43.693 31.488 15.331 1.00 46.26 132 GLU B C 1
ATOM 4243 O O . GLU B 1 136 ? 43.893 30.796 16.335 1.00 48.30 132 GLU B O 1
ATOM 4249 N N . SER B 1 137 ? 44.148 31.141 14.124 1.00 47.40 133 SER B N 1
ATOM 4250 C CA . SER B 1 137 ? 45.058 30.009 13.984 1.00 43.75 133 SER B CA 1
ATOM 4251 C C . SER B 1 137 ? 46.338 30.250 14.768 1.00 44.66 133 SER B C 1
ATOM 4252 O O . SER B 1 137 ? 46.923 29.313 15.323 1.00 46.27 133 SER B O 1
ATOM 4255 N N . GLY B 1 138 ? 46.786 31.506 14.828 1.00 50.94 134 GLY B N 1
ATOM 4256 C CA . GLY B 1 138 ? 47.883 31.842 15.718 1.00 51.02 134 GLY B CA 1
ATOM 4257 C C . GLY B 1 138 ? 47.547 31.621 17.181 1.00 54.47 134 GLY B C 1
ATOM 4258 O O . GLY B 1 138 ? 48.444 31.428 18.005 1.00 51.64 134 GLY B O 1
ATOM 4259 N N . LYS B 1 139 ? 46.258 31.639 17.526 1.00 54.32 135 LYS B N 1
ATOM 4260 C CA . LYS B 1 139 ? 45.840 31.403 18.905 1.00 55.91 135 LYS B CA 1
ATOM 4261 C C . LYS B 1 139 ? 45.518 29.943 19.209 1.00 57.33 135 LYS B C 1
ATOM 4262 O O . LYS B 1 139 ? 45.375 29.595 20.386 1.00 56.67 135 LYS B O 1
ATOM 4268 N N . CYS B 1 140 ? 45.409 29.082 18.194 1.00 57.41 136 CYS B N 1
ATOM 4269 C CA . CYS B 1 140 ? 44.890 27.730 18.394 1.00 57.58 136 CYS B CA 1
ATOM 4270 C C . CYS B 1 140 ? 45.873 26.783 19.072 1.00 60.29 136 CYS B C 1
ATOM 4271 O O . CYS B 1 140 ? 45.512 25.619 19.287 1.00 54.92 136 CYS B O 1
ATOM 4274 N N . LYS B 1 141 ? 47.084 27.235 19.407 1.00 54.86 137 LYS B N 1
ATOM 4275 C CA . LYS B 1 141 ? 48.083 26.395 20.073 1.00 63.16 137 LYS B CA 1
ATOM 4276 C C . LYS B 1 141 ? 48.395 25.150 19.240 1.00 57.58 137 LYS B C 1
ATOM 4277 O O . LYS B 1 141 ? 48.408 24.023 19.739 1.00 56.03 137 LYS B O 1
ATOM 4283 N N . ILE B 1 142 ? 48.657 25.370 17.955 1.00 54.93 138 ILE B N 1
ATOM 4284 C CA . ILE B 1 142 ? 48.847 24.282 17.001 1.00 48.00 138 ILE B CA 1
ATOM 4285 C C . ILE B 1 142 ? 50.222 23.661 17.215 1.00 51.57 138 ILE B C 1
ATOM 4286 O O . ILE B 1 142 ? 51.250 24.320 17.021 1.00 46.94 138 ILE B O 1
ATOM 4291 N N . LYS B 1 143 ? 50.244 22.389 17.609 1.00 45.97 139 LYS B N 1
ATOM 4292 C CA . LYS B 1 143 ? 51.487 21.658 17.828 1.00 39.65 139 LYS B CA 1
ATOM 4293 C C . LYS B 1 143 ? 51.682 20.494 16.870 1.00 37.53 139 LYS B C 1
ATOM 4294 O O . LYS B 1 143 ? 52.813 20.229 16.459 1.00 39.93 139 LYS B O 1
ATOM 4300 N N . SER B 1 144 ? 50.614 19.796 16.494 1.00 36.89 140 SER B N 1
ATOM 4301 C CA . SER B 1 144 ? 50.757 18.604 15.671 1.00 31.33 140 SER B CA 1
ATOM 4302 C C . SER B 1 144 ? 51.147 18.977 14.246 1.00 32.62 140 SER B C 1
ATOM 4303 O O . SER B 1 144 ? 50.795 20.044 13.739 1.00 33.81 140 SER B O 1
ATOM 4306 N N . ALA B 1 145 ? 51.896 18.081 13.601 1.00 29.61 141 ALA B N 1
ATOM 4307 C CA . ALA B 1 145 ? 52.295 18.313 12.217 1.00 30.65 141 ALA B CA 1
ATOM 4308 C C . ALA B 1 145 ? 51.077 18.425 11.311 1.00 32.66 141 ALA B C 1
ATOM 4309 O O . ALA B 1 145 ? 50.948 19.385 10.540 1.00 35.88 141 ALA B O 1
ATOM 4311 N N . GLU B 1 146 ? 50.156 17.461 11.416 1.00 29.34 142 GLU B N 1
ATOM 4312 C CA . GLU B 1 146 ? 48.972 17.439 10.561 1.00 34.06 142 GLU B CA 1
ATOM 4313 C C . GLU B 1 146 ? 48.264 18.789 10.555 1.00 29.70 142 GLU B C 1
ATOM 4314 O O . GLU B 1 146 ? 48.044 19.386 9.494 1.00 29.59 142 GLU B O 1
ATOM 4328 N N . LEU B 1 148 ? 49.409 21.656 11.669 1.00 33.02 144 LEU B N 1
ATOM 4329 C CA . LEU B 1 148 ? 50.344 22.622 11.101 1.00 34.77 144 LEU B CA 1
ATOM 4330 C C . LEU B 1 148 ? 50.241 22.629 9.584 1.00 34.93 144 LEU B C 1
ATOM 4331 O O . LEU B 1 148 ? 50.259 23.693 8.953 1.00 32.83 144 LEU B O 1
ATOM 4336 N N . PHE B 1 149 ? 50.109 21.442 8.986 1.00 34.18 145 PHE B N 1
ATOM 4337 C CA . PHE B 1 149 ? 49.813 21.353 7.562 1.00 29.57 145 PHE B CA 1
ATOM 4338 C C . PHE B 1 149 ? 48.441 21.946 7.264 1.00 30.49 145 PHE B C 1
ATOM 4339 O O . PHE B 1 149 ? 48.308 22.859 6.437 1.00 31.39 145 PHE B O 1
ATOM 4347 N N . PHE B 1 150 ? 47.408 21.469 7.968 1.00 30.41 146 PHE B N 1
ATOM 4348 C CA . PHE B 1 150 ? 46.043 21.788 7.563 1.00 27.92 146 PHE B CA 1
ATOM 4349 C C . PHE B 1 150 ? 45.711 23.254 7.792 1.00 25.33 146 PHE B C 1
ATOM 4350 O O . PHE B 1 150 ? 44.929 23.833 7.029 1.00 26.63 146 PHE B O 1
ATOM 4358 N N . SER B 1 151 ? 46.290 23.870 8.825 1.00 27.76 147 SER B N 1
ATOM 4359 C CA . SER B 1 151 ? 46.071 25.295 9.042 1.00 33.31 147 SER B CA 1
ATOM 4360 C C . SER B 1 151 ? 46.558 26.119 7.860 1.00 30.65 147 SER B C 1
ATOM 4361 O O . SER B 1 151 ? 46.004 27.190 7.585 1.00 30.88 147 SER B O 1
ATOM 4364 N N . ASN B 1 152 ? 47.578 25.641 7.145 1.00 32.40 148 ASN B N 1
ATOM 4365 C CA . ASN B 1 152 ? 48.014 26.329 5.937 1.00 33.75 148 ASN B CA 1
ATOM 4366 C C . ASN B 1 152 ? 47.176 25.919 4.732 1.00 28.05 148 ASN B C 1
ATOM 4367 O O . ASN B 1 152 ? 46.706 26.777 3.980 1.00 28.05 148 ASN B O 1
ATOM 4372 N N . ALA B 1 153 ? 46.968 24.613 4.553 1.00 27.23 149 ALA B N 1
ATOM 4373 C CA . ALA B 1 153 ? 46.220 24.130 3.397 1.00 29.09 149 ALA B CA 1
ATOM 4374 C C . ALA B 1 153 ? 44.819 24.731 3.345 1.00 29.20 149 ALA B C 1
ATOM 4375 O O . ALA B 1 153 ? 44.303 25.024 2.260 1.00 26.55 149 ALA B O 1
ATOM 4385 N N . LEU B 1 155 ? 43.904 27.617 4.152 1.00 27.31 151 LEU B N 1
ATOM 4386 C CA . LEU B 1 155 ? 43.977 28.964 3.600 1.00 29.88 151 LEU B CA 1
ATOM 4387 C C . LEU B 1 155 ? 43.887 28.950 2.080 1.00 25.68 151 LEU B C 1
ATOM 4388 O O . LEU B 1 155 ? 43.367 29.899 1.485 1.00 27.70 151 LEU B O 1
ATOM 4401 N N . TYR B 1 157 ? 42.036 27.095 0.197 1.00 24.99 153 TYR B N 1
ATOM 4402 C CA . TYR B 1 157 ? 40.623 27.115 -0.167 1.00 30.16 153 TYR B CA 1
ATOM 4403 C C . TYR B 1 157 ? 40.075 28.535 -0.125 1.00 32.00 153 TYR B C 1
ATOM 4404 O O . TYR B 1 157 ? 39.368 28.970 -1.042 1.00 32.19 153 TYR B O 1
ATOM 4413 N N . ALA B 1 158 ? 40.391 29.272 0.943 1.00 28.66 154 ALA B N 1
ATOM 4414 C CA . ALA B 1 158 ? 39.912 30.644 1.064 1.00 33.20 154 ALA B CA 1
ATOM 4415 C C . ALA B 1 158 ? 40.497 31.529 -0.029 1.00 28.98 154 ALA B C 1
ATOM 4416 O O . ALA B 1 158 ? 39.783 32.338 -0.631 1.00 30.35 154 ALA B O 1
ATOM 4418 N N . TYR B 1 159 ? 41.795 31.384 -0.302 1.00 29.52 155 TYR B N 1
ATOM 4419 C CA . TYR B 1 159 ? 42.409 32.139 -1.390 1.00 28.68 155 TYR B CA 1
ATOM 4420 C C . TYR B 1 159 ? 41.815 31.758 -2.739 1.00 25.49 155 TYR B C 1
ATOM 4421 O O . TYR B 1 159 ? 41.711 32.606 -3.634 1.00 25.38 155 TYR B O 1
ATOM 4430 N N . LEU B 1 160 ? 41.419 30.494 -2.907 1.00 26.73 156 LEU B N 1
ATOM 4431 C CA . LEU B 1 160 ? 40.774 30.085 -4.151 1.00 30.84 156 LEU B CA 1
ATOM 4432 C C . LEU B 1 160 ? 39.417 30.756 -4.317 1.00 31.49 156 LEU B C 1
ATOM 4433 O O . LEU B 1 160 ? 39.040 31.140 -5.431 1.00 34.28 156 LEU B O 1
ATOM 4438 N N . ASN B 1 161 ? 38.672 30.913 -3.219 1.00 27.28 157 ASN B N 1
ATOM 4439 C CA . ASN B 1 161 ? 37.339 31.501 -3.305 1.00 32.11 157 ASN B CA 1
ATOM 4440 C C . ASN B 1 161 ? 37.388 32.964 -3.725 1.00 31.67 157 ASN B C 1
ATOM 4441 O O . ASN B 1 161 ? 36.425 33.469 -4.312 1.00 31.48 157 ASN B O 1
ATOM 4446 N N . ILE B 1 162 ? 38.488 33.660 -3.436 1.00 32.68 158 ILE B N 1
ATOM 4447 C CA . ILE B 1 162 ? 38.649 35.048 -3.848 1.00 30.06 158 ILE B CA 1
ATOM 4448 C C . ILE B 1 162 ? 39.561 35.178 -5.063 1.00 26.73 158 ILE B C 1
ATOM 4449 O O . ILE B 1 162 ? 39.979 36.288 -5.401 1.00 29.92 158 ILE B O 1
ATOM 4454 N N . GLY B 1 163 ? 39.880 34.069 -5.725 1.00 30.44 159 GLY B N 1
ATOM 4455 C CA . GLY B 1 163 ? 40.674 34.115 -6.942 1.00 28.36 159 GLY B CA 1
ATOM 4456 C C . GLY B 1 163 ? 42.093 34.612 -6.765 1.00 27.38 159 GLY B C 1
ATOM 4457 O O . GLY B 1 163 ? 42.679 35.139 -7.716 1.00 24.65 159 GLY B O 1
ATOM 4458 N N . GLU B 1 164 ? 42.668 34.457 -5.572 1.00 21.94 160 GLU B N 1
ATOM 4459 C CA . GLU B 1 164 ? 44.041 34.894 -5.314 1.00 27.89 160 GLU B CA 1
ATOM 4460 C C . GLU B 1 164 ? 44.963 33.686 -5.451 1.00 27.96 160 GLU B C 1
ATOM 4461 O O . GLU B 1 164 ? 45.352 33.043 -4.477 1.00 27.16 160 GLU B O 1
ATOM 4467 N N . PHE B 1 165 ? 45.320 33.386 -6.702 1.00 27.07 161 PHE B N 1
ATOM 4468 C CA . PHE B 1 165 ? 46.094 32.183 -6.987 1.00 25.33 161 PHE B CA 1
ATOM 4469 C C . PHE B 1 165 ? 47.556 32.342 -6.597 1.00 27.48 161 PHE B C 1
ATOM 4470 O O . PHE B 1 165 ? 48.228 31.345 -6.309 1.00 30.94 161 PHE B O 1
ATOM 4478 N N . GLY B 1 166 ? 48.066 33.572 -6.581 1.00 29.09 162 GLY B N 1
ATOM 4479 C CA . GLY B 1 166 ? 49.433 33.799 -6.154 1.00 25.56 162 GLY B CA 1
ATOM 4480 C C . GLY B 1 166 ? 49.648 33.345 -4.725 1.00 24.97 162 GLY B C 1
ATOM 4481 O O . GLY B 1 166 ? 50.512 32.503 -4.452 1.00 26.72 162 GLY B O 1
ATOM 4482 N N . LEU B 1 167 ? 48.838 33.879 -3.807 1.00 24.28 163 LEU B N 1
ATOM 4483 C CA . LEU B 1 167 ? 48.958 33.499 -2.403 1.00 29.63 163 LEU B CA 1
ATOM 4484 C C . LEU B 1 167 ? 48.771 31.998 -2.217 1.00 30.37 163 LEU B C 1
ATOM 4485 O O . LEU B 1 167 ? 49.525 31.366 -1.464 1.00 32.78 163 LEU B O 1
ATOM 4498 N N . LYS B 1 169 ? 49.648 29.678 -4.251 1.00 31.13 165 LYS B N 1
ATOM 4499 C CA . LYS B 1 169 ? 50.973 29.143 -4.545 1.00 32.95 165 LYS B CA 1
ATOM 4500 C C . LYS B 1 169 ? 51.900 29.307 -3.349 1.00 34.32 165 LYS B C 1
ATOM 4501 O O . LYS B 1 169 ? 52.458 28.325 -2.841 1.00 36.60 165 LYS B O 1
ATOM 4507 N N . SER B 1 170 ? 52.034 30.541 -2.851 1.00 33.05 166 SER B N 1
ATOM 4508 C CA . SER B 1 170 ? 52.936 30.774 -1.729 1.00 34.16 166 SER B CA 1
ATOM 4509 C C . SER B 1 170 ? 52.544 29.911 -0.539 1.00 32.40 166 SER B C 1
ATOM 4510 O O . SER B 1 170 ? 53.404 29.297 0.104 1.00 31.19 166 SER B O 1
ATOM 4513 N N . THR B 1 171 ? 51.239 29.802 -0.274 1.00 30.24 167 THR B N 1
ATOM 4514 C CA . THR B 1 171 ? 50.789 28.971 0.835 1.00 31.66 167 THR B CA 1
ATOM 4515 C C . THR B 1 171 ? 51.213 27.522 0.639 1.00 30.70 167 THR B C 1
ATOM 4516 O O . THR B 1 171 ? 51.708 26.879 1.573 1.00 30.88 167 THR B O 1
ATOM 4520 N N . SER B 1 172 ? 51.066 27.001 -0.582 1.00 27.77 168 SER B N 1
ATOM 4521 C CA . SER B 1 172 ? 51.451 25.617 -0.821 1.00 30.99 168 SER B CA 1
ATOM 4522 C C . SER B 1 172 ? 52.954 25.418 -0.696 1.00 30.35 168 SER B C 1
ATOM 4523 O O . SER B 1 172 ? 53.402 24.285 -0.491 1.00 27.83 168 SER B O 1
ATOM 4526 N N . LYS B 1 173 ? 53.739 26.493 -0.791 1.00 32.69 169 LYS B N 1
ATOM 4527 C CA . LYS B 1 173 ? 55.172 26.363 -0.577 1.00 30.16 169 LYS B CA 1
ATOM 4528 C C . LYS B 1 173 ? 55.527 26.166 0.889 1.00 30.52 169 LYS B C 1
ATOM 4529 O O . LYS B 1 173 ? 56.656 25.763 1.184 1.00 40.41 169 LYS B O 1
ATOM 4535 N N . LEU B 1 174 ? 54.601 26.429 1.807 1.00 36.11 170 LEU B N 1
ATOM 4536 C CA . LEU B 1 174 ? 54.853 26.249 3.231 1.00 35.78 170 LEU B CA 1
ATOM 4537 C C . LEU B 1 174 ? 54.446 24.872 3.734 1.00 35.46 170 LEU B C 1
ATOM 4538 O O . LEU B 1 174 ? 54.671 24.567 4.911 1.00 36.31 170 LEU B O 1
ATOM 4543 N N . LEU B 1 175 ? 53.855 24.040 2.881 1.00 34.12 171 LEU B N 1
ATOM 4544 C CA . LEU B 1 175 ? 53.381 22.725 3.291 1.00 29.86 171 LEU B CA 1
ATOM 4545 C C . LEU B 1 175 ? 54.557 21.761 3.384 1.00 29.88 171 LEU B C 1
ATOM 4546 O O . LEU B 1 175 ? 55.312 21.598 2.420 1.00 36.86 171 LEU B O 1
ATOM 4551 N N . GLU B 1 176 ? 54.712 21.124 4.541 1.00 32.80 172 GLU B N 1
ATOM 4552 C CA . GLU B 1 176 ? 55.777 20.150 4.771 1.00 35.56 172 GLU B CA 1
ATOM 4553 C C . GLU B 1 176 ? 55.149 18.759 4.760 1.00 29.44 172 GLU B C 1
ATOM 4554 O O . GLU B 1 176 ? 54.687 18.256 5.786 1.00 22.18 172 GLU B O 1
ATOM 4560 N N . PHE B 1 177 ? 55.129 18.133 3.580 1.00 23.54 173 PHE B N 1
ATOM 4561 C CA . PHE B 1 177 ? 54.623 16.768 3.487 1.00 26.98 173 PHE B CA 1
ATOM 4562 C C . PHE B 1 177 ? 55.510 15.787 4.242 1.00 31.26 173 PHE B C 1
ATOM 4563 O O . PHE B 1 177 ? 55.012 14.780 4.761 1.00 25.32 173 PHE B O 1
ATOM 4571 N N . ASP B 1 178 ? 56.818 16.062 4.317 1.00 25.23 174 ASP B N 1
ATOM 4572 C CA . ASP B 1 178 ? 57.739 15.163 5.006 1.00 28.18 174 ASP B CA 1
ATOM 4573 C C . ASP B 1 178 ? 57.437 15.051 6.495 1.00 28.24 174 ASP B C 1
ATOM 4574 O O . ASP B 1 178 ? 57.806 14.047 7.116 1.00 29.10 174 ASP B O 1
ATOM 4579 N N . ASP B 1 179 ? 56.778 16.049 7.081 1.00 31.18 175 ASP B N 1
ATOM 4580 C CA . ASP B 1 179 ? 56.391 15.978 8.483 1.00 32.23 175 ASP B CA 1
ATOM 4581 C C . ASP B 1 179 ? 55.193 15.066 8.725 1.00 33.02 175 ASP B C 1
ATOM 4582 O O . ASP B 1 179 ? 54.906 14.744 9.883 1.00 35.10 175 ASP B O 1
ATOM 4587 N N . LEU B 1 180 ? 54.484 14.640 7.661 1.00 27.56 176 LEU B N 1
ATOM 4588 C CA . LEU B 1 180 ? 53.311 13.784 7.808 1.00 28.89 176 LEU B CA 1
ATOM 4589 C C . LEU B 1 180 ? 53.694 12.328 7.633 1.00 25.29 176 LEU B C 1
ATOM 4590 O O . LEU B 1 180 ? 54.277 11.968 6.601 1.00 29.00 176 LEU B O 1
ATOM 4595 N N . PRO B 1 181 ? 53.381 11.468 8.594 1.00 22.56 177 PRO B N 1
ATOM 4596 C CA . PRO B 1 181 ? 53.571 10.032 8.385 1.00 27.79 177 PRO B CA 1
ATOM 4597 C C . PRO B 1 181 ? 52.590 9.494 7.354 1.00 27.00 177 PRO B C 1
ATOM 4598 O O . PRO B 1 181 ? 51.546 10.088 7.076 1.00 25.70 177 PRO B O 1
ATOM 4602 N N . GLU B 1 182 ? 52.946 8.350 6.775 1.00 26.62 178 GLU B N 1
ATOM 4603 C CA . GLU B 1 182 ? 52.037 7.683 5.853 1.00 27.85 178 GLU B CA 1
ATOM 4604 C C . GLU B 1 182 ? 50.766 7.250 6.581 1.00 30.59 178 GLU B C 1
ATOM 4605 O O . GLU B 1 182 ? 50.779 6.938 7.776 1.00 30.43 178 GLU B O 1
ATOM 4611 N N . GLY B 1 183 ? 49.662 7.241 5.857 1.00 25.57 179 GLY B N 1
ATOM 4612 C CA . GLY B 1 183 ? 48.394 6.838 6.424 1.00 27.16 179 GLY B CA 1
ATOM 4613 C C . GLY B 1 183 ? 47.257 7.626 5.807 1.00 28.05 179 GLY B C 1
ATOM 4614 O O . GLY B 1 183 ? 47.449 8.403 4.874 1.00 23.57 179 GLY B O 1
ATOM 4615 N N . PHE B 1 184 ? 46.064 7.404 6.367 1.00 23.34 180 PHE B N 1
ATOM 4616 C CA . PHE B 1 184 ? 44.850 8.010 5.828 1.00 23.84 180 PHE B CA 1
ATOM 4617 C C . PHE B 1 184 ? 44.970 9.526 5.744 1.00 21.25 180 PHE B C 1
ATOM 4618 O O . PHE B 1 184 ? 44.660 10.126 4.709 1.00 22.13 180 PHE B O 1
ATOM 4626 N N . ILE B 1 185 ? 45.420 10.162 6.830 1.00 25.46 181 ILE B N 1
ATOM 4627 C CA . ILE B 1 185 ? 45.458 11.623 6.886 1.00 20.65 181 ILE B CA 1
ATOM 4628 C C . ILE B 1 185 ? 46.330 12.183 5.771 1.00 18.66 181 ILE B C 1
ATOM 4629 O O . ILE B 1 185 ? 45.920 13.089 5.036 1.00 20.83 181 ILE B O 1
ATOM 4634 N N . LYS B 1 186 ? 47.547 11.654 5.627 1.00 23.05 182 LYS B N 1
ATOM 4635 C CA . LYS B 1 186 ? 48.460 12.176 4.614 1.00 25.38 182 LYS B CA 1
ATOM 4636 C C . LYS B 1 186 ? 47.901 11.979 3.212 1.00 18.67 182 LYS B C 1
ATOM 4637 O O . LYS B 1 186 ? 48.016 12.864 2.357 1.00 23.87 182 LYS B O 1
ATOM 4643 N N . GLU B 1 187 ? 47.288 10.822 2.960 1.00 22.70 183 GLU B N 1
ATOM 4644 C CA . GLU B 1 187 ? 46.641 10.572 1.675 1.00 23.56 183 GLU B CA 1
ATOM 4645 C C . GLU B 1 187 ? 45.536 11.590 1.402 1.00 21.75 183 GLU B C 1
ATOM 4646 O O . GLU B 1 187 ? 45.431 12.133 0.292 1.00 20.74 183 GLU B O 1
ATOM 4652 N N . SER B 1 188 ? 44.711 11.870 2.412 1.00 19.73 184 SER B N 1
ATOM 4653 C CA . SER B 1 188 ? 43.599 12.800 2.243 1.00 24.92 184 SER B CA 1
ATOM 4654 C C . SER B 1 188 ? 44.103 14.216 1.979 1.00 21.91 184 SER B C 1
ATOM 4655 O O . SER B 1 188 ? 43.630 14.897 1.058 1.00 24.10 184 SER B O 1
ATOM 4658 N N . PHE B 1 189 ? 45.078 14.670 2.772 1.00 26.25 185 PHE B N 1
ATOM 4659 C CA . PHE B 1 189 ? 45.657 15.993 2.555 1.00 21.00 185 PHE B CA 1
ATOM 4660 C C . PHE B 1 189 ? 46.306 16.084 1.181 1.00 21.11 185 PHE B C 1
ATOM 4661 O O . PHE B 1 189 ? 46.211 17.118 0.507 1.00 22.10 185 PHE B O 1
ATOM 4669 N N . LYS B 1 190 ? 46.968 15.008 0.750 1.00 22.70 186 LYS B N 1
ATOM 4670 C CA . LYS B 1 190 ? 47.568 14.986 -0.581 1.00 26.65 186 LYS B CA 1
ATOM 4671 C C . LYS B 1 190 ? 46.511 15.149 -1.664 1.00 21.36 186 LYS B C 1
ATOM 4672 O O . LYS B 1 190 ? 46.731 15.862 -2.648 1.00 21.20 186 LYS B O 1
ATOM 4678 N N . SER B 1 191 ? 45.359 14.488 -1.510 1.00 23.40 187 SER B N 1
ATOM 4679 C CA . SER B 1 191 ? 44.292 14.663 -2.492 1.00 22.27 187 SER B CA 1
ATOM 4680 C C . SER B 1 191 ? 43.772 16.099 -2.494 1.00 18.78 187 SER B C 1
ATOM 4681 O O . SER B 1 191 ? 43.576 16.698 -3.563 1.00 17.65 187 SER B O 1
ATOM 4684 N N . ARG B 1 192 ? 43.567 16.675 -1.304 1.00 18.64 188 ARG B N 1
ATOM 4685 C CA . ARG B 1 192 ? 43.128 18.068 -1.207 1.00 20.43 188 ARG B CA 1
ATOM 4686 C C . ARG B 1 192 ? 44.075 19.001 -1.954 1.00 22.51 188 ARG B C 1
ATOM 4687 O O . ARG B 1 192 ? 43.677 19.708 -2.894 1.00 20.53 188 ARG B O 1
ATOM 4695 N N . VAL B 1 193 ? 45.343 19.020 -1.531 1.00 23.09 189 VAL B N 1
ATOM 4696 C CA . VAL B 1 193 ? 46.319 19.935 -2.112 1.00 20.28 189 VAL B CA 1
ATOM 4697 C C . VAL B 1 193 ? 46.525 19.638 -3.587 1.00 19.92 189 VAL B C 1
ATOM 4698 O O . VAL B 1 193 ? 46.768 20.551 -4.377 1.00 23.28 189 VAL B O 1
ATOM 4702 N N . SER B 1 194 ? 46.425 18.372 -3.989 1.00 18.28 190 SER B N 1
ATOM 4703 C CA . SER B 1 194 ? 46.594 18.042 -5.399 1.00 20.73 190 SER B CA 1
ATOM 4704 C C . SER B 1 194 ? 45.484 18.652 -6.243 1.00 23.53 190 SER B C 1
ATOM 4705 O O . SER B 1 194 ? 45.747 19.184 -7.329 1.00 19.29 190 SER B O 1
ATOM 4716 N N . LEU B 1 196 ? 43.734 21.350 -5.401 1.00 21.76 192 LEU B N 1
ATOM 4717 C CA . LEU B 1 196 ? 43.981 22.791 -5.372 1.00 24.34 192 LEU B CA 1
ATOM 4718 C C . LEU B 1 196 ? 45.073 23.188 -6.364 1.00 27.18 192 LEU B C 1
ATOM 4719 O O . LEU B 1 196 ? 44.908 24.133 -7.148 1.00 26.20 192 LEU B O 1
ATOM 4724 N N . GLU B 1 197 ? 46.203 22.475 -6.336 1.00 25.34 193 GLU B N 1
ATOM 4725 C CA . GLU B 1 197 ? 47.286 22.728 -7.282 1.00 23.93 193 GLU B CA 1
ATOM 4726 C C . GLU B 1 197 ? 46.808 22.568 -8.716 1.00 25.47 193 GLU B C 1
ATOM 4727 O O . GLU B 1 197 ? 47.226 23.320 -9.603 1.00 26.09 193 GLU B O 1
ATOM 4733 N N . ALA B 1 198 ? 45.943 21.582 -8.967 1.00 24.11 194 ALA B N 1
ATOM 4734 C CA . ALA B 1 198 ? 45.335 21.461 -10.287 1.00 23.92 194 ALA B CA 1
ATOM 4735 C C . ALA B 1 198 ? 44.577 22.729 -10.653 1.00 30.74 194 ALA B C 1
ATOM 4736 O O . ALA B 1 198 ? 44.618 23.174 -11.806 1.00 29.09 194 ALA B O 1
ATOM 4738 N N . ASN B 1 199 ? 43.889 23.335 -9.680 1.00 26.50 195 ASN B N 1
ATOM 4739 C CA . ASN B 1 199 ? 43.198 24.593 -9.953 1.00 32.39 195 ASN B CA 1
ATOM 4740 C C . ASN B 1 199 ? 44.183 25.707 -10.289 1.00 33.45 195 ASN B C 1
ATOM 4741 O O . ASN B 1 199 ? 43.929 26.512 -11.193 1.00 31.94 195 ASN B O 1
ATOM 4746 N N . ILE B 1 200 ? 45.312 25.769 -9.575 1.00 27.81 196 ILE B N 1
ATOM 4747 C CA . ILE B 1 200 ? 46.337 26.767 -9.884 1.00 30.04 196 ILE B CA 1
ATOM 4748 C C . ILE B 1 200 ? 46.856 26.573 -11.306 1.00 31.40 196 ILE B C 1
ATOM 4749 O O . ILE B 1 200 ? 46.965 27.528 -12.090 1.00 32.40 196 ILE B O 1
ATOM 4754 N N . SER B 1 201 ? 47.173 25.324 -11.660 1.00 30.79 197 SER B N 1
ATOM 4755 C CA . SER B 1 201 ? 47.698 25.022 -12.987 1.00 29.64 197 SER B CA 1
ATOM 4756 C C . SER B 1 201 ? 46.689 25.369 -14.073 1.00 31.17 197 SER B C 1
ATOM 4757 O O . SER B 1 201 ? 47.060 25.895 -15.129 1.00 31.86 197 SER B O 1
ATOM 4760 N N . LEU B 1 202 ? 45.409 25.081 -13.831 1.00 31.99 198 LEU B N 1
ATOM 4761 C CA . LEU B 1 202 ? 44.369 25.487 -14.771 1.00 38.32 198 LEU B CA 1
ATOM 4762 C C . LEU B 1 202 ? 44.319 27.002 -14.915 1.00 36.54 198 LEU B C 1
ATOM 4763 O O . LEU B 1 202 ? 44.189 27.523 -16.029 1.00 35.90 198 LEU B O 1
ATOM 4768 N N . ASN B 1 203 ? 44.428 27.727 -13.797 1.00 38.21 199 ASN B N 1
ATOM 4769 C CA . ASN B 1 203 ? 44.390 29.184 -13.862 1.00 36.24 199 ASN B CA 1
ATOM 4770 C C . ASN B 1 203 ? 45.560 29.744 -14.660 1.00 38.28 199 ASN B C 1
ATOM 4771 O O . ASN B 1 203 ? 45.414 30.769 -15.335 1.00 41.66 199 ASN B O 1
ATOM 4776 N N . GLU B 1 204 ? 46.725 29.100 -14.600 1.00 38.30 200 GLU B N 1
ATOM 4777 C CA . GLU B 1 204 ? 47.856 29.527 -15.415 1.00 40.77 200 GLU B CA 1
ATOM 4778 C C . GLU B 1 204 ? 47.956 28.763 -16.734 1.00 40.64 200 GLU B C 1
ATOM 4779 O O . GLU B 1 204 ? 48.926 28.955 -17.475 1.00 40.68 200 GLU B O 1
ATOM 4785 N N . ASN B 1 205 ? 46.973 27.911 -17.040 1.00 36.53 201 ASN B N 1
ATOM 4786 C CA . ASN B 1 205 ? 46.907 27.169 -18.304 1.00 34.69 201 ASN B CA 1
ATOM 4787 C C . ASN B 1 205 ? 48.106 26.236 -18.483 1.00 32.01 201 ASN B C 1
ATOM 4788 O O . ASN B 1 205 ? 48.609 26.047 -19.593 1.00 29.94 201 ASN B O 1
ATOM 4793 N N . SER B 1 206 ? 48.561 25.638 -17.381 1.00 29.85 202 SER B N 1
ATOM 4794 C CA . SER B 1 206 ? 49.628 24.636 -17.410 1.00 27.72 202 SER B CA 1
ATOM 4795 C C . SER B 1 206 ? 48.973 23.263 -17.491 1.00 28.13 202 SER B C 1
ATOM 4796 O O . SER B 1 206 ? 48.631 22.654 -16.477 1.00 26.74 202 SER B O 1
ATOM 4799 N N . LEU B 1 207 ? 48.808 22.765 -18.718 1.00 22.53 203 LEU B N 1
ATOM 4800 C CA . LEU B 1 207 ? 47.995 21.573 -18.936 1.00 28.20 203 LEU B CA 1
ATOM 4801 C C . LEU B 1 207 ? 48.667 20.325 -18.376 1.00 28.14 203 LEU B C 1
ATOM 4802 O O . LEU B 1 207 ? 48.023 19.518 -17.694 1.00 24.97 203 LEU B O 1
ATOM 4807 N N . LEU B 1 208 ? 49.960 20.146 -18.657 1.00 28.39 204 LEU B N 1
ATOM 4808 C CA . LEU B 1 208 ? 50.673 18.975 -18.154 1.00 23.91 204 LEU B CA 1
ATOM 4809 C C . LEU B 1 208 ? 50.611 18.913 -16.633 1.00 23.57 204 LEU B C 1
ATOM 4810 O O . LEU B 1 208 ? 50.286 17.869 -16.052 1.00 24.33 204 LEU B O 1
ATOM 4815 N N . GLU B 1 209 ? 50.915 20.032 -15.971 1.00 24.84 205 GLU B N 1
ATOM 4816 C CA . GLU B 1 209 ? 50.896 20.060 -14.514 1.00 26.02 205 GLU B CA 1
ATOM 4817 C C . GLU B 1 209 ? 49.496 19.803 -13.979 1.00 25.39 205 GLU B C 1
ATOM 4818 O O . GLU B 1 209 ? 49.329 19.091 -12.984 1.00 23.18 205 GLU B O 1
ATOM 4824 N N . ALA B 1 210 ? 48.479 20.375 -14.626 1.00 22.85 206 ALA B N 1
ATOM 4825 C CA . ALA B 1 210 ? 47.100 20.122 -14.220 1.00 23.73 206 ALA B CA 1
ATOM 4826 C C . ALA B 1 210 ? 46.783 18.633 -14.270 1.00 23.77 206 ALA B C 1
ATOM 4827 O O . ALA B 1 210 ? 46.215 18.073 -13.323 1.00 22.86 206 ALA B O 1
ATOM 4829 N N . ARG B 1 211 ? 47.162 17.970 -15.367 1.00 19.31 207 ARG B N 1
ATOM 4830 C CA . ARG B 1 211 ? 46.922 16.536 -15.486 1.00 22.76 207 ARG B CA 1
ATOM 4831 C C . ARG B 1 211 ? 47.664 15.756 -14.409 1.00 25.93 207 ARG B C 1
ATOM 4832 O O . ARG B 1 211 ? 47.104 14.830 -13.810 1.00 23.52 207 ARG B O 1
ATOM 4840 N N . GLN B 1 212 ? 48.928 16.108 -14.152 1.00 28.62 208 GLN B N 1
ATOM 4841 C CA . GLN B 1 212 ? 49.702 15.364 -13.161 1.00 24.83 208 GLN B CA 1
ATOM 4842 C C . GLN B 1 212 ? 49.134 15.541 -11.759 1.00 25.58 208 GLN B C 1
ATOM 4843 O O . GLN B 1 212 ? 49.044 14.572 -10.997 1.00 25.00 208 GLN B O 1
ATOM 4849 N N . HIS B 1 213 ? 48.743 16.765 -11.398 1.00 23.06 209 HIS B N 1
ATOM 4850 C CA . HIS B 1 213 ? 48.112 16.981 -10.101 1.00 24.87 209 HIS B CA 1
ATOM 4851 C C . HIS B 1 213 ? 46.804 16.207 -9.994 1.00 24.92 209 HIS B C 1
ATOM 4852 O O . HIS B 1 213 ? 46.499 15.628 -8.943 1.00 26.28 209 HIS B O 1
ATOM 4859 N N . SER B 1 214 ? 46.021 16.179 -11.078 1.00 23.50 210 SER B N 1
ATOM 4860 C CA . SER B 1 214 ? 44.784 15.404 -11.071 1.00 27.01 210 SER B CA 1
ATOM 4861 C C . SER B 1 214 ? 45.067 13.921 -10.859 1.00 22.61 210 SER B C 1
ATOM 4862 O O . SER B 1 214 ? 44.348 13.243 -10.114 1.00 22.13 210 SER B O 1
ATOM 4865 N N . ASN B 1 215 ? 46.119 13.405 -11.499 1.00 25.23 211 ASN B N 1
ATOM 4866 C CA . ASN B 1 215 ? 46.485 12.005 -11.317 1.00 25.80 211 ASN B CA 1
ATOM 4867 C C . ASN B 1 215 ? 46.944 11.731 -9.890 1.00 23.42 211 ASN B C 1
ATOM 4868 O O . ASN B 1 215 ? 46.604 10.689 -9.319 1.00 22.81 211 ASN B O 1
ATOM 4873 N N . ARG B 1 216 ? 47.713 12.650 -9.297 1.00 23.04 212 ARG B N 1
ATOM 4874 C CA . ARG B 1 216 ? 48.099 12.493 -7.896 1.00 27.00 212 ARG B CA 1
ATOM 4875 C C . ARG B 1 216 ? 46.869 12.430 -7.003 1.00 21.74 212 ARG B C 1
ATOM 4876 O O . ARG B 1 216 ? 46.789 11.599 -6.092 1.00 22.61 212 ARG B O 1
ATOM 4884 N N . ALA B 1 217 ? 45.899 13.316 -7.244 1.00 22.75 213 ALA B N 1
ATOM 4885 C CA . ALA B 1 217 ? 44.674 13.290 -6.455 1.00 23.68 213 ALA B CA 1
ATOM 4886 C C . ALA B 1 217 ? 43.944 11.963 -6.617 1.00 23.38 213 ALA B C 1
ATOM 4887 O O . ALA B 1 217 ? 43.480 11.379 -5.631 1.00 19.96 213 ALA B O 1
ATOM 4889 N N . ILE B 1 218 ? 43.849 11.464 -7.852 1.00 16.91 214 ILE B N 1
ATOM 4890 C CA . ILE B 1 218 ? 43.187 10.183 -8.091 1.00 21.26 214 ILE B CA 1
ATOM 4891 C C . ILE B 1 218 ? 43.889 9.067 -7.328 1.00 26.95 214 ILE B C 1
ATOM 4892 O O . ILE B 1 218 ? 43.241 8.227 -6.691 1.00 25.57 214 ILE B O 1
ATOM 4897 N N . GLU B 1 219 ? 45.226 9.049 -7.372 1.00 20.50 215 GLU B N 1
ATOM 4898 C CA . GLU B 1 219 ? 45.996 8.003 -6.708 1.00 25.70 215 GLU B CA 1
ATOM 4899 C C . GLU B 1 219 ? 45.809 8.014 -5.198 1.00 24.32 215 GLU B C 1
ATOM 4900 O O . GLU B 1 219 ? 45.975 6.970 -4.557 1.00 26.68 215 GLU B O 1
ATOM 4906 N N . ASN B 1 220 ? 45.464 9.161 -4.616 1.00 20.00 216 ASN B N 1
ATOM 4907 C CA . ASN B 1 220 ? 45.364 9.294 -3.170 1.00 21.77 216 ASN B CA 1
ATOM 4908 C C . ASN B 1 220 ? 43.929 9.434 -2.671 1.00 25.76 216 ASN B C 1
ATOM 4909 O O . ASN B 1 220 ? 43.725 9.788 -1.505 1.00 28.41 216 ASN B O 1
ATOM 4914 N N . SER B 1 221 ? 42.929 9.173 -3.509 1.00 23.83 217 SER B N 1
ATOM 4915 C CA . SER B 1 221 ? 41.549 9.392 -3.098 1.00 28.04 217 SER B CA 1
ATOM 4916 C C . SER B 1 221 ? 40.630 8.328 -3.677 1.00 26.25 217 SER B C 1
ATOM 4917 O O . SER B 1 221 ? 40.818 7.876 -4.809 1.00 27.12 217 SER B O 1
ATOM 4920 N N . ASN B 1 222 ? 39.632 7.938 -2.884 1.00 29.61 218 ASN B N 1
ATOM 4921 C CA . ASN B 1 222 ? 38.505 7.148 -3.365 1.00 34.88 218 ASN B CA 1
ATOM 4922 C C . ASN B 1 222 ? 37.185 7.891 -3.196 1.00 31.83 218 ASN B C 1
ATOM 4923 O O . ASN B 1 222 ? 36.115 7.282 -3.319 1.00 36.26 218 ASN B O 1
ATOM 4928 N N . VAL B 1 223 ? 37.232 9.193 -2.912 1.00 32.71 219 VAL B N 1
ATOM 4929 C CA . VAL B 1 223 ? 36.019 10.000 -2.841 1.00 24.15 219 VAL B CA 1
ATOM 4930 C C . VAL B 1 223 ? 35.503 10.250 -4.250 1.00 27.27 219 VAL B C 1
ATOM 4931 O O . VAL B 1 223 ? 36.262 10.654 -5.142 1.00 26.05 219 VAL B O 1
ATOM 4935 N N . ASN B 1 224 ? 34.203 10.013 -4.458 1.00 29.59 220 ASN B N 1
ATOM 4936 C CA . ASN B 1 224 ? 33.629 10.122 -5.796 1.00 29.54 220 ASN B CA 1
ATOM 4937 C C . ASN B 1 224 ? 33.761 11.536 -6.351 1.00 32.04 220 ASN B C 1
ATOM 4938 O O . ASN B 1 224 ? 34.043 11.718 -7.541 1.00 30.38 220 ASN B O 1
ATOM 4943 N N . ARG B 1 225 ? 33.561 12.548 -5.505 1.00 28.84 221 ARG B N 1
ATOM 4944 C CA . ARG B 1 225 ? 33.623 13.931 -5.970 1.00 34.07 221 ARG B CA 1
ATOM 4945 C C . ARG B 1 225 ? 35.019 14.278 -6.481 1.00 26.57 221 ARG B C 1
ATOM 4946 O O . ARG B 1 225 ? 35.177 14.846 -7.572 1.00 30.68 221 ARG B O 1
ATOM 4954 N N . ILE B 1 226 ? 36.047 13.917 -5.709 1.00 31.72 222 ILE B N 1
ATOM 4955 C CA . ILE B 1 226 ? 37.424 14.264 -6.061 1.00 28.48 222 ILE B CA 1
ATOM 4956 C C . ILE B 1 226 ? 37.848 13.548 -7.338 1.00 24.27 222 ILE B C 1
ATOM 4957 O O . ILE B 1 226 ? 38.411 14.156 -8.256 1.00 23.32 222 ILE B O 1
ATOM 4962 N N . CYS B 1 227 ? 37.591 12.241 -7.410 1.00 24.11 223 CYS B N 1
ATOM 4963 C CA . CYS B 1 227 ? 37.984 11.479 -8.591 1.00 24.62 223 CYS B CA 1
ATOM 4964 C C . CYS B 1 227 ? 37.229 11.949 -9.826 1.00 27.12 223 CYS B C 1
ATOM 4965 O O . CYS B 1 227 ? 37.817 12.095 -10.908 1.00 28.74 223 CYS B O 1
ATOM 4968 N N . PHE B 1 228 ? 35.927 12.206 -9.681 1.00 21.83 224 PHE B N 1
ATOM 4969 C CA . PHE B 1 228 ? 35.140 12.708 -10.801 1.00 28.21 224 PHE B CA 1
ATOM 4970 C C . PHE B 1 228 ? 35.710 14.017 -11.328 1.00 23.76 224 PHE B C 1
ATOM 4971 O O . PHE B 1 228 ? 35.973 14.151 -12.529 1.00 22.08 224 PHE B O 1
ATOM 4979 N N . PHE B 1 229 ? 35.906 15.001 -10.446 1.00 20.73 225 PHE B N 1
ATOM 4980 C CA . PHE B 1 229 ? 36.423 16.280 -10.925 1.00 24.83 225 PHE B CA 1
ATOM 4981 C C . PHE B 1 229 ? 37.852 16.168 -11.441 1.00 23.16 225 PHE B C 1
ATOM 4982 O O . PHE B 1 229 ? 38.260 16.958 -12.300 1.00 22.24 225 PHE B O 1
ATOM 4990 N N . ALA B 1 230 ? 38.620 15.195 -10.951 1.00 22.20 226 ALA B N 1
ATOM 4991 C CA . ALA B 1 230 ? 39.968 14.997 -11.469 1.00 22.28 226 ALA B CA 1
ATOM 4992 C C . ALA B 1 230 ? 39.934 14.493 -12.907 1.00 23.00 226 ALA B C 1
ATOM 4993 O O . ALA B 1 230 ? 40.613 15.041 -13.786 1.00 24.85 226 ALA B O 1
ATOM 4995 N N . TYR B 1 231 ? 39.138 13.452 -13.170 1.00 21.50 227 TYR B N 1
ATOM 4996 C CA . TYR B 1 231 ? 39.027 12.946 -14.537 1.00 25.00 227 TYR B CA 1
ATOM 4997 C C . TYR B 1 231 ? 38.384 13.976 -15.460 1.00 21.02 227 TYR B C 1
ATOM 4998 O O . TYR B 1 231 ? 38.762 14.092 -16.635 1.00 22.63 227 TYR B O 1
ATOM 5007 N N . LEU B 1 232 ? 37.414 14.735 -14.947 1.00 24.29 228 LEU B N 1
ATOM 5008 C CA . LEU B 1 232 ? 36.829 15.819 -15.730 1.00 23.69 228 LEU B CA 1
ATOM 5009 C C . LEU B 1 232 ? 37.885 16.856 -16.088 1.00 23.66 228 LEU B C 1
ATOM 5010 O O . LEU B 1 232 ? 37.916 17.361 -17.217 1.00 25.15 228 LEU B O 1
ATOM 5015 N N . THR B 1 233 ? 38.771 17.171 -15.142 1.00 21.17 229 THR B N 1
ATOM 5016 C CA . THR B 1 233 ? 39.857 18.102 -15.423 1.00 24.46 229 THR B CA 1
ATOM 5017 C C . THR B 1 233 ? 40.778 17.557 -16.508 1.00 20.09 229 THR B C 1
ATOM 5018 O O . THR B 1 233 ? 41.144 18.275 -17.444 1.00 20.45 229 THR B O 1
ATOM 5022 N N . ILE B 1 234 ? 41.151 16.278 -16.404 1.00 17.36 230 ILE B N 1
ATOM 5023 C CA . ILE B 1 234 ? 42.046 15.677 -17.394 1.00 22.65 230 ILE B CA 1
ATOM 5024 C C . ILE B 1 234 ? 41.428 15.746 -18.788 1.00 21.42 230 ILE B C 1
ATOM 5025 O O . ILE B 1 234 ? 42.045 16.240 -19.748 1.00 23.35 230 ILE B O 1
ATOM 5030 N N . GLY B 1 235 ? 40.190 15.259 -18.916 1.00 24.65 231 GLY B N 1
ATOM 5031 C CA . GLY B 1 235 ? 39.504 15.341 -20.193 1.00 22.84 231 GLY B CA 1
ATOM 5032 C C . GLY B 1 235 ? 39.398 16.764 -20.706 1.00 23.68 231 GLY B C 1
ATOM 5033 O O . GLY B 1 235 ? 39.543 17.014 -21.906 1.00 24.74 231 GLY B O 1
ATOM 5034 N N . ASN B 1 236 ? 39.161 17.718 -19.802 1.00 21.56 232 ASN B N 1
ATOM 5035 C CA . ASN B 1 236 ? 39.071 19.115 -20.212 1.00 23.80 232 ASN B CA 1
ATOM 5036 C C . ASN B 1 236 ? 40.400 19.618 -20.759 1.00 25.57 232 ASN B C 1
ATOM 5037 O O . ASN B 1 236 ? 40.427 20.391 -21.723 1.00 25.83 232 ASN B O 1
ATOM 5042 N N . THR B 1 237 ? 41.515 19.191 -20.164 1.00 21.21 233 THR B N 1
ATOM 5043 C CA . THR B 1 237 ? 42.811 19.592 -20.696 1.00 25.79 233 THR B CA 1
ATOM 5044 C C . THR B 1 237 ? 43.116 18.919 -22.025 1.00 28.31 233 THR B C 1
ATOM 5045 O O . THR B 1 237 ? 43.938 19.437 -22.788 1.00 23.18 233 THR B O 1
ATOM 5049 N N . LEU B 1 238 ? 42.476 17.787 -22.324 1.00 24.66 234 LEU B N 1
ATOM 5050 C CA . LEU B 1 238 ? 42.740 17.083 -23.574 1.00 24.12 234 LEU B CA 1
ATOM 5051 C C . LEU B 1 238 ? 41.783 17.453 -24.710 1.00 27.18 234 LEU B C 1
ATOM 5052 O O . LEU B 1 238 ? 41.805 16.790 -25.753 1.00 24.62 234 LEU B O 1
ATOM 5057 N N . ILE B 1 239 ? 40.967 18.501 -24.551 1.00 29.63 235 ILE B N 1
ATOM 5058 C CA . ILE B 1 239 ? 39.867 18.739 -25.488 1.00 23.49 235 ILE B CA 1
ATOM 5059 C C . ILE B 1 239 ? 40.391 19.065 -26.884 1.00 28.91 235 ILE B C 1
ATOM 5060 O O . ILE B 1 239 ? 39.899 18.533 -27.886 1.00 24.81 235 ILE B O 1
ATOM 5065 N N . PHE B 1 240 ? 41.390 19.936 -26.977 1.00 27.93 236 PHE B N 1
ATOM 5066 C CA . PHE B 1 240 ? 41.870 20.387 -28.278 1.00 31.21 236 PHE B CA 1
ATOM 5067 C C . PHE B 1 240 ? 43.036 19.567 -28.815 1.00 31.70 236 PHE B C 1
ATOM 5068 O O . PHE B 1 240 ? 43.512 19.854 -29.918 1.00 36.89 236 PHE B O 1
ATOM 5076 N N . GLU B 1 241 ? 43.494 18.550 -28.084 1.00 33.25 237 GLU B N 1
ATOM 5077 C CA . GLU B 1 241 ? 44.664 17.769 -28.479 1.00 33.39 237 GLU B CA 1
ATOM 5078 C C . GLU B 1 241 ? 44.295 16.414 -29.076 1.00 34.10 237 GLU B C 1
ATOM 5079 O O . GLU B 1 241 ? 44.625 16.129 -30.231 1.00 39.11 237 GLU B O 1
ATOM 5085 N N . ASP B 1 242 ? 43.627 15.565 -28.301 1.00 33.25 238 ASP B N 1
ATOM 5086 C CA . ASP B 1 242 ? 43.338 14.196 -28.713 1.00 36.84 238 ASP B CA 1
ATOM 5087 C C . ASP B 1 242 ? 41.922 13.850 -28.282 1.00 33.73 238 ASP B C 1
ATOM 5088 O O . ASP B 1 242 ? 41.615 13.882 -27.087 1.00 34.98 238 ASP B O 1
ATOM 5093 N N . TYR B 1 243 ? 41.065 13.518 -29.251 1.00 34.21 239 TYR B N 1
ATOM 5094 C CA . TYR B 1 243 ? 39.681 13.180 -28.932 1.00 33.45 239 TYR B CA 1
ATOM 5095 C C . TYR B 1 243 ? 39.601 11.903 -28.104 1.00 33.94 239 TYR B C 1
ATOM 5096 O O . TYR B 1 243 ? 38.863 11.836 -27.112 1.00 26.87 239 TYR B O 1
ATOM 5105 N N . ASP B 1 244 ? 40.351 10.874 -28.506 1.00 34.39 240 ASP B N 1
ATOM 5106 C CA . ASP B 1 244 ? 40.241 9.571 -27.858 1.00 34.07 240 ASP B CA 1
ATOM 5107 C C . ASP B 1 244 ? 40.735 9.616 -26.417 1.00 29.86 240 ASP B C 1
ATOM 5108 O O . ASP B 1 244 ? 40.168 8.952 -25.542 1.00 33.12 240 ASP B O 1
ATOM 5113 N N . GLU B 1 245 ? 41.788 10.390 -26.149 1.00 35.26 241 GLU B N 1
ATOM 5114 C CA . GLU B 1 245 ? 42.307 10.469 -24.787 1.00 33.45 241 GLU B CA 1
ATOM 5115 C C . GLU B 1 245 ? 41.371 11.264 -23.883 1.00 31.56 241 GLU B C 1
ATOM 5116 O O . GLU B 1 245 ? 41.120 10.868 -22.737 1.00 36.31 241 GLU B O 1
ATOM 5122 N N . ALA B 1 246 ? 40.842 12.385 -24.382 1.00 29.72 242 ALA B N 1
ATOM 5123 C CA . ALA B 1 246 ? 39.872 13.156 -23.611 1.00 28.79 242 ALA B CA 1
ATOM 5124 C C . ALA B 1 246 ? 38.638 12.320 -23.299 1.00 26.46 242 ALA B C 1
ATOM 5125 O O . ALA B 1 246 ? 38.157 12.296 -22.157 1.00 29.92 242 ALA B O 1
ATOM 5127 N N . LYS B 1 247 ? 38.114 11.620 -24.309 1.00 27.40 243 LYS B N 1
ATOM 5128 C CA . LYS B 1 247 ? 36.953 10.764 -24.091 1.00 30.23 243 LYS B CA 1
ATOM 5129 C C . LYS B 1 247 ? 37.272 9.647 -23.107 1.00 29.61 243 LYS B C 1
ATOM 5130 O O . LYS B 1 247 ? 36.431 9.285 -22.276 1.00 25.93 243 LYS B O 1
ATOM 5136 N N . LYS B 1 248 ? 38.484 9.093 -23.178 1.00 30.23 244 LYS B N 1
ATOM 5137 C CA . LYS B 1 248 ? 38.873 8.057 -22.227 1.00 32.83 244 LYS B CA 1
ATOM 5138 C C . LYS B 1 248 ? 38.877 8.595 -20.800 1.00 30.97 244 LYS B C 1
ATOM 5139 O O . LYS B 1 248 ? 38.412 7.920 -19.872 1.00 30.04 244 LYS B O 1
ATOM 5145 N N . ALA B 1 249 ? 39.383 9.817 -20.607 1.00 26.74 245 ALA B N 1
ATOM 5146 C CA . ALA B 1 249 ? 39.371 10.421 -19.276 1.00 28.15 245 ALA B CA 1
ATOM 5147 C C . ALA B 1 249 ? 37.945 10.633 -18.776 1.00 22.98 245 ALA B C 1
ATOM 5148 O O . ALA B 1 249 ? 37.614 10.277 -17.638 1.00 26.21 245 ALA B O 1
ATOM 5150 N N . TYR B 1 250 ? 37.086 11.226 -19.612 1.00 24.45 246 TYR B N 1
ATOM 5151 C CA . TYR B 1 250 ? 35.691 11.423 -19.221 1.00 26.70 246 TYR B CA 1
ATOM 5152 C C . TYR B 1 250 ? 35.037 10.100 -18.832 1.00 26.19 246 TYR B C 1
ATOM 5153 O O . TYR B 1 250 ? 34.402 9.988 -17.773 1.00 33.02 246 TYR B O 1
ATOM 5162 N N . ILE B 1 251 ? 35.194 9.080 -19.680 1.00 24.14 247 ILE B N 1
ATOM 5163 C CA . ILE B 1 251 ? 34.571 7.782 -19.428 1.00 30.78 247 ILE B CA 1
ATOM 5164 C C . ILE B 1 251 ? 35.086 7.184 -18.126 1.00 31.42 247 ILE B C 1
ATOM 5165 O O . ILE B 1 251 ? 34.333 6.550 -17.378 1.00 34.42 247 ILE B O 1
ATOM 5170 N N . LYS B 1 252 ? 36.372 7.379 -17.826 1.00 27.71 248 LYS B N 1
ATOM 5171 C CA . LYS B 1 252 ? 36.861 6.969 -16.514 1.00 34.31 248 LYS B CA 1
ATOM 5172 C C . LYS B 1 252 ? 36.137 7.729 -15.409 1.00 30.40 248 LYS B C 1
ATOM 5173 O O . LYS B 1 252 ? 35.789 7.152 -14.371 1.00 29.94 248 LYS B O 1
ATOM 5179 N N . GLY B 1 253 ? 35.877 9.019 -15.623 1.00 30.11 249 GLY B N 1
ATOM 5180 C CA . GLY B 1 253 ? 35.105 9.789 -14.661 1.00 26.42 249 GLY B CA 1
ATOM 5181 C C . GLY B 1 253 ? 33.661 9.355 -14.521 1.00 31.97 249 GLY B C 1
ATOM 5182 O O . GLY B 1 253 ? 33.010 9.740 -13.543 1.00 31.64 249 GLY B O 1
ATOM 5183 N N . GLN B 1 254 ? 33.149 8.564 -15.470 1.00 34.88 250 GLN B N 1
ATOM 5184 C CA . GLN B 1 254 ? 31.754 8.125 -15.410 1.00 33.73 250 GLN B CA 1
ATOM 5185 C C . GLN B 1 254 ? 31.445 7.386 -14.111 1.00 31.37 250 GLN B C 1
ATOM 5186 O O . GLN B 1 254 ? 30.437 7.664 -13.451 1.00 29.80 250 GLN B O 1
ATOM 5192 N N . LYS B 1 255 ? 32.303 6.437 -13.726 1.00 33.13 251 LYS B N 1
ATOM 5193 C CA . LYS B 1 255 ? 31.997 5.572 -12.590 1.00 34.45 251 LYS B CA 1
ATOM 5194 C C . LYS B 1 255 ? 31.941 6.331 -11.270 1.00 33.11 251 LYS B C 1
ATOM 5195 O O . LYS B 1 255 ? 31.390 5.811 -10.293 1.00 31.73 251 LYS B O 1
ATOM 5201 N N . TYR B 1 256 ? 32.487 7.545 -11.216 1.00 29.39 252 TYR B N 1
ATOM 5202 C CA . TYR B 1 256 ? 32.489 8.352 -10.004 1.00 28.52 252 TYR B CA 1
ATOM 5203 C C . TYR B 1 256 ? 31.385 9.401 -9.984 1.00 32.55 252 TYR B C 1
ATOM 5204 O O . TYR B 1 256 ? 31.282 10.155 -9.009 1.00 32.04 252 TYR B O 1
ATOM 5213 N N . ALA B 1 257 ? 30.558 9.471 -11.026 1.00 31.22 253 ALA B N 1
ATOM 5214 C CA . ALA B 1 257 ? 29.461 10.436 -11.091 1.00 37.72 253 ALA B CA 1
ATOM 5215 C C . ALA B 1 257 ? 28.197 9.754 -10.584 1.00 36.54 253 ALA B C 1
ATOM 5216 O O . ALA B 1 257 ? 27.485 9.093 -11.344 1.00 42.46 253 ALA B O 1
ATOM 5218 N N . LYS B 1 258 ? 27.911 9.917 -9.292 1.00 40.36 254 LYS B N 1
ATOM 5219 C CA . LYS B 1 258 ? 26.791 9.236 -8.657 1.00 40.77 254 LYS B CA 1
ATOM 5220 C C . LYS B 1 258 ? 25.576 10.129 -8.443 1.00 42.06 254 LYS B C 1
ATOM 5221 O O . LYS B 1 258 ? 24.495 9.609 -8.147 1.00 49.59 254 LYS B O 1
ATOM 5227 N N . ASN B 1 259 ? 25.717 11.444 -8.579 1.00 41.68 255 ASN B N 1
ATOM 5228 C CA . ASN B 1 259 ? 24.564 12.322 -8.480 1.00 49.78 255 ASN B CA 1
ATOM 5229 C C . ASN B 1 259 ? 24.297 12.984 -9.826 1.00 46.22 255 ASN B C 1
ATOM 5230 O O . ASN B 1 259 ? 25.229 13.196 -10.611 1.00 46.27 255 ASN B O 1
ATOM 5235 N N . PRO B 1 260 ? 23.035 13.318 -10.121 1.00 41.78 256 PRO B N 1
ATOM 5236 C CA . PRO B 1 260 ? 22.698 13.812 -11.468 1.00 38.60 256 PRO B CA 1
ATOM 5237 C C . PRO B 1 260 ? 23.495 15.025 -11.913 1.00 36.24 256 PRO B C 1
ATOM 5238 O O . PRO B 1 260 ? 23.683 15.209 -13.120 1.00 35.44 256 PRO B O 1
ATOM 5242 N N . VAL B 1 261 ? 23.959 15.866 -10.987 1.00 33.63 257 VAL B N 1
ATOM 5243 C CA . VAL B 1 261 ? 24.717 17.052 -11.380 1.00 35.28 257 VAL B CA 1
ATOM 5244 C C . VAL B 1 261 ? 26.002 16.647 -12.094 1.00 33.44 257 VAL B C 1
ATOM 5245 O O . VAL B 1 261 ? 26.290 17.105 -13.208 1.00 30.25 257 VAL B O 1
ATOM 5249 N N . HIS B 1 262 ? 26.785 15.766 -11.465 1.00 32.50 258 HIS B N 1
ATOM 5250 C CA . HIS B 1 262 ? 28.033 15.311 -12.068 1.00 32.21 258 HIS B CA 1
ATOM 5251 C C . HIS B 1 262 ? 27.780 14.571 -13.375 1.00 31.72 258 HIS B C 1
ATOM 5252 O O . HIS B 1 262 ? 28.508 14.762 -14.357 1.00 27.33 258 HIS B O 1
ATOM 5259 N N . GLN B 1 263 ? 26.747 13.724 -13.410 1.00 28.54 259 GLN B N 1
ATOM 5260 C CA . GLN B 1 263 ? 26.436 12.985 -14.629 1.00 31.41 259 GLN B CA 1
ATOM 5261 C C . GLN B 1 263 ? 26.074 13.929 -15.770 1.00 31.26 259 GLN B C 1
ATOM 5262 O O . GLN B 1 263 ? 26.490 13.720 -16.916 1.00 26.45 259 GLN B O 1
ATOM 5268 N N . GLU B 1 264 ? 25.306 14.981 -15.473 1.00 32.57 260 GLU B N 1
ATOM 5269 C CA . GLU B 1 264 ? 24.956 15.951 -16.505 1.00 32.61 260 GLU B CA 1
ATOM 5270 C C . GLU B 1 264 ? 26.185 16.715 -16.980 1.00 30.80 260 GLU B C 1
ATOM 5271 O O . GLU B 1 264 ? 26.333 16.976 -18.180 1.00 29.57 260 GLU B O 1
ATOM 5285 N N . LEU B 1 266 ? 29.167 15.508 -17.085 1.00 25.10 262 LEU B N 1
ATOM 5286 C CA . LEU B 1 266 ? 29.966 14.596 -17.895 1.00 28.93 262 LEU B CA 1
ATOM 5287 C C . LEU B 1 266 ? 29.355 14.396 -19.275 1.00 30.19 262 LEU B C 1
ATOM 5288 O O . LEU B 1 266 ? 30.074 14.379 -20.282 1.00 31.03 262 LEU B O 1
ATOM 5293 N N . ASP B 1 267 ? 28.031 14.231 -19.342 1.00 27.98 263 ASP B N 1
ATOM 5294 C CA . ASP B 1 267 ? 27.377 14.104 -20.640 1.00 30.42 263 ASP B CA 1
ATOM 5295 C C . ASP B 1 267 ? 27.557 15.369 -21.468 1.00 26.05 263 ASP B C 1
ATOM 5296 O O . ASP B 1 267 ? 27.786 15.299 -22.682 1.00 26.06 263 ASP B O 1
ATOM 5301 N N . GLY B 1 268 ? 27.454 16.534 -20.827 1.00 23.34 264 GLY B N 1
ATOM 5302 C CA . GLY B 1 268 ? 27.730 17.776 -21.527 1.00 22.55 264 GLY B CA 1
ATOM 5303 C C . GLY B 1 268 ? 29.165 17.862 -22.012 1.00 28.49 264 GLY B C 1
ATOM 5304 O O . GLY B 1 268 ? 29.435 18.400 -23.088 1.00 27.51 264 GLY B O 1
ATOM 5305 N N . ALA B 1 269 ? 30.104 17.325 -21.229 1.00 20.26 265 ALA B N 1
ATOM 5306 C CA . ALA B 1 269 ? 31.503 17.347 -21.642 1.00 26.42 265 ALA B CA 1
ATOM 5307 C C . ALA B 1 269 ? 31.736 16.442 -22.844 1.00 28.03 265 ALA B C 1
ATOM 5308 O O . ALA B 1 269 ? 32.445 16.821 -23.783 1.00 24.77 265 ALA B O 1
ATOM 5310 N N . LEU B 1 270 ? 31.143 15.245 -22.836 1.00 26.53 266 LEU B N 1
ATOM 5311 C CA . LEU B 1 270 ? 31.278 14.342 -23.975 1.00 26.34 266 LEU B CA 1
ATOM 5312 C C . LEU B 1 270 ? 30.625 14.924 -25.224 1.00 29.52 266 LEU B C 1
ATOM 5313 O O . LEU B 1 270 ? 31.182 14.826 -26.326 1.00 27.77 266 LEU B O 1
ATOM 5318 N N . CYS B 1 271 ? 29.447 15.537 -25.072 1.00 25.60 267 CYS B N 1
ATOM 5319 C CA . CYS B 1 271 ? 28.777 16.152 -26.213 1.00 24.03 267 CYS B CA 1
ATOM 5320 C C . CYS B 1 271 ? 29.603 17.303 -26.773 1.00 26.22 267 CYS B C 1
ATOM 5321 O O . CYS B 1 271 ? 29.824 17.392 -27.987 1.00 26.70 267 CYS B O 1
ATOM 5324 N N . PHE B 1 272 ? 30.070 18.196 -25.896 1.00 27.67 268 PHE B N 1
ATOM 5325 C CA . PHE B 1 272 ? 30.948 19.283 -26.322 1.00 26.85 268 PHE B CA 1
ATOM 5326 C C . PHE B 1 272 ? 32.175 18.748 -27.047 1.00 24.53 268 PHE B C 1
ATOM 5327 O O . PHE B 1 272 ? 32.584 19.293 -28.081 1.00 20.99 268 PHE B O 1
ATOM 5335 N N . LEU B 1 273 ? 32.769 17.673 -26.524 1.00 20.25 269 LEU B N 1
ATOM 5336 C CA . LEU B 1 273 ? 33.978 17.122 -27.125 1.00 21.91 269 LEU B CA 1
ATOM 5337 C C . LEU B 1 273 ? 33.700 16.583 -28.522 1.00 24.10 269 LEU B C 1
ATOM 5338 O O . LEU B 1 273 ? 34.457 16.845 -29.463 1.00 25.20 269 LEU B O 1
ATOM 5343 N N . SER B 1 274 ? 32.610 15.824 -28.677 1.00 23.83 270 SER B N 1
ATOM 5344 C CA . SER B 1 274 ? 32.247 15.338 -30.004 1.00 27.90 270 SER B CA 1
ATOM 5345 C C . SER B 1 274 ? 31.916 16.486 -30.947 1.00 28.49 270 SER B C 1
ATOM 5346 O O . SER B 1 274 ? 32.128 16.375 -32.160 1.00 28.12 270 SER B O 1
ATOM 5349 N N . ASN B 1 275 ? 31.402 17.596 -30.412 1.00 26.25 271 ASN B N 1
ATOM 5350 C CA . ASN B 1 275 ? 31.106 18.752 -31.251 1.00 28.42 271 ASN B CA 1
ATOM 5351 C C . ASN B 1 275 ? 32.385 19.433 -31.728 1.00 30.50 271 ASN B C 1
ATOM 5352 O O . ASN B 1 275 ? 32.459 19.896 -32.872 1.00 28.94 271 ASN B O 1
ATOM 5357 N N . ILE B 1 276 ? 33.401 19.502 -30.865 1.00 29.14 272 ILE B N 1
ATOM 5358 C CA . ILE B 1 276 ? 34.663 20.131 -31.248 1.00 27.17 272 ILE B CA 1
ATOM 5359 C C . ILE B 1 276 ? 35.314 19.372 -32.398 1.00 29.75 272 ILE B C 1
ATOM 5360 O O . ILE B 1 276 ? 35.794 19.973 -33.368 1.00 26.88 272 ILE B O 1
ATOM 5365 N N . TRP B 1 277 ? 35.335 18.045 -32.315 1.00 27.44 273 TRP B N 1
ATOM 5366 C CA . TRP B 1 277 ? 35.936 17.207 -33.342 1.00 29.78 273 TRP B CA 1
ATOM 5367 C C . TRP B 1 277 ? 34.955 16.825 -34.444 1.00 28.48 273 TRP B C 1
ATOM 5368 O O . TRP B 1 277 ? 35.304 16.022 -35.314 1.00 32.13 273 TRP B O 1
ATOM 5379 N N . LYS B 1 278 ? 33.745 17.382 -34.419 1.00 33.60 274 LYS B N 1
ATOM 5380 C CA . LYS B 1 278 ? 32.751 17.200 -35.476 1.00 34.83 274 LYS B CA 1
ATOM 5381 C C . LYS B 1 278 ? 32.458 15.722 -35.728 1.00 36.38 274 LYS B C 1
ATOM 5382 O O . LYS B 1 278 ? 32.389 15.260 -36.868 1.00 38.27 274 LYS B O 1
ATOM 5388 N N . LYS B 1 279 ? 32.281 14.979 -34.641 1.00 36.37 275 LYS B N 1
ATOM 5389 C CA . LYS B 1 279 ? 31.909 13.573 -34.701 1.00 32.29 275 LYS B CA 1
ATOM 5390 C C . LYS B 1 279 ? 30.424 13.421 -34.396 1.00 36.58 275 LYS B C 1
ATOM 5391 O O . LYS B 1 279 ? 29.891 14.079 -33.496 1.00 36.32 275 LYS B O 1
ATOM 5397 N N . GLU B 1 280 ? 29.756 12.558 -35.160 1.00 32.57 276 GLU B N 1
ATOM 5398 C CA . GLU B 1 280 ? 28.329 12.344 -34.968 1.00 31.54 276 GLU B CA 1
ATOM 5399 C C . GLU B 1 280 ? 28.099 11.515 -33.712 1.00 34.89 276 GLU B C 1
ATOM 5400 O O . GLU B 1 280 ? 28.499 10.347 -33.648 1.00 38.24 276 GLU B O 1
ATOM 5406 N N . ASN B 1 281 ? 27.464 12.122 -32.712 1.00 32.56 277 ASN B N 1
ATOM 5407 C CA . ASN B 1 281 ? 27.069 11.433 -31.494 1.00 38.67 277 ASN B CA 1
ATOM 5408 C C . ASN B 1 281 ? 25.634 11.805 -31.154 1.00 43.60 277 ASN B C 1
ATOM 5409 O O . ASN B 1 281 ? 25.165 12.899 -31.482 1.00 38.24 277 ASN B O 1
ATOM 5414 N N . GLN B 1 282 ? 24.940 10.878 -30.499 1.00 46.56 278 GLN B N 1
ATOM 5415 C CA . GLN B 1 282 ? 23.524 11.047 -30.209 1.00 44.74 278 GLN B CA 1
ATOM 5416 C C . GLN B 1 282 ? 23.320 11.886 -28.952 1.00 39.06 278 GLN B C 1
ATOM 5417 O O . GLN B 1 282 ? 24.096 11.820 -27.992 1.00 44.30 278 GLN B O 1
ATOM 5423 N N . TRP B 1 283 ? 22.252 12.680 -28.967 1.00 45.25 279 TRP B N 1
ATOM 5424 C CA . TRP B 1 283 ? 22.014 13.670 -27.926 1.00 51.48 279 TRP B CA 1
ATOM 5425 C C . TRP B 1 283 ? 21.386 13.030 -26.692 1.00 48.26 279 TRP B C 1
ATOM 5426 O O . TRP B 1 283 ? 20.419 12.270 -26.799 1.00 47.11 279 TRP B O 1
ATOM 5437 N N . VAL B 1 284 ? 21.939 13.342 -25.522 1.00 49.23 280 VAL B N 1
ATOM 5438 C CA . VAL B 1 284 ? 21.379 12.906 -24.248 1.00 51.13 280 VAL B CA 1
ATOM 5439 C C . VAL B 1 284 ? 20.413 13.987 -23.778 1.00 53.28 280 VAL B C 1
ATOM 5440 O O . VAL B 1 284 ? 20.827 15.100 -23.442 1.00 47.45 280 VAL B O 1
ATOM 5444 N N . ASN B 1 285 ? 19.124 13.656 -23.747 1.00 56.46 281 ASN B N 1
ATOM 5445 C CA . ASN B 1 285 ? 18.080 14.637 -23.472 1.00 57.83 281 ASN B CA 1
ATOM 5446 C C . ASN B 1 285 ? 17.935 14.865 -21.973 1.00 59.62 281 ASN B C 1
ATOM 5447 O O . ASN B 1 285 ? 17.747 13.914 -21.205 1.00 57.46 281 ASN B O 1
ATOM 5452 N N . TYR B 1 286 ? 18.016 16.126 -21.562 1.00 51.23 282 TYR B N 1
ATOM 5453 C CA . TYR B 1 286 ? 17.707 16.549 -20.207 1.00 53.99 282 TYR B CA 1
ATOM 5454 C C . TYR B 1 286 ? 16.503 17.483 -20.226 1.00 53.58 282 TYR B C 1
ATOM 5455 O O . TYR B 1 286 ? 16.144 18.056 -21.259 1.00 51.31 282 TYR B O 1
ATOM 5464 N N . ASN B 1 287 ? 15.875 17.624 -19.064 1.00 47.39 283 ASN B N 1
ATOM 5465 C CA . ASN B 1 287 ? 14.722 18.506 -18.916 1.00 52.91 283 ASN B CA 1
ATOM 5466 C C . ASN B 1 287 ? 15.170 19.809 -18.260 1.00 49.59 283 ASN B C 1
ATOM 5467 O O . ASN B 1 287 ? 14.884 20.093 -17.097 1.00 52.40 283 ASN B O 1
ATOM 5472 N N . SER B 1 288 ? 15.897 20.606 -19.040 1.00 49.95 284 SER B N 1
ATOM 5473 C CA . SER B 1 288 ? 16.466 21.839 -18.523 1.00 48.85 284 SER B CA 1
ATOM 5474 C C . SER B 1 288 ? 16.657 22.835 -19.656 1.00 46.23 284 SER B C 1
ATOM 5475 O O . SER B 1 288 ? 16.850 22.454 -20.814 1.00 49.05 284 SER B O 1
ATOM 5478 N N . ASP B 1 289 ? 16.595 24.118 -19.305 1.00 41.85 285 ASP B N 1
ATOM 5479 C CA . ASP B 1 289 ? 16.922 25.200 -20.225 1.00 46.86 285 ASP B CA 1
ATOM 5480 C C . ASP B 1 289 ? 18.084 26.037 -19.697 1.00 45.87 285 ASP B C 1
ATOM 5481 O O . ASP B 1 289 ? 18.204 27.221 -20.024 1.00 42.72 285 ASP B O 1
ATOM 5486 N N . ASN B 1 290 ? 18.942 25.433 -18.874 1.00 39.85 286 ASN B N 1
ATOM 5487 C CA . ASN B 1 290 ? 20.109 26.139 -18.364 1.00 46.92 286 ASN B CA 1
ATOM 5488 C C . ASN B 1 290 ? 20.986 26.603 -19.522 1.00 44.63 286 ASN B C 1
ATOM 5489 O O . ASN B 1 290 ? 20.943 26.049 -20.625 1.00 42.39 286 ASN B O 1
ATOM 5494 N N . ILE B 1 291 ? 21.788 27.637 -19.258 1.00 47.60 287 ILE B N 1
ATOM 5495 C CA . ILE B 1 291 ? 22.496 28.328 -20.334 1.00 42.08 287 ILE B CA 1
ATOM 5496 C C . ILE B 1 291 ? 23.405 27.364 -21.088 1.00 37.88 287 ILE B C 1
ATOM 5497 O O . ILE B 1 291 ? 23.403 27.324 -22.324 1.00 39.88 287 ILE B O 1
ATOM 5502 N N . LYS B 1 292 ? 24.176 26.555 -20.358 1.00 38.52 288 LYS B N 1
ATOM 5503 C CA . LYS B 1 292 ? 25.158 25.700 -21.019 1.00 43.40 288 LYS B CA 1
ATOM 5504 C C . LYS B 1 292 ? 24.488 24.592 -21.824 1.00 45.71 288 LYS B C 1
ATOM 5505 O O . LYS B 1 292 ? 24.989 24.202 -22.884 1.00 40.20 288 LYS B O 1
ATOM 5511 N N . TYR B 1 293 ? 23.359 24.070 -21.341 1.00 43.75 289 TYR B N 1
ATOM 5512 C CA . TYR B 1 293 ? 22.658 23.031 -22.089 1.00 40.18 289 TYR B CA 1
ATOM 5513 C C . TYR B 1 293 ? 22.135 23.572 -23.415 1.00 39.45 289 TYR B C 1
ATOM 5514 O O . TYR B 1 293 ? 22.283 22.927 -24.462 1.00 37.95 289 TYR B O 1
ATOM 5523 N N . LEU B 1 294 ? 21.536 24.766 -23.392 1.00 41.07 290 LEU B N 1
ATOM 5524 C CA . LEU B 1 294 ? 21.067 25.381 -24.630 1.00 40.64 290 LEU B CA 1
ATOM 5525 C C . LEU B 1 294 ? 22.231 25.724 -25.553 1.00 37.80 290 LEU B C 1
ATOM 5526 O O . LEU B 1 294 ? 22.120 25.587 -26.777 1.00 41.16 290 LEU B O 1
ATOM 5531 N N . GLN B 1 295 ? 23.354 26.173 -24.985 1.00 37.48 291 GLN B N 1
ATOM 5532 C CA . GLN B 1 295 ? 24.534 26.441 -25.801 1.00 42.32 291 GLN B CA 1
ATOM 5533 C C . GLN B 1 295 ? 25.028 25.174 -26.488 1.00 35.81 291 GLN B C 1
ATOM 5534 O O . GLN B 1 295 ? 25.391 25.201 -27.670 1.00 38.64 291 GLN B O 1
ATOM 5540 N N . LEU B 1 296 ? 25.048 24.052 -25.761 1.00 33.19 292 LEU B N 1
ATOM 5541 C CA . LEU B 1 296 ? 25.409 22.778 -26.373 1.00 37.91 292 LEU B CA 1
ATOM 5542 C C . LEU B 1 296 ? 24.429 22.401 -27.473 1.00 42.81 292 LEU B C 1
ATOM 5543 O O . LEU B 1 296 ? 24.826 21.852 -28.507 1.00 41.62 292 LEU B O 1
ATOM 5548 N N . ARG B 1 297 ? 23.141 22.683 -27.262 1.00 42.89 293 ARG B N 1
ATOM 5549 C CA . ARG B 1 297 ? 22.140 22.405 -28.287 1.00 47.09 293 ARG B CA 1
ATOM 5550 C C . ARG B 1 297 ? 22.427 23.199 -29.558 1.00 42.36 293 ARG B C 1
ATOM 5551 O O . ARG B 1 297 ? 22.384 22.656 -30.670 1.00 43.61 293 ARG B O 1
ATOM 5559 N N . ALA B 1 298 ? 22.745 24.488 -29.408 1.00 42.28 294 ALA B N 1
ATOM 5560 C CA . ALA B 1 298 ? 23.062 25.311 -30.571 1.00 42.45 294 ALA B CA 1
ATOM 5561 C C . ALA B 1 298 ? 24.345 24.846 -31.250 1.00 45.18 294 ALA B C 1
ATOM 5562 O O . ALA B 1 298 ? 24.442 24.866 -32.481 1.00 44.41 294 ALA B O 1
ATOM 5564 N N . PHE B 1 299 ? 25.341 24.432 -30.463 1.00 43.15 295 PHE B N 1
ATOM 5565 C CA . PHE B 1 299 ? 26.575 23.898 -31.033 1.00 44.37 295 PHE B CA 1
ATOM 5566 C C . PHE B 1 299 ? 26.292 22.648 -31.861 1.00 41.40 295 PHE B C 1
ATOM 5567 O O . PHE B 1 299 ? 26.754 22.523 -33.004 1.00 42.83 295 PHE B O 1
ATOM 5575 N N . TYR B 1 300 ? 25.518 21.717 -31.298 1.00 45.46 296 TYR B N 1
ATOM 5576 C CA . TYR B 1 300 ? 25.166 20.498 -32.019 1.00 45.01 296 TYR B CA 1
ATOM 5577 C C . TYR B 1 300 ? 24.399 20.813 -33.295 1.00 49.44 296 TYR B C 1
ATOM 5578 O O . TYR B 1 300 ? 24.594 20.153 -34.323 1.00 49.86 296 TYR B O 1
ATOM 5580 N N . TYR B 1 301 ? 23.520 21.818 -33.253 1.00 51.38 297 TYR B N 1
ATOM 5581 C CA . TYR B 1 301 ? 22.816 22.213 -34.469 1.00 50.58 297 TYR B CA 1
ATOM 5582 C C . TYR B 1 301 ? 23.773 22.804 -35.497 1.00 52.48 297 TYR B C 1
ATOM 5583 O O . TYR B 1 301 ? 23.625 22.562 -36.701 1.00 52.22 297 TYR B O 1
ATOM 5592 N N . ILE B 1 302 ? 24.758 23.582 -35.041 1.00 52.74 298 ILE B N 1
ATOM 5593 C CA . ILE B 1 302 ? 25.744 24.158 -35.953 1.00 45.76 298 ILE B CA 1
ATOM 5594 C C . ILE B 1 302 ? 26.518 23.053 -36.660 1.00 49.35 298 ILE B C 1
ATOM 5595 O O . ILE B 1 302 ? 26.733 23.101 -37.877 1.00 56.03 298 ILE B O 1
ATOM 5600 N N . ASN B 1 303 ? 26.935 22.032 -35.909 1.00 44.58 299 ASN B N 1
ATOM 5601 C CA . ASN B 1 303 ? 27.732 20.968 -36.513 1.00 52.35 299 ASN B CA 1
ATOM 5602 C C . ASN B 1 303 ? 26.884 20.059 -37.395 1.00 56.23 299 ASN B C 1
ATOM 5603 O O . ASN B 1 303 ? 27.357 19.575 -38.430 1.00 57.77 299 ASN B O 1
ATOM 5608 N N . GLN B 1 304 ? 25.634 19.811 -37.007 1.00 56.37 300 GLN B N 1
ATOM 5609 C CA . GLN B 1 304 ? 24.765 18.989 -37.840 1.00 55.70 300 GLN B CA 1
ATOM 5610 C C . GLN B 1 304 ? 24.261 19.725 -39.074 1.00 55.25 300 GLN B C 1
ATOM 5611 O O . GLN B 1 304 ? 23.523 19.131 -39.867 1.00 64.48 300 GLN B O 1
ATOM 5617 N N . GLY B 1 305 ? 24.639 20.989 -39.262 1.00 61.37 301 GLY B N 1
ATOM 5618 C CA . GLY B 1 305 ? 24.174 21.770 -40.387 1.00 63.34 301 GLY B CA 1
ATOM 5619 C C . GLY B 1 305 ? 22.898 22.550 -40.155 1.00 61.15 301 GLY B C 1
ATOM 5620 O O . GLY B 1 305 ? 22.576 23.430 -40.964 1.00 52.52 301 GLY B O 1
ATOM 5621 N N . ASN B 1 306 ? 22.158 22.257 -39.086 1.00 62.84 302 ASN B N 1
ATOM 5622 C CA . ASN B 1 306 ? 20.934 22.983 -38.764 1.00 59.96 302 ASN B CA 1
ATOM 5623 C C . ASN B 1 306 ? 21.254 24.396 -38.283 1.00 57.30 302 ASN B C 1
ATOM 5624 O O . ASN B 1 306 ? 21.173 24.689 -37.083 1.00 58.24 302 ASN B O 1
ATOM 5629 N N . ILE B 1 307 ? 21.604 25.278 -39.222 1.00 60.96 303 ILE B N 1
ATOM 5630 C CA . ILE B 1 307 ? 22.083 26.605 -38.855 1.00 63.18 303 ILE B CA 1
ATOM 5631 C C . ILE B 1 307 ? 20.929 27.492 -38.405 1.00 64.12 303 ILE B C 1
ATOM 5632 O O . ILE B 1 307 ? 21.086 28.321 -37.500 1.00 67.34 303 ILE B O 1
ATOM 5637 N N . GLU B 1 308 ? 19.750 27.326 -39.012 1.00 67.69 304 GLU B N 1
ATOM 5638 C CA . GLU B 1 308 ? 18.615 28.178 -38.670 1.00 63.39 304 GLU B CA 1
ATOM 5639 C C . GLU B 1 308 ? 18.133 27.919 -37.248 1.00 61.17 304 GLU B C 1
ATOM 5640 O O . GLU B 1 308 ? 17.862 28.864 -36.498 1.00 59.31 304 GLU B O 1
ATOM 5646 N N . GLU B 1 309 ? 18.021 26.647 -36.858 1.00 58.92 305 GLU B N 1
ATOM 5647 C CA . GLU B 1 309 ? 17.622 26.332 -35.491 1.00 59.44 305 GLU B CA 1
ATOM 5648 C C . GLU B 1 309 ? 18.673 26.782 -34.486 1.00 60.75 305 GLU B C 1
ATOM 5649 O O . GLU B 1 309 ? 18.330 27.203 -33.373 1.00 63.53 305 GLU B O 1
ATOM 5655 N N . ALA B 1 310 ? 19.953 26.702 -34.857 1.00 59.01 306 ALA B N 1
ATOM 5656 C CA . ALA B 1 310 ? 21.003 27.248 -34.005 1.00 60.06 306 ALA B CA 1
ATOM 5657 C C . ALA B 1 310 ? 20.823 28.748 -33.814 1.00 53.96 306 ALA B C 1
ATOM 5658 O O . ALA B 1 310 ? 20.961 29.260 -32.698 1.00 46.31 306 ALA B O 1
ATOM 5660 N N . THR B 1 311 ? 20.509 29.467 -34.896 1.00 55.96 307 THR B N 1
ATOM 5661 C CA . THR B 1 311 ? 20.214 30.893 -34.785 1.00 57.58 307 THR B CA 1
ATOM 5662 C C . THR B 1 311 ? 18.997 31.141 -33.903 1.00 58.90 307 THR B C 1
ATOM 5663 O O . THR B 1 311 ? 18.938 32.153 -33.195 1.00 55.72 307 THR B O 1
ATOM 5667 N N . GLU B 1 312 ? 18.022 30.229 -33.929 1.00 58.65 308 GLU B N 1
ATOM 5668 C CA . GLU B 1 312 ? 16.870 30.344 -33.041 1.00 55.10 308 GLU B CA 1
ATOM 5669 C C . GLU B 1 312 ? 17.295 30.227 -31.581 1.00 52.50 308 GLU B C 1
ATOM 5670 O O . GLU B 1 312 ? 16.889 31.034 -30.734 1.00 49.56 308 GLU B O 1
ATOM 5676 N N . ILE B 1 313 ? 18.129 29.230 -31.270 1.00 53.76 309 ILE B N 1
ATOM 5677 C CA . ILE B 1 313 ? 18.579 29.038 -29.893 1.00 51.86 309 ILE B CA 1
ATOM 5678 C C . ILE B 1 313 ? 19.426 30.216 -29.434 1.00 52.00 309 ILE B C 1
ATOM 5679 O O . ILE B 1 313 ? 19.333 30.653 -28.281 1.00 50.46 309 ILE B O 1
ATOM 5684 N N . LEU B 1 314 ? 20.275 30.740 -30.321 1.00 48.37 310 LEU B N 1
ATOM 5685 C CA . LEU B 1 314 ? 21.107 31.883 -29.958 1.00 49.79 310 LEU B CA 1
ATOM 5686 C C . LEU B 1 314 ? 20.260 33.130 -29.738 1.00 54.57 310 LEU B C 1
ATOM 5687 O O . LEU B 1 314 ? 20.541 33.924 -28.832 1.00 54.55 310 LEU B O 1
ATOM 5692 N N . ASP B 1 315 ? 19.221 33.318 -30.557 1.00 55.06 311 ASP B N 1
ATOM 5693 C CA . ASP B 1 315 ? 18.284 34.411 -30.320 1.00 52.36 311 ASP B CA 1
ATOM 5694 C C . ASP B 1 315 ? 17.593 34.254 -28.973 1.00 55.33 311 ASP B C 1
ATOM 5695 O O . ASP B 1 315 ? 17.383 35.240 -28.257 1.00 60.62 311 ASP B O 1
ATOM 5700 N N . GLU B 1 316 ? 17.236 33.020 -28.609 1.00 53.38 312 GLU B N 1
ATOM 5701 C CA . GLU B 1 316 ? 16.645 32.788 -27.295 1.00 54.06 312 GLU B CA 1
ATOM 5702 C C . GLU B 1 316 ? 17.638 33.105 -26.183 1.00 54.92 312 GLU B C 1
ATOM 5703 O O . GLU B 1 316 ? 17.256 33.630 -25.130 1.00 56.54 312 GLU B O 1
ATOM 5709 N N . LEU B 1 317 ? 18.920 32.798 -26.400 1.00 56.36 313 LEU B N 1
ATOM 5710 C CA . LEU B 1 317 ? 19.929 33.046 -25.375 1.00 54.22 313 LEU B CA 1
ATOM 5711 C C . LEU B 1 317 ? 20.257 34.528 -25.248 1.00 52.44 313 LEU B C 1
ATOM 5712 O O . LEU B 1 317 ? 20.692 34.972 -24.179 1.00 52.68 313 LEU B O 1
ATOM 5717 N N . SER B 1 318 ? 20.061 35.304 -26.319 1.00 53.99 314 SER B N 1
ATOM 5718 C CA . SER B 1 318 ? 20.372 36.730 -26.266 1.00 50.59 314 SER B CA 1
ATOM 5719 C C . SER B 1 318 ? 19.525 37.451 -25.227 1.00 52.72 314 SER B C 1
ATOM 5720 O O . SER B 1 318 ? 19.959 38.466 -24.669 1.00 56.24 314 SER B O 1
ATOM 5723 N N . SER B 1 319 ? 18.322 36.949 -24.954 1.00 52.01 315 SER B N 1
ATOM 5724 C CA . SER B 1 319 ? 17.465 37.507 -23.918 1.00 49.16 315 SER B CA 1
ATOM 5725 C C . SER B 1 319 ? 17.716 36.892 -22.548 1.00 48.17 315 SER B C 1
ATOM 5726 O O . SER B 1 319 ? 17.255 37.444 -21.544 1.00 53.93 315 SER B O 1
ATOM 5729 N N . ARG B 1 320 ? 18.432 35.773 -22.483 1.00 48.27 316 ARG B N 1
ATOM 5730 C CA . ARG B 1 320 ? 18.768 35.150 -21.215 1.00 50.72 316 ARG B CA 1
ATOM 5731 C C . ARG B 1 320 ? 19.951 35.863 -20.564 1.00 50.10 316 ARG B C 1
ATOM 5732 O O . ARG B 1 320 ? 20.709 36.589 -21.214 1.00 48.86 316 ARG B O 1
ATOM 5740 N N . ASP B 1 321 ? 20.101 35.644 -19.257 1.00 50.32 317 ASP B N 1
ATOM 5741 C CA . ASP B 1 321 ? 21.176 36.261 -18.481 1.00 59.90 317 ASP B CA 1
ATOM 5742 C C . ASP B 1 321 ? 22.432 35.404 -18.622 1.00 59.52 317 ASP B C 1
ATOM 5743 O O . ASP B 1 321 ? 22.776 34.590 -17.761 1.00 58.82 317 ASP B O 1
ATOM 5748 N N . GLN B 1 322 ? 23.132 35.601 -19.736 1.00 56.18 318 GLN B N 1
ATOM 5749 C CA . GLN B 1 322 ? 24.353 34.856 -20.003 1.00 54.34 318 GLN B CA 1
ATOM 5750 C C . GLN B 1 322 ? 25.531 35.461 -19.251 1.00 49.20 318 GLN B C 1
ATOM 5751 O O . GLN B 1 322 ? 25.687 36.683 -19.184 1.00 48.67 318 GLN B O 1
ATOM 5757 N N . ASP B 1 323 ? 26.359 34.589 -18.682 1.00 48.54 319 ASP B N 1
ATOM 5758 C CA . ASP B 1 323 ? 27.566 35.010 -17.991 1.00 49.65 319 ASP B CA 1
ATOM 5759 C C . ASP B 1 323 ? 28.602 35.509 -18.999 1.00 46.60 319 ASP B C 1
ATOM 5760 O O . ASP B 1 323 ? 28.448 35.361 -20.213 1.00 44.60 319 ASP B O 1
ATOM 5765 N N . GLU B 1 324 ? 29.679 36.103 -18.480 1.00 42.75 320 GLU B N 1
ATOM 5766 C CA . GLU B 1 324 ? 30.724 36.619 -19.359 1.00 43.28 320 GLU B CA 1
ATOM 5767 C C . GLU B 1 324 ? 31.449 35.488 -20.080 1.00 37.99 320 GLU B C 1
ATOM 5768 O O . GLU B 1 324 ? 31.680 35.561 -21.292 1.00 40.23 320 GLU B O 1
ATOM 5774 N N . ASN B 1 325 ? 31.822 34.434 -19.350 1.00 36.43 321 ASN B N 1
ATOM 5775 C CA . ASN B 1 325 ? 32.379 33.243 -19.987 1.00 38.78 321 ASN B CA 1
ATOM 5776 C C . ASN B 1 325 ? 31.370 32.629 -20.951 1.00 34.57 321 ASN B C 1
ATOM 5777 O O . ASN B 1 325 ? 31.685 32.341 -22.118 1.00 33.67 321 ASN B O 1
ATOM 5782 N N . GLU B 1 326 ? 30.134 32.442 -20.473 1.00 40.43 322 GLU B N 1
ATOM 5783 C CA . GLU B 1 326 ? 29.053 31.974 -21.331 1.00 37.27 322 GLU B CA 1
ATOM 5784 C C . GLU B 1 326 ? 28.858 32.888 -22.531 1.00 38.09 322 GLU B C 1
ATOM 5785 O O . GLU B 1 326 ? 28.465 32.419 -23.603 1.00 41.89 322 GLU B O 1
ATOM 5791 N N . LEU B 1 327 ? 29.125 34.188 -22.377 1.00 38.13 323 LEU B N 1
ATOM 5792 C CA . LEU B 1 327 ? 29.086 35.082 -23.530 1.00 34.64 323 LEU B CA 1
ATOM 5793 C C . LEU B 1 327 ? 30.260 34.833 -24.465 1.00 35.52 323 LEU B C 1
ATOM 5794 O O . LEU B 1 327 ? 30.134 35.032 -25.679 1.00 39.44 323 LEU B O 1
ATOM 5799 N N . GLY B 1 328 ? 31.404 34.409 -23.925 1.00 38.57 324 GLY B N 1
ATOM 5800 C CA . GLY B 1 328 ? 32.499 33.993 -24.786 1.00 34.67 324 GLY B CA 1
ATOM 5801 C C . GLY B 1 328 ? 32.100 32.840 -25.683 1.00 28.87 324 GLY B C 1
ATOM 5802 O O . GLY B 1 328 ? 32.280 32.889 -26.905 1.00 28.31 324 GLY B O 1
ATOM 5803 N N . PHE B 1 329 ? 31.524 31.790 -25.089 1.00 30.62 325 PHE B N 1
ATOM 5804 C CA . PHE B 1 329 ? 30.996 30.701 -25.907 1.00 34.02 325 PHE B CA 1
ATOM 5805 C C . PHE B 1 329 ? 29.927 31.202 -26.873 1.00 34.49 325 PHE B C 1
ATOM 5806 O O . PHE B 1 329 ? 29.928 30.842 -28.057 1.00 36.94 325 PHE B O 1
ATOM 5814 N N . TYR B 1 330 ? 29.019 32.049 -26.383 1.00 35.47 326 TYR B N 1
ATOM 5815 C CA . TYR B 1 330 ? 27.883 32.511 -27.177 1.00 31.60 326 TYR B CA 1
ATOM 5816 C C . TYR B 1 330 ? 28.340 33.220 -28.447 1.00 33.44 326 TYR B C 1
ATOM 5817 O O . TYR B 1 330 ? 27.924 32.864 -29.558 1.00 32.47 326 TYR B O 1
ATOM 5826 N N . TYR B 1 331 ? 29.202 34.228 -28.302 1.00 35.35 327 TYR B N 1
ATOM 5827 C CA . TYR B 1 331 ? 29.720 34.922 -29.473 1.00 32.95 327 TYR B CA 1
ATOM 5828 C C . TYR B 1 331 ? 30.682 34.060 -30.281 1.00 34.37 327 TYR B C 1
ATOM 5829 O O . TYR B 1 331 ? 30.890 34.341 -31.467 1.00 36.58 327 TYR B O 1
ATOM 5838 N N . TYR B 1 332 ? 31.268 33.018 -29.682 1.00 31.79 328 TYR B N 1
ATOM 5839 C CA . TYR B 1 332 ? 32.023 32.063 -30.489 1.00 32.32 328 TYR B CA 1
ATOM 5840 C C . TYR B 1 332 ? 31.106 31.326 -31.460 1.00 35.96 328 TYR B C 1
ATOM 5841 O O . TYR B 1 332 ? 31.421 31.192 -32.648 1.00 35.13 328 TYR B O 1
ATOM 5850 N N . TYR B 1 333 ? 29.964 30.837 -30.968 1.00 33.07 329 TYR B N 1
ATOM 5851 C CA . TYR B 1 333 ? 29.013 30.160 -31.848 1.00 38.30 329 TYR B CA 1
ATOM 5852 C C . TYR B 1 333 ? 28.434 31.125 -32.878 1.00 42.27 329 TYR B C 1
ATOM 5853 O O . TYR B 1 333 ? 28.315 30.782 -34.064 1.00 44.83 329 TYR B O 1
ATOM 5862 N N . LYS B 1 334 ? 28.077 32.339 -32.445 1.00 40.63 330 LYS B N 1
ATOM 5863 C CA . LYS B 1 334 ? 27.626 33.349 -33.397 1.00 38.98 330 LYS B CA 1
ATOM 5864 C C . LYS B 1 334 ? 28.687 33.633 -34.449 1.00 43.97 330 LYS B C 1
ATOM 5865 O O . LYS B 1 334 ? 28.354 33.980 -35.587 1.00 46.51 330 LYS B O 1
ATOM 5871 N N . GLY B 1 335 ? 29.965 33.494 -34.090 1.00 39.79 331 GLY B N 1
ATOM 5872 C CA . GLY B 1 335 ? 31.015 33.621 -35.085 1.00 39.55 331 GLY B CA 1
ATOM 5873 C C . GLY B 1 335 ? 31.075 32.430 -36.022 1.00 38.49 331 GLY B C 1
ATOM 5874 O O . GLY B 1 335 ? 31.329 32.585 -37.219 1.00 40.33 331 GLY B O 1
ATOM 5875 N N . LEU B 1 336 ? 30.847 31.226 -35.491 1.00 40.71 332 LEU B N 1
ATOM 5876 C CA . LEU B 1 336 ? 30.791 30.043 -36.344 1.00 40.07 332 LEU B CA 1
ATOM 5877 C C . LEU B 1 336 ? 29.701 30.181 -37.397 1.00 46.32 332 LEU B C 1
ATOM 5878 O O . LEU B 1 336 ? 29.884 29.770 -38.549 1.00 43.93 332 LEU B O 1
ATOM 5883 N N . ILE B 1 337 ? 28.562 30.765 -37.022 1.00 44.09 333 ILE B N 1
ATOM 5884 C CA . ILE B 1 337 ? 27.486 30.978 -37.986 1.00 43.92 333 ILE B CA 1
ATOM 5885 C C . ILE B 1 337 ? 27.832 32.124 -38.931 1.00 48.34 333 ILE B C 1
ATOM 5886 O O . ILE B 1 337 ? 27.815 31.970 -40.158 1.00 49.67 333 ILE B O 1
ATOM 5891 N N . SER B 1 338 ? 28.155 33.289 -38.370 1.00 47.58 334 SER B N 1
ATOM 5892 C CA . SER B 1 338 ? 28.285 34.496 -39.178 1.00 48.21 334 SER B CA 1
ATOM 5893 C C . SER B 1 338 ? 29.588 34.533 -39.965 1.00 49.61 334 SER B C 1
ATOM 5894 O O . SER B 1 338 ? 29.638 35.146 -41.038 1.00 51.53 334 SER B O 1
ATOM 5897 N N . GLN B 1 339 ? 30.641 33.892 -39.455 1.00 50.92 335 GLN B N 1
ATOM 5898 C CA . GLN B 1 339 ? 31.983 33.979 -40.034 1.00 49.02 335 GLN B CA 1
ATOM 5899 C C . GLN B 1 339 ? 32.489 35.421 -40.046 1.00 50.63 335 GLN B C 1
ATOM 5900 O O . GLN B 1 339 ? 33.286 35.810 -40.904 1.00 57.07 335 GLN B O 1
ATOM 5906 N N . ASP B 1 340 ? 32.028 36.218 -39.086 1.00 50.13 336 ASP B N 1
ATOM 5907 C CA . ASP B 1 340 ? 32.450 37.602 -38.927 1.00 51.13 336 ASP B CA 1
ATOM 5908 C C . ASP B 1 340 ? 33.494 37.678 -37.821 1.00 50.03 336 ASP B C 1
ATOM 5909 O O . ASP B 1 340 ? 33.268 37.178 -36.714 1.00 52.60 336 ASP B O 1
ATOM 5914 N N . LYS B 1 341 ? 34.630 38.311 -38.123 1.00 50.48 337 LYS B N 1
ATOM 5915 C CA . LYS B 1 341 ? 35.723 38.379 -37.158 1.00 49.58 337 LYS B CA 1
ATOM 5916 C C . LYS B 1 341 ? 35.326 39.138 -35.898 1.00 47.59 337 LYS B C 1
ATOM 5917 O O . LYS B 1 341 ? 35.895 38.895 -34.827 1.00 44.81 337 LYS B O 1
ATOM 5923 N N . THR B 1 342 ? 34.363 40.057 -36.002 1.00 47.61 338 THR B N 1
ATOM 5924 C CA . THR B 1 342 ? 33.967 40.844 -34.838 1.00 46.04 338 THR B CA 1
ATOM 5925 C C . THR B 1 342 ? 33.333 39.967 -33.764 1.00 43.76 338 THR B C 1
ATOM 5926 O O . THR B 1 342 ? 33.538 40.200 -32.567 1.00 46.65 338 THR B O 1
ATOM 5930 N N . ASP B 1 343 ? 32.560 38.954 -34.168 1.00 42.12 339 ASP B N 1
ATOM 5931 C CA . ASP B 1 343 ? 32.012 38.014 -33.194 1.00 45.32 339 ASP B CA 1
ATOM 5932 C C . ASP B 1 343 ? 33.126 37.297 -32.439 1.00 40.19 339 ASP B C 1
ATOM 5933 O O . ASP B 1 343 ? 33.043 37.117 -31.218 1.00 37.43 339 ASP B O 1
ATOM 5938 N N . TYR B 1 344 ? 34.179 36.887 -33.151 1.00 35.99 340 TYR B N 1
ATOM 5939 C CA . TYR B 1 344 ? 35.313 36.238 -32.501 1.00 41.68 340 TYR B CA 1
ATOM 5940 C C . TYR B 1 344 ? 36.068 37.201 -31.593 1.00 37.01 340 TYR B C 1
ATOM 5941 O O . TYR B 1 344 ? 36.591 36.785 -30.553 1.00 37.73 340 TYR B O 1
ATOM 5950 N N . TYR B 1 345 ? 36.137 38.483 -31.965 1.00 38.17 341 TYR B N 1
ATOM 5951 C CA . TYR B 1 345 ? 36.770 39.471 -31.096 1.00 38.13 341 TYR B CA 1
ATOM 5952 C C . TYR B 1 345 ? 35.980 39.656 -29.808 1.00 37.17 341 TYR B C 1
ATOM 5953 O O . TYR B 1 345 ? 36.562 39.724 -28.718 1.00 35.72 341 TYR B O 1
ATOM 5962 N N . LYS B 1 346 ? 34.650 39.746 -29.913 1.00 40.90 342 LYS B N 1
ATOM 5963 C CA . LYS B 1 346 ? 33.826 39.848 -28.713 1.00 38.43 342 LYS B CA 1
ATOM 5964 C C . LYS B 1 346 ? 33.968 38.604 -27.847 1.00 34.81 342 LYS B C 1
ATOM 5965 O O . LYS B 1 346 ? 34.081 38.703 -26.619 1.00 34.38 342 LYS B O 1
ATOM 5971 N N . SER B 1 347 ? 33.973 37.423 -28.470 1.00 37.15 343 SER B N 1
ATOM 5972 C CA . SER B 1 347 ? 34.179 36.189 -27.718 1.00 36.03 343 SER B CA 1
ATOM 5973 C C . SER B 1 347 ? 35.514 36.211 -26.984 1.00 34.44 343 SER B C 1
ATOM 5974 O O . SER B 1 347 ? 35.599 35.809 -25.817 1.00 33.01 343 SER B O 1
ATOM 5977 N N . ILE B 1 348 ? 36.567 36.683 -27.655 1.00 32.57 344 ILE B N 1
ATOM 5978 C CA . ILE B 1 348 ? 37.876 36.795 -27.016 1.00 30.76 344 ILE B CA 1
ATOM 5979 C C . ILE B 1 348 ? 37.803 37.727 -25.813 1.00 31.81 344 ILE B C 1
ATOM 5980 O O . ILE B 1 348 ? 38.297 37.406 -24.725 1.00 31.31 344 ILE B O 1
ATOM 5985 N N . ARG B 1 349 ? 37.172 38.893 -25.988 1.00 30.57 345 ARG B N 1
ATOM 5986 C CA . ARG B 1 349 ? 37.105 39.863 -24.898 1.00 29.42 345 ARG B CA 1
ATOM 5987 C C . ARG B 1 349 ? 36.330 39.311 -23.709 1.00 31.85 345 ARG B C 1
ATOM 5988 O O . ARG B 1 349 ? 36.687 39.570 -22.554 1.00 32.66 345 ARG B O 1
ATOM 5996 N N . TYR B 1 350 ? 35.266 38.543 -23.967 1.00 37.50 346 TYR B N 1
ATOM 5997 C CA . TYR B 1 350 ? 34.488 37.978 -22.868 1.00 34.10 346 TYR B CA 1
ATOM 5998 C C . TYR B 1 350 ? 35.218 36.824 -22.193 1.00 33.44 346 TYR B C 1
ATOM 5999 O O . TYR B 1 350 ? 35.071 36.627 -20.982 1.00 34.05 346 TYR B O 1
ATOM 6008 N N . PHE B 1 351 ? 35.997 36.050 -22.952 1.00 31.95 347 PHE B N 1
ATOM 6009 C CA . PHE B 1 351 ? 36.839 35.030 -22.334 1.00 34.34 347 PHE B CA 1
ATOM 6010 C C . PHE B 1 351 ? 37.919 35.666 -21.466 1.00 34.65 347 PHE B C 1
ATOM 6011 O O . PHE B 1 351 ? 38.270 35.128 -20.409 1.00 33.62 347 PHE B O 1
ATOM 6019 N N . LYS B 1 352 ? 38.448 36.816 -21.889 1.00 29.95 348 LYS B N 1
ATOM 6020 C CA . LYS B 1 352 ? 39.456 37.500 -21.086 1.00 35.19 348 LYS B CA 1
ATOM 6021 C C . LYS B 1 352 ? 38.842 38.123 -19.838 1.00 38.15 348 LYS B C 1
ATOM 6022 O O . LYS B 1 352 ? 39.441 38.074 -18.757 1.00 36.20 348 LYS B O 1
ATOM 6028 N N . LYS B 1 353 ? 37.653 38.718 -19.968 1.00 33.70 349 LYS B N 1
ATOM 6029 C CA . LYS B 1 353 ? 36.979 39.273 -18.799 1.00 36.28 349 LYS B CA 1
ATOM 6030 C C . LYS B 1 353 ? 36.686 38.187 -17.774 1.00 36.20 349 LYS B C 1
ATOM 6031 O O . LYS B 1 353 ? 36.807 38.414 -16.564 1.00 35.48 349 LYS B O 1
ATOM 6037 N N . SER B 1 354 ? 36.314 36.997 -18.239 1.00 40.07 350 SER B N 1
ATOM 6038 C CA . SER B 1 354 ? 36.083 35.853 -17.370 1.00 40.56 350 SER B CA 1
ATOM 6039 C C . SER B 1 354 ? 37.366 35.102 -17.034 1.00 40.95 350 SER B C 1
ATOM 6040 O O . SER B 1 354 ? 37.301 34.052 -16.386 1.00 47.25 350 SER B O 1
ATOM 6043 N N . ASP B 1 355 ? 38.521 35.612 -17.469 1.00 40.61 351 ASP B N 1
ATOM 6044 C CA . ASP B 1 355 ? 39.829 35.064 -17.102 1.00 43.29 351 ASP B CA 1
ATOM 6045 C C . ASP B 1 355 ? 39.986 33.620 -17.577 1.00 43.68 351 ASP B C 1
ATOM 6046 O O . ASP B 1 355 ? 40.541 32.770 -16.876 1.00 43.70 351 ASP B O 1
ATOM 6051 N N . ASP B 1 356 ? 39.500 33.342 -18.784 1.00 35.07 352 ASP B N 1
ATOM 6052 C CA . ASP B 1 356 ? 39.548 32.004 -19.369 1.00 37.34 352 ASP B CA 1
ATOM 6053 C C . ASP B 1 356 ? 40.696 31.963 -20.371 1.00 35.14 352 ASP B C 1
ATOM 6054 O O . ASP B 1 356 ? 40.571 32.453 -21.497 1.00 34.95 352 ASP B O 1
ATOM 6059 N N . LYS B 1 357 ? 41.813 31.367 -19.965 1.00 34.81 353 LYS B N 1
ATOM 6060 C CA . LYS B 1 357 ? 42.970 31.224 -20.837 1.00 37.43 353 LYS B CA 1
ATOM 6061 C C . LYS B 1 357 ? 42.935 29.948 -21.668 1.00 36.21 353 LYS B C 1
ATOM 6062 O O . LYS B 1 357 ? 43.863 29.711 -22.449 1.00 37.19 353 LYS B O 1
ATOM 6068 N N . TYR B 1 358 ? 41.894 29.126 -21.530 1.00 34.34 354 TYR B N 1
ATOM 6069 C CA . TYR B 1 358 ? 41.831 27.843 -22.217 1.00 31.64 354 TYR B CA 1
ATOM 6070 C C . TYR B 1 358 ? 40.829 27.842 -23.365 1.00 31.78 354 TYR B C 1
ATOM 6071 O O . TYR B 1 358 ? 41.207 27.612 -24.518 1.00 29.72 354 TYR B O 1
ATOM 6080 N N . PHE B 1 359 ? 39.550 28.086 -23.084 1.00 31.40 355 PHE B N 1
ATOM 6081 C CA . PHE B 1 359 ? 38.544 28.036 -24.138 1.00 28.62 355 PHE B CA 1
ATOM 6082 C C . PHE B 1 359 ? 38.564 29.267 -25.031 1.00 31.97 355 PHE B C 1
ATOM 6083 O O . PHE B 1 359 ? 37.860 29.287 -26.049 1.00 30.34 355 PHE B O 1
ATOM 6091 N N . ILE B 1 360 ? 39.378 30.272 -24.697 1.00 32.15 356 ILE B N 1
ATOM 6092 C CA . ILE B 1 360 ? 39.630 31.372 -25.617 1.00 29.17 356 ILE B CA 1
ATOM 6093 C C . ILE B 1 360 ? 40.243 30.859 -26.911 1.00 25.53 356 ILE B C 1
ATOM 6094 O O . ILE B 1 360 ? 40.245 31.568 -27.922 1.00 28.88 356 ILE B O 1
ATOM 6099 N N . GLN B 1 361 ? 40.763 29.628 -26.903 1.00 30.94 357 GLN B N 1
ATOM 6100 C CA . GLN B 1 361 ? 41.242 28.999 -28.127 1.00 30.97 357 GLN B CA 1
ATOM 6101 C C . GLN B 1 361 ? 40.146 28.846 -29.171 1.00 33.68 357 GLN B C 1
ATOM 6102 O O . GLN B 1 361 ? 40.458 28.768 -30.364 1.00 32.22 357 GLN B O 1
ATOM 6108 N N . LEU B 1 362 ? 38.872 28.796 -28.758 1.00 33.63 358 LEU B N 1
ATOM 6109 C CA . LEU B 1 362 ? 37.797 28.577 -29.721 1.00 29.41 358 LEU B CA 1
ATOM 6110 C C . LEU B 1 362 ? 37.754 29.661 -30.795 1.00 30.69 358 LEU B C 1
ATOM 6111 O O . LEU B 1 362 ? 37.859 29.328 -31.986 1.00 26.71 358 LEU B O 1
ATOM 6116 N N . PRO B 1 363 ? 37.621 30.954 -30.462 1.00 29.73 359 PRO B N 1
ATOM 6117 C CA . PRO B 1 363 ? 37.690 31.956 -31.540 1.00 30.91 359 PRO B CA 1
ATOM 6118 C C . PRO B 1 363 ? 39.068 32.053 -32.169 1.00 33.60 359 PRO B C 1
ATOM 6119 O O . PRO B 1 363 ? 39.172 32.224 -33.391 1.00 37.26 359 PRO B O 1
ATOM 6123 N N . LEU B 1 364 ? 40.132 31.933 -31.370 1.00 31.92 360 LEU B N 1
ATOM 6124 C CA . LEU B 1 364 ? 41.486 32.008 -31.913 1.00 38.25 360 LEU B CA 1
ATOM 6125 C C . LEU B 1 364 ? 41.692 30.980 -33.021 1.00 39.18 360 LEU B C 1
ATOM 6126 O O . LEU B 1 364 ? 42.152 31.317 -34.120 1.00 36.20 360 LEU B O 1
ATOM 6131 N N . LEU B 1 365 ? 41.339 29.718 -32.751 1.00 34.41 361 LEU B N 1
ATOM 6132 C CA . LEU B 1 365 ? 41.430 28.683 -33.777 1.00 35.73 361 LEU B CA 1
ATOM 6133 C C . LEU B 1 365 ? 40.668 29.081 -35.033 1.00 37.19 361 LEU B C 1
ATOM 6134 O O . LEU B 1 365 ? 41.126 28.830 -36.153 1.00 37.45 361 LEU B O 1
ATOM 6139 N N . GLN B 1 366 ? 39.508 29.719 -34.867 1.00 35.26 362 GLN B N 1
ATOM 6140 C CA . GLN B 1 366 ? 38.750 30.155 -36.033 1.00 37.53 362 GLN B CA 1
ATOM 6141 C C . GLN B 1 366 ? 39.436 31.324 -36.728 1.00 42.05 362 GLN B C 1
ATOM 6142 O O . GLN B 1 366 ? 39.426 31.409 -37.961 1.00 40.35 362 GLN B O 1
ATOM 6148 N N . LEU B 1 367 ? 40.046 32.230 -35.959 1.00 40.00 363 LEU B N 1
ATOM 6149 C CA . LEU B 1 367 ? 40.781 33.325 -36.582 1.00 40.11 363 LEU B CA 1
ATOM 6150 C C . LEU B 1 367 ? 42.000 32.814 -37.336 1.00 42.26 363 LEU B C 1
ATOM 6151 O O . LEU B 1 367 ? 42.360 33.370 -38.380 1.00 45.42 363 LEU B O 1
ATOM 6156 N N . GLU B 1 368 ? 42.628 31.748 -36.837 1.00 42.44 364 GLU B N 1
ATOM 6157 C CA . GLU B 1 368 ? 43.818 31.204 -37.483 1.00 43.20 364 GLU B CA 1
ATOM 6158 C C . GLU B 1 368 ? 43.499 30.661 -38.870 1.00 46.97 364 GLU B C 1
ATOM 6159 O O . GLU B 1 368 ? 44.217 30.944 -39.837 1.00 48.76 364 GLU B O 1
ATOM 6165 N N . ARG B 1 369 ? 42.426 29.874 -38.990 1.00 44.53 365 ARG B N 1
ATOM 6166 C CA . ARG B 1 369 ? 42.057 29.324 -40.290 1.00 49.29 365 ARG B CA 1
ATOM 6167 C C . ARG B 1 369 ? 41.616 30.406 -41.268 1.00 48.98 365 ARG B C 1
ATOM 6168 O O . ARG B 1 369 ? 41.646 30.177 -42.482 1.00 48.21 365 ARG B O 1
ATOM 6184 N N . GLY B 1 371 ? 43.222 33.027 -41.702 1.00 48.27 367 GLY B N 1
ATOM 6185 C CA . GLY B 1 371 ? 44.455 33.660 -42.126 1.00 47.90 367 GLY B CA 1
ATOM 6186 C C . GLY B 1 371 ? 45.046 34.671 -41.169 1.00 52.04 367 GLY B C 1
ATOM 6187 O O . GLY B 1 371 ? 45.826 35.527 -41.604 1.00 53.90 367 GLY B O 1
ATOM 6188 N N . ALA B 1 372 ? 44.710 34.606 -39.884 1.00 49.05 368 ALA B N 1
ATOM 6189 C CA . ALA B 1 372 ? 45.274 35.535 -38.916 1.00 45.71 368 ALA B CA 1
ATOM 6190 C C . ALA B 1 372 ? 46.669 35.086 -38.500 1.00 46.89 368 ALA B C 1
ATOM 6191 O O . ALA B 1 372 ? 46.997 33.896 -38.528 1.00 48.20 368 ALA B O 1
ATOM 6193 N N . ASP B 1 373 ? 47.497 36.057 -38.119 1.00 42.64 369 ASP B N 1
ATOM 6194 C CA . ASP B 1 373 ? 48.866 35.763 -37.717 1.00 44.32 369 ASP B CA 1
ATOM 6195 C C . ASP B 1 373 ? 48.869 34.877 -36.477 1.00 39.62 369 ASP B C 1
ATOM 6196 O O . ASP B 1 373 ? 48.290 35.236 -35.448 1.00 37.25 369 ASP B O 1
ATOM 6201 N N . LEU B 1 374 ? 49.533 33.719 -36.575 1.00 45.73 370 LEU B N 1
ATOM 6202 C CA . LEU B 1 374 ? 49.441 32.719 -35.513 1.00 39.45 370 LEU B CA 1
ATOM 6203 C C . LEU B 1 374 ? 50.107 33.191 -34.227 1.00 38.28 370 LEU B C 1
ATOM 6204 O O . LEU B 1 374 ? 49.556 33.005 -33.137 1.00 37.50 370 LEU B O 1
ATOM 6209 N N . GLU B 1 375 ? 51.296 33.791 -34.323 1.00 40.23 371 GLU B N 1
ATOM 6210 C CA . GLU B 1 375 ? 52.013 34.181 -33.110 1.00 39.71 371 GLU B CA 1
ATOM 6211 C C . GLU B 1 375 ? 51.255 35.250 -32.334 1.00 37.39 371 GLU B C 1
ATOM 6212 O O . GLU B 1 375 ? 51.240 35.239 -31.096 1.00 38.65 371 GLU B O 1
ATOM 6218 N N . LEU B 1 376 ? 50.611 36.175 -33.045 1.00 35.66 372 LEU B N 1
ATOM 6219 C CA . LEU B 1 376 ? 49.756 37.154 -32.383 1.00 31.00 372 LEU B CA 1
ATOM 6220 C C . LEU B 1 376 ? 48.608 36.467 -31.653 1.00 34.18 372 LEU B C 1
ATOM 6221 O O . LEU B 1 376 ? 48.263 36.836 -30.523 1.00 34.71 372 LEU B O 1
ATOM 6226 N N . LEU B 1 377 ? 48.013 35.449 -32.282 1.00 34.24 373 LEU B N 1
ATOM 6227 C CA . LEU B 1 377 ? 46.930 34.707 -31.642 1.00 35.81 373 LEU B CA 1
ATOM 6228 C C . LEU B 1 377 ? 47.421 33.995 -30.391 1.00 33.94 373 LEU B C 1
ATOM 6229 O O . LEU B 1 377 ? 46.710 33.928 -29.382 1.00 34.70 373 LEU B O 1
ATOM 6234 N N . ASN B 1 378 ? 48.638 33.453 -30.442 1.00 32.16 374 ASN B N 1
ATOM 6235 C CA . ASN B 1 378 ? 49.227 32.855 -29.251 1.00 33.41 374 ASN B CA 1
ATOM 6236 C C . ASN B 1 378 ? 49.419 33.896 -28.159 1.00 35.73 374 ASN B C 1
ATOM 6237 O O . ASN B 1 378 ? 49.260 33.596 -26.969 1.00 33.85 374 ASN B O 1
ATOM 6242 N N . LEU B 1 379 ? 49.758 35.128 -28.545 1.00 33.77 375 LEU B N 1
ATOM 6243 C CA . LEU B 1 379 ? 49.895 36.188 -27.551 1.00 32.49 375 LEU B CA 1
ATOM 6244 C C . LEU B 1 379 ? 48.543 36.600 -26.978 1.00 38.07 375 LEU B C 1
ATOM 6245 O O . LEU B 1 379 ? 48.475 37.088 -25.843 1.00 35.85 375 LEU B O 1
ATOM 6250 N N . ILE B 1 380 ? 47.462 36.419 -27.742 1.00 34.24 376 ILE B N 1
ATOM 6251 C CA . ILE B 1 380 ? 46.137 36.719 -27.209 1.00 29.74 376 ILE B CA 1
ATOM 6252 C C . ILE B 1 380 ? 45.743 35.704 -26.141 1.00 34.76 376 ILE B C 1
ATOM 6253 O O . ILE B 1 380 ? 45.041 36.044 -25.179 1.00 32.91 376 ILE B O 1
ATOM 6258 N N . SER B 1 381 ? 46.199 34.459 -26.271 1.00 30.97 377 SER B N 1
ATOM 6259 C CA . SER B 1 381 ? 45.752 33.384 -25.392 1.00 35.90 377 SER B CA 1
ATOM 6260 C C . SER B 1 381 ? 46.382 33.428 -24.006 1.00 38.34 377 SER B C 1
ATOM 6261 O O . SER B 1 381 ? 46.036 32.590 -23.167 1.00 41.44 377 SER B O 1
ATOM 6264 N N . ILE B 1 382 ? 47.287 34.363 -23.739 1.00 36.38 378 ILE B N 1
ATOM 6265 C CA . ILE B 1 382 ? 47.943 34.424 -22.438 1.00 39.14 378 ILE B CA 1
ATOM 6266 C C . ILE B 1 382 ? 47.661 35.753 -21.746 1.00 40.57 378 ILE B C 1
ATOM 6267 O O . ILE B 1 382 ? 46.565 36.302 -21.856 1.00 36.37 378 ILE B O 1
#

Foldseek 3Di:
DQLVLVVVCVVPVVLLCVLCVLLPHRDSVVVSVVSPPQQQGAACVSVLVSCCVPPVQCCLPVLLVSLLRYQLQYDHLLLSLLLCVLLPVPVSNLSSLVSLCPDPHLLSVLSSQLVVLVVCLVVVVADLVRLVVSNVVSVDDQLLCQSSLLSVSCVVVLVLVNVVSVVPRDLVSPDDDDSSLSVLLSVLNVLVSCVQQLNLVSNLVSLVVSVVSDPRLVSVLVSLVSNLSSCLPPDLVVSVVSLVVNPVSDNDVVSVLSLLSNLVSCLVVVHDRPSQDPPDLPLSSLLSNLSVCLSVVVNVVSVVSLVVCVPPDDALQSQLSSLLSVCSNPVDLVSLVSSLVSCVVSSRLNCNVSSLVVVVVPDDVVVSVVSSD/DQLVLCVVCVPPVPVLCVLCVQQPHNDSVVVNVVSPAFQQGAACGNVLVSCCVPPVPCSLVVVLVSLLRHQLQYDNLLLSLLVCVLLPVPVSNLSSLVNQCPHPHLQSVLSSQLVVLVVCLVVVVADLVRLVVVNVVSPDDQLLCQSSLLSVSCVVVPNLVVVVSVVSHDLVSDDDDLSSLSSLLSVLNQLVSCQLVVVLVSNLVSLVSNCVSDPQLVSVLVSLQSNLLSCLPPDLVRSLVSLVSNCVSPPDVVSVCSLLSNLVSCLVVLHDDDHDDDDDDDLSVLLSVLSVCLSVVVNVVSVVSLVVCVPPDAALQSQLSSLLSVCSNPVDLVSLVSSLVSCVVVSRLRCNVSSLVSCVVPDDNVVSVVSSD

InterPro domains:
  IPR011990 Tetratricopeptide-like helical domain superfamily [G3DSA:1.25.40.10] (109-354)
  IPR011990 Tetratricopeptide-like helical domain superfamily [SSF48452] (201-350)
  IPR047705 AimR transcriptional regulator-like [NF038310] (2-360)
  IPR047705 AimR transcriptional regulator-like [PF22871] (57-365)

GO terms:
  GO:0098689 latency-replication decision (P, IDA)